Protein AF-0000000084531438 (afdb_homodimer)

Organism: Streptomyces rubellomurinus (strain ATCC 31215) (NCBI:txid359131)

Structure (mmCIF, N/CA/C/O backbone):
data_AF-0000000084531438-model_v1
#
loop_
_entity.id
_entity.type
_entity.pdbx_description
1 polymer 'Methyltransferase type 11 domain-containing protein'
#
loop_
_atom_site.group_PDB
_atom_site.id
_atom_site.type_symbol
_atom_site.label_atom_id
_atom_site.label_alt_id
_atom_site.label_comp_id
_atom_site.label_asym_id
_atom_site.label_entity_id
_atom_site.label_seq_id
_atom_site.pdbx_PDB_ins_code
_atom_site.Cartn_x
_atom_site.Cartn_y
_atom_site.Cartn_z
_atom_site.occupancy
_atom_site.B_iso_or_equiv
_atom_site.auth_seq_id
_atom_site.auth_comp_id
_atom_site.auth_asym_id
_atom_site.auth_atom_id
_atom_site.pdbx_PDB_model_num
ATOM 1 N N . MET A 1 1 ? 10.188 -26.141 20.688 1 29.77 1 MET A N 1
ATOM 2 C CA . MET A 1 1 ? 9.391 -25.109 20.047 1 29.77 1 MET A CA 1
ATOM 3 C C . MET A 1 1 ? 10.164 -23.781 19.984 1 29.77 1 MET A C 1
ATOM 5 O O . MET A 1 1 ? 10.484 -23.203 21.016 1 29.77 1 MET A O 1
ATOM 9 N N . THR A 1 2 ? 10.984 -23.547 19.062 1 39.75 2 THR A N 1
ATOM 10 C CA . THR A 1 2 ? 11.914 -22.422 18.984 1 39.75 2 THR A CA 1
ATOM 11 C C . THR A 1 2 ? 11.18 -21.109 19.172 1 39.75 2 THR A C 1
ATOM 13 O O . THR A 1 2 ? 10.055 -20.938 18.703 1 39.75 2 THR A O 1
ATOM 16 N N . ASP A 1 3 ? 11.453 -20.406 20.188 1 43.84 3 ASP A N 1
ATOM 17 C CA . ASP A 1 3 ? 10.906 -19.109 20.531 1 43.84 3 ASP A CA 1
ATOM 18 C C . ASP A 1 3 ? 10.648 -18.266 19.281 1 43.84 3 ASP A C 1
ATOM 20 O O . ASP A 1 3 ? 11.586 -17.938 18.547 1 43.84 3 ASP A O 1
ATOM 24 N N . PRO A 1 4 ? 9.484 -18.344 18.766 1 48 4 PRO A N 1
ATOM 25 C CA . PRO A 1 4 ? 9.156 -17.562 17.578 1 48 4 PRO A CA 1
ATOM 26 C C . PRO A 1 4 ? 9.844 -16.203 17.562 1 48 4 PRO A C 1
ATOM 28 O O . PRO A 1 4 ? 10.18 -15.688 16.484 1 48 4 PRO A O 1
ATOM 31 N N . ASN A 1 5 ? 9.914 -15.609 18.812 1 49.84 5 ASN A N 1
ATOM 32 C CA . ASN A 1 5 ? 10.656 -14.352 18.891 1 49.84 5 ASN A CA 1
ATOM 33 C C . ASN A 1 5 ? 12.125 -14.547 18.531 1 49.84 5 ASN A C 1
ATOM 35 O O . ASN A 1 5 ? 12.852 -13.57 18.344 1 49.84 5 ASN A O 1
ATOM 39 N N . ALA A 1 6 ? 12.406 -15.703 18.562 1 51.38 6 ALA A N 1
ATOM 40 C CA . ALA A 1 6 ? 13.797 -16.062 18.312 1 51.38 6 ALA A CA 1
ATOM 41 C C . ALA A 1 6 ? 14.141 -15.891 16.828 1 51.38 6 ALA A C 1
ATOM 43 O O . ALA A 1 6 ? 15.258 -15.508 16.484 1 51.38 6 ALA A O 1
ATOM 44 N N . ARG A 1 7 ? 13.102 -16.203 15.93 1 54.81 7 ARG A N 1
ATOM 45 C CA . ARG A 1 7 ? 13.406 -16.156 14.508 1 54.81 7 ARG A CA 1
ATOM 46 C C . ARG A 1 7 ? 13.609 -14.719 14.047 1 54.81 7 ARG A C 1
ATOM 48 O O . ARG A 1 7 ? 14.398 -14.453 13.141 1 54.81 7 ARG A O 1
ATOM 55 N N . PHE A 1 8 ? 12.859 -13.82 14.789 1 62 8 PHE A N 1
ATOM 56 C CA . PHE A 1 8 ? 12.984 -12.422 14.391 1 62 8 PHE A CA 1
ATOM 57 C C . PHE A 1 8 ? 13.211 -11.531 15.602 1 62 8 PHE A C 1
ATOM 59 O O . PHE A 1 8 ? 12.336 -10.734 15.969 1 62 8 PHE A O 1
ATOM 66 N N . PRO A 1 9 ? 14.328 -11.625 16.219 1 59.12 9 PRO A N 1
ATOM 67 C CA . PRO A 1 9 ? 14.578 -10.75 17.359 1 59.12 9 PRO A CA 1
ATOM 68 C C . PRO A 1 9 ? 14.461 -9.266 17 1 59.12 9 PRO A C 1
ATOM 70 O O . PRO A 1 9 ? 14.875 -8.852 15.914 1 59.12 9 PRO A O 1
ATOM 73 N N . GLY A 1 10 ? 13.625 -8.438 17.766 1 63.5 10 GLY A N 1
ATOM 74 C CA . GLY A 1 10 ? 13.516 -7.004 17.594 1 63.5 10 GLY A CA 1
ATOM 75 C C . GLY A 1 10 ? 12.445 -6.602 16.594 1 63.5 10 GLY A C 1
ATOM 76 O O . GLY A 1 10 ? 12.406 -5.461 16.141 1 63.5 10 GLY A O 1
ATOM 77 N N . TRP A 1 11 ? 11.562 -7.523 16.328 1 68.81 11 TRP A N 1
ATOM 78 C CA . TRP A 1 11 ? 10.469 -7.25 15.398 1 68.81 11 TRP A CA 1
ATOM 79 C C . TRP A 1 11 ? 9.57 -6.129 15.922 1 68.81 11 TRP A C 1
ATOM 81 O O . TRP A 1 11 ? 9.102 -6.18 17.062 1 68.81 11 TRP A O 1
ATOM 91 N N . ASP A 1 12 ? 9.508 -5.09 15.102 1 76 12 ASP A N 1
ATOM 92 C CA . ASP A 1 12 ? 8.609 -3.979 15.398 1 76 12 ASP A CA 1
ATOM 93 C C . ASP A 1 12 ? 7.59 -3.787 14.273 1 76 12 ASP A C 1
ATOM 95 O O . ASP A 1 12 ? 7.938 -3.342 13.18 1 76 12 ASP A O 1
ATOM 99 N N . TRP A 1 13 ? 6.367 -4.129 14.578 1 78.81 13 TRP A N 1
ATOM 100 C CA . TRP A 1 13 ? 5.297 -4.059 13.586 1 78.81 13 TRP A CA 1
ATOM 101 C C . TRP A 1 13 ? 5.109 -2.633 13.078 1 78.81 13 TRP A C 1
ATOM 103 O O . TRP A 1 13 ? 4.516 -2.416 12.023 1 78.81 13 TRP A O 1
ATOM 113 N N . ASP A 1 14 ? 5.703 -1.753 13.773 1 76.31 14 ASP A N 1
ATOM 114 C CA . ASP A 1 14 ? 5.547 -0.36 13.375 1 76.31 14 ASP A CA 1
ATOM 115 C C . ASP A 1 14 ? 6.629 0.049 12.375 1 76.31 14 ASP A C 1
ATOM 117 O O . ASP A 1 14 ? 6.605 1.159 11.844 1 76.31 14 ASP A O 1
ATOM 121 N N . ASP A 1 15 ? 7.496 -0.906 12.07 1 74.69 15 ASP A N 1
ATOM 122 C CA . ASP A 1 15 ? 8.586 -0.599 11.141 1 74.69 15 ASP A CA 1
ATOM 123 C C . ASP A 1 15 ? 8.555 -1.527 9.93 1 74.69 15 ASP A C 1
ATOM 125 O O . ASP A 1 15 ? 9.328 -2.484 9.859 1 74.69 15 ASP A O 1
ATOM 129 N N . PRO A 1 16 ? 7.82 -1.226 8.922 1 71.5 16 PRO A N 1
ATOM 130 C CA . PRO A 1 16 ? 7.672 -2.104 7.758 1 71.5 16 PRO A CA 1
ATOM 131 C C . PRO A 1 16 ? 8.977 -2.279 6.98 1 71.5 16 PRO A C 1
ATOM 133 O O . PRO A 1 16 ? 9.203 -3.33 6.375 1 71.5 16 PRO A O 1
ATOM 136 N N . ASP A 1 17 ? 9.773 -1.284 7.004 1 74.38 17 ASP A N 1
ATOM 137 C CA . ASP A 1 17 ? 11.016 -1.356 6.234 1 74.38 17 ASP A CA 1
ATOM 138 C C . ASP A 1 17 ? 11.961 -2.406 6.809 1 74.38 17 ASP A C 1
ATOM 140 O O . ASP A 1 17 ? 12.57 -3.176 6.066 1 74.38 17 ASP A O 1
ATOM 144 N N . ASP A 1 18 ? 12.039 -2.389 8.102 1 73.81 18 ASP A N 1
ATOM 145 C CA . ASP A 1 18 ? 12.859 -3.408 8.758 1 73.81 18 ASP A CA 1
ATOM 146 C C . ASP A 1 18 ? 12.297 -4.805 8.5 1 73.81 18 ASP A C 1
ATOM 148 O O . ASP A 1 18 ? 13.055 -5.75 8.266 1 73.81 18 ASP A O 1
ATOM 152 N N . LEU A 1 19 ? 11.039 -4.879 8.477 1 74.44 19 LEU A N 1
ATOM 153 C CA . LEU A 1 19 ? 10.383 -6.16 8.25 1 74.44 19 LEU A CA 1
ATOM 154 C C . LEU A 1 19 ? 10.672 -6.68 6.844 1 74.44 19 LEU A C 1
ATOM 156 O O . LEU A 1 19 ? 10.93 -7.871 6.66 1 74.44 19 LEU A O 1
ATOM 160 N N . ALA A 1 20 ? 10.625 -5.824 5.938 1 74.12 20 ALA A N 1
ATOM 161 C CA . ALA A 1 20 ? 10.891 -6.215 4.559 1 74.12 20 ALA A CA 1
ATOM 162 C C . ALA A 1 20 ? 12.281 -6.824 4.414 1 74.12 20 ALA A C 1
ATOM 164 O O . ALA A 1 20 ? 12.453 -7.844 3.74 1 74.12 20 ALA A O 1
ATOM 165 N N . VAL A 1 21 ? 13.211 -6.219 5.07 1 74.06 21 VAL A N 1
ATOM 166 C CA . VAL A 1 21 ? 14.586 -6.699 5.023 1 74.06 21 VAL A CA 1
ATOM 167 C C . VAL A 1 21 ? 14.664 -8.094 5.641 1 74.06 21 VAL A C 1
ATOM 169 O O . VAL A 1 21 ? 15.297 -8.992 5.078 1 74.06 21 VAL A O 1
ATOM 172 N N . ARG A 1 22 ? 13.992 -8.234 6.641 1 74.69 22 ARG A N 1
ATOM 173 C CA . ARG A 1 22 ? 14.016 -9.508 7.355 1 74.69 22 ARG A CA 1
ATOM 174 C C . ARG A 1 22 ? 13.305 -10.602 6.555 1 74.69 22 ARG A C 1
ATOM 176 O O . ARG A 1 22 ? 13.742 -11.75 6.551 1 74.69 22 ARG A O 1
ATOM 183 N 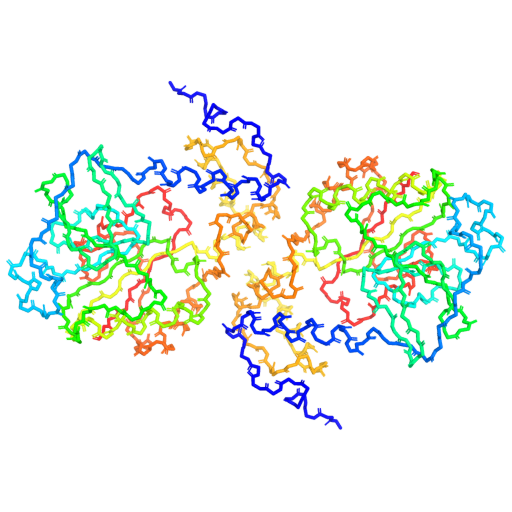N . LEU A 1 23 ? 12.297 -10.242 5.941 1 74 23 LEU A N 1
ATOM 184 C CA . LEU A 1 23 ? 11.562 -11.195 5.117 1 74 23 LEU A CA 1
ATOM 185 C C . LEU A 1 23 ? 12.383 -11.609 3.902 1 74 23 LEU A C 1
ATOM 187 O O . LEU A 1 23 ? 12.344 -12.773 3.492 1 74 23 LEU A O 1
ATOM 191 N N . ASP A 1 24 ? 13.086 -10.68 3.426 1 73.69 24 ASP A N 1
ATOM 192 C CA . ASP A 1 24 ? 13.984 -11.008 2.32 1 73.69 24 ASP A CA 1
ATOM 193 C C . ASP A 1 24 ? 15.055 -12 2.758 1 73.69 24 ASP A C 1
ATOM 195 O O . ASP A 1 24 ? 15.367 -12.945 2.031 1 73.69 24 ASP A O 1
ATOM 199 N N . GLU A 1 25 ? 15.562 -11.719 3.891 1 73.69 25 GLU A N 1
ATOM 200 C CA . GLU A 1 25 ? 16.578 -12.609 4.441 1 73.69 25 GLU A CA 1
ATOM 201 C C . GLU A 1 25 ? 16.016 -14.008 4.695 1 73.69 25 GLU A C 1
ATOM 203 O O . GLU A 1 25 ? 16.672 -15.008 4.402 1 73.69 25 GLU A O 1
ATOM 208 N N . PHE A 1 26 ? 14.867 -14 5.105 1 73.94 26 PHE A N 1
ATOM 209 C CA . PHE A 1 26 ? 14.195 -15.266 5.367 1 73.94 26 PHE A CA 1
ATOM 210 C C . PHE A 1 26 ? 13.969 -16.031 4.07 1 73.94 26 PHE A C 1
ATOM 212 O O . PHE A 1 26 ? 14.211 -17.234 4.004 1 73.94 26 PHE A O 1
ATOM 219 N N . SER A 1 27 ? 13.516 -15.352 3.107 1 74.62 27 SER A N 1
ATOM 220 C CA . SER A 1 27 ? 13.273 -15.977 1.808 1 74.62 27 SER A CA 1
ATOM 221 C C . SER A 1 27 ? 14.555 -16.578 1.24 1 74.62 27 SER A C 1
ATOM 223 O O . SER A 1 27 ? 14.539 -17.688 0.695 1 74.62 27 SER A O 1
ATOM 225 N N . ALA A 1 28 ? 15.586 -15.891 1.435 1 74.88 28 ALA A N 1
ATOM 226 C CA . ALA A 1 28 ? 16.875 -16.375 0.969 1 74.88 28 ALA A CA 1
ATOM 227 C C . ALA A 1 28 ? 17.297 -17.625 1.741 1 74.88 28 ALA A C 1
ATOM 229 O O . ALA A 1 28 ? 17.859 -18.562 1.166 1 74.88 28 ALA A O 1
ATOM 230 N N . ASP A 1 29 ? 16.891 -17.578 2.928 1 77.38 29 ASP A N 1
ATOM 231 C CA . ASP A 1 29 ? 17.281 -18.688 3.799 1 77.38 29 ASP A CA 1
ATOM 232 C C . ASP A 1 29 ? 16.516 -19.953 3.463 1 77.38 29 ASP A C 1
ATOM 234 O O . ASP A 1 29 ? 17.031 -21.062 3.604 1 77.38 29 ASP A O 1
ATOM 238 N N . VAL A 1 30 ? 15.336 -19.703 2.91 1 79.88 30 VAL A N 1
ATOM 239 C CA . VAL A 1 30 ? 14.508 -20.875 2.678 1 79.88 30 VAL A CA 1
ATOM 240 C C . VAL A 1 30 ? 14.695 -21.359 1.244 1 79.88 30 VAL A C 1
ATOM 242 O O . VAL A 1 30 ? 14.312 -22.484 0.909 1 79.88 30 VAL A O 1
ATOM 245 N N . ALA A 1 31 ? 15.328 -20.641 0.437 1 90.5 31 ALA A N 1
ATOM 246 C CA . ALA A 1 31 ? 15.594 -21.031 -0.946 1 90.5 31 ALA A CA 1
ATOM 247 C C . ALA A 1 31 ? 16.828 -21.922 -1.042 1 90.5 31 ALA A C 1
ATOM 249 O O . ALA A 1 31 ? 17.828 -21.531 -1.65 1 90.5 31 ALA A O 1
ATOM 250 N N . THR A 1 32 ? 16.734 -23.047 -0.398 1 92.94 32 THR A N 1
ATOM 251 C CA . THR A 1 32 ? 17.844 -24 -0.356 1 92.94 32 THR A CA 1
ATOM 252 C C . THR A 1 32 ? 17.375 -25.406 -0.677 1 92.94 32 THR A C 1
ATOM 254 O O . THR A 1 32 ? 16.172 -25.703 -0.596 1 92.94 32 THR A O 1
ATOM 257 N N . CYS A 1 33 ? 18.25 -26.234 -1.182 1 94.94 33 CYS A N 1
ATOM 258 C CA . CYS A 1 33 ? 18.016 -27.641 -1.44 1 94.94 33 CYS A CA 1
ATOM 259 C C . CYS A 1 33 ? 19.25 -28.484 -1.165 1 94.94 33 CYS A C 1
ATOM 261 O O . CYS A 1 33 ? 20.328 -27.922 -0.904 1 94.94 33 CYS A O 1
ATOM 263 N N . ALA A 1 34 ? 19.078 -29.703 -1.089 1 95.06 34 ALA A N 1
ATOM 264 C CA . ALA A 1 34 ? 20.203 -30.578 -0.788 1 95.06 34 ALA A CA 1
ATOM 265 C C . ALA A 1 34 ? 21.094 -30.766 -2.008 1 95.06 34 ALA A C 1
ATOM 267 O O . ALA A 1 34 ? 22.328 -30.719 -1.894 1 95.06 34 ALA A O 1
ATOM 268 N N . GLU A 1 35 ? 20.453 -31 -3.107 1 96.25 35 GLU A N 1
ATOM 269 C CA . GLU A 1 35 ? 21.188 -31.25 -4.344 1 96.25 35 GLU A CA 1
ATOM 270 C C . GLU A 1 35 ? 20.594 -30.469 -5.512 1 96.25 35 GLU A C 1
ATOM 272 O O . GLU A 1 35 ? 19.375 -30.359 -5.641 1 96.25 35 GLU A O 1
ATOM 277 N N . LEU A 1 36 ? 21.438 -29.922 -6.27 1 96.94 36 LEU A N 1
ATOM 278 C CA . LEU A 1 36 ? 21.094 -29.188 -7.473 1 96.94 36 LEU A CA 1
ATOM 279 C C . LEU A 1 36 ? 21.953 -29.609 -8.656 1 96.94 36 LEU A C 1
ATOM 281 O O . LEU A 1 36 ? 23.172 -29.516 -8.594 1 96.94 36 LEU A O 1
ATOM 285 N N . ALA A 1 37 ? 21.297 -30.109 -9.68 1 96.81 37 ALA A N 1
ATOM 286 C CA . ALA A 1 37 ? 22.031 -30.562 -10.859 1 96.81 37 ALA A CA 1
ATOM 287 C C . ALA A 1 37 ? 21.516 -29.859 -12.117 1 96.81 37 ALA A C 1
ATOM 289 O O . ALA A 1 37 ? 20.344 -29.953 -12.453 1 96.81 37 ALA A O 1
ATOM 290 N N . ALA A 1 38 ? 22.391 -29.281 -12.812 1 96.56 38 ALA A N 1
ATOM 291 C CA . ALA A 1 38 ? 22.031 -28.641 -14.078 1 96.56 38 ALA A CA 1
ATOM 292 C C . ALA A 1 38 ? 21.766 -29.688 -15.156 1 96.56 38 ALA A C 1
ATOM 294 O O . ALA A 1 38 ? 22.531 -30.656 -15.297 1 96.56 38 ALA A O 1
ATOM 295 N N . HIS A 1 39 ? 20.703 -29.5 -15.836 1 94.94 39 HIS A N 1
ATOM 296 C CA . HIS A 1 39 ? 20.422 -30.328 -17 1 94.94 39 HIS A CA 1
ATOM 297 C C . HIS A 1 39 ? 21.172 -29.844 -18.234 1 94.94 39 HIS A C 1
ATOM 299 O O . HIS A 1 39 ? 21.156 -28.641 -18.547 1 94.94 39 HIS A O 1
ATOM 305 N N . PRO A 1 40 ? 21.844 -30.672 -18.938 1 90.62 40 PRO A N 1
ATOM 306 C CA . PRO A 1 40 ? 22.688 -30.25 -20.062 1 90.62 40 PRO A CA 1
ATOM 307 C C . PRO A 1 40 ? 21.875 -29.703 -21.234 1 90.62 40 PRO A C 1
ATOM 309 O O . PRO A 1 40 ? 22.391 -28.906 -22.016 1 90.62 40 PRO A O 1
ATOM 312 N N . GLY A 1 41 ? 20.703 -29.969 -21.406 1 89.25 41 GLY A N 1
ATOM 313 C CA . GLY A 1 41 ? 19.891 -29.484 -22.516 1 89.25 41 GLY A CA 1
ATOM 314 C C . GLY A 1 41 ? 19.234 -28.141 -22.234 1 89.25 41 GLY A C 1
ATOM 315 O O . GLY A 1 41 ? 19.328 -27.625 -21.125 1 89.25 41 GLY A O 1
ATOM 316 N N . PRO A 1 42 ? 18.719 -27.531 -23.312 1 93 42 PRO A N 1
ATOM 317 C CA . PRO A 1 42 ? 17.984 -26.281 -23.141 1 93 42 PRO A CA 1
ATOM 318 C C . PRO A 1 42 ? 16.688 -26.453 -22.344 1 93 42 PRO A C 1
ATOM 320 O O . PRO A 1 42 ? 16.281 -27.578 -22.078 1 93 42 PRO A O 1
ATOM 323 N N . LEU A 1 43 ? 16.156 -25.344 -22 1 97 43 LEU A N 1
ATOM 324 C CA . LEU A 1 43 ? 14.805 -25.391 -21.453 1 97 43 LEU A CA 1
ATOM 325 C C . LEU A 1 43 ? 13.82 -26 -22.453 1 97 43 LEU A C 1
ATOM 327 O O . LEU A 1 43 ? 13.945 -25.781 -23.656 1 97 43 LEU A O 1
ATOM 331 N N . PRO A 1 44 ? 12.891 -26.75 -21.891 1 97.5 44 PRO A N 1
ATOM 332 C CA . PRO A 1 44 ? 11.844 -27.172 -22.828 1 97.5 44 PRO A CA 1
ATOM 333 C C . PRO A 1 44 ? 11.055 -26 -23.391 1 97.5 44 PRO A C 1
ATOM 335 O O . PRO A 1 44 ? 10.672 -25.094 -22.656 1 97.5 44 PRO A O 1
ATOM 338 N N . ARG A 1 45 ? 10.812 -26.062 -24.625 1 97.81 45 ARG A N 1
ATOM 339 C CA . ARG A 1 45 ? 10.117 -24.953 -25.266 1 97.81 45 ARG A CA 1
ATOM 340 C C . ARG A 1 45 ? 8.742 -25.391 -25.781 1 97.81 45 ARG A C 1
ATOM 342 O O . ARG A 1 45 ? 7.75 -24.688 -25.562 1 97.81 45 ARG A O 1
ATOM 349 N N . THR A 1 46 ? 8.664 -26.531 -26.438 1 98.38 46 THR A N 1
ATOM 350 C CA . THR A 1 46 ? 7.434 -27.016 -27.062 1 98.38 46 THR A CA 1
ATOM 351 C C . THR A 1 46 ? 6.742 -28.047 -26.172 1 98.38 46 THR A C 1
ATOM 353 O O . THR A 1 46 ? 7.34 -28.547 -25.219 1 98.38 46 THR A O 1
ATOM 356 N N . HIS A 1 47 ? 5.512 -28.312 -26.578 1 98.62 47 HIS A N 1
ATOM 357 C CA . HIS A 1 47 ? 4.77 -29.328 -25.844 1 98.62 47 HIS A CA 1
ATOM 358 C C . HIS A 1 47 ? 5.488 -30.672 -25.891 1 98.62 47 HIS A C 1
ATOM 360 O O . HIS A 1 47 ? 5.535 -31.391 -24.891 1 98.62 47 HIS A O 1
ATOM 366 N N . ALA A 1 48 ? 6.059 -31 -26.984 1 98.25 48 ALA A N 1
ATOM 367 C CA . ALA A 1 48 ? 6.793 -32.25 -27.156 1 98.25 48 ALA A CA 1
ATOM 368 C C . ALA A 1 48 ? 7.996 -32.312 -26.219 1 98.25 48 ALA A C 1
ATOM 370 O O . ALA A 1 48 ? 8.234 -33.344 -25.578 1 98.25 48 ALA A O 1
ATOM 371 N N . GLU A 1 49 ? 8.711 -31.234 -26.141 1 98.19 49 GLU A N 1
ATOM 372 C CA . GLU A 1 49 ? 9.891 -31.188 -25.281 1 98.19 49 GLU A CA 1
ATOM 373 C C . GLU A 1 49 ? 9.508 -31.281 -23.812 1 98.19 49 GLU A C 1
ATOM 375 O O . GLU A 1 49 ? 10.203 -31.938 -23.016 1 98.19 49 GLU A O 1
ATOM 380 N N . PHE A 1 50 ? 8.43 -30.641 -23.422 1 98.56 50 PHE A N 1
ATOM 381 C CA . PHE A 1 50 ? 7.906 -30.812 -22.062 1 98.56 50 PHE A CA 1
ATOM 382 C C . PHE A 1 50 ? 7.57 -32.281 -21.781 1 98.56 50 PHE A C 1
ATOM 384 O O . PHE A 1 50 ? 7.996 -32.812 -20.766 1 98.56 50 PHE A O 1
ATOM 391 N N . THR A 1 51 ? 6.91 -32.875 -22.672 1 97.94 51 THR A N 1
ATOM 392 C CA . THR A 1 51 ? 6.457 -34.25 -22.531 1 97.94 51 THR A CA 1
ATOM 393 C C . THR A 1 51 ? 7.645 -35.219 -22.438 1 97.94 51 THR A C 1
ATOM 395 O O . THR A 1 51 ? 7.605 -36.188 -21.672 1 97.94 51 THR A O 1
ATOM 398 N N . GLU A 1 52 ? 8.656 -34.938 -23.188 1 97.19 52 GLU A N 1
ATOM 399 C CA . GLU A 1 52 ? 9.859 -35.75 -23.156 1 97.19 52 GLU A CA 1
ATOM 400 C C . GLU A 1 52 ? 10.484 -35.781 -21.766 1 97.19 52 GLU A C 1
ATOM 402 O O . GLU A 1 52 ? 11.102 -36.75 -21.359 1 97.19 52 GLU A O 1
ATOM 407 N N . LEU A 1 53 ? 10.242 -34.719 -21.031 1 96.56 53 LEU A N 1
ATOM 408 C CA . LEU A 1 53 ? 10.797 -34.625 -19.688 1 96.56 53 LEU A CA 1
ATOM 409 C C . LEU A 1 53 ? 9.781 -35.062 -18.641 1 96.56 53 LEU A C 1
ATOM 411 O O . LEU A 1 53 ? 10.031 -34.938 -17.438 1 96.56 53 LEU A O 1
ATOM 415 N N . GLY A 1 54 ? 8.57 -35.438 -19.125 1 97.25 54 GLY A N 1
ATOM 416 C CA . GLY A 1 54 ? 7.508 -35.844 -18.203 1 97.25 54 GLY A CA 1
ATOM 417 C C . GLY A 1 54 ? 6.785 -34.656 -17.578 1 97.25 54 GLY A C 1
ATOM 418 O O . GLY A 1 54 ? 6.207 -34.781 -16.5 1 97.25 54 GLY A O 1
ATOM 419 N N . LEU A 1 55 ? 6.867 -33.594 -18.219 1 98.06 55 LEU A N 1
ATOM 420 C CA . LEU A 1 55 ? 6.27 -32.344 -17.703 1 98.06 55 LEU A CA 1
ATOM 421 C C . LEU A 1 55 ? 4.965 -32.031 -18.422 1 98.06 55 LEU A C 1
ATOM 423 O O . LEU A 1 55 ? 4.859 -32.219 -19.641 1 98.06 55 LEU A O 1
ATOM 427 N N . THR A 1 56 ? 3.99 -31.531 -17.656 1 98.31 56 THR A N 1
ATOM 428 C CA . THR A 1 56 ? 2.709 -31.188 -18.266 1 98.31 56 THR A CA 1
ATOM 429 C C . THR A 1 56 ? 2.324 -29.75 -17.953 1 98.31 56 THR A C 1
ATOM 431 O O . THR A 1 56 ? 1.405 -29.203 -18.562 1 98.31 56 THR A O 1
ATOM 434 N N . GLY A 1 57 ? 3.014 -29.141 -17.031 1 98.62 57 GLY A N 1
ATOM 435 C CA . GLY A 1 57 ? 2.633 -27.781 -16.656 1 98.62 57 GLY A CA 1
ATOM 436 C C . GLY A 1 57 ? 3.688 -27.062 -15.844 1 98.62 57 GLY A C 1
ATOM 437 O O . GLY A 1 57 ? 4.793 -27.578 -15.656 1 98.62 57 GLY A O 1
ATOM 438 N N . ILE A 1 58 ? 3.379 -25.844 -15.445 1 98.81 58 ILE A N 1
ATOM 439 C CA . ILE A 1 58 ? 4.328 -24.953 -14.773 1 98.81 58 ILE A CA 1
ATOM 440 C C . ILE A 1 58 ? 3.703 -24.406 -13.492 1 98.81 58 ILE A C 1
ATOM 442 O O . ILE A 1 58 ? 2.547 -23.969 -13.484 1 98.81 58 ILE A O 1
ATOM 446 N N . GLU A 1 59 ? 4.41 -24.484 -12.422 1 98.69 59 GLU A N 1
ATOM 447 C CA . GLU A 1 59 ? 4.051 -23.797 -11.18 1 98.69 59 GLU A CA 1
ATOM 448 C C . GLU A 1 59 ? 4.988 -22.625 -10.898 1 98.69 59 GLU A C 1
ATOM 450 O O . GLU A 1 59 ? 6.211 -22.797 -10.883 1 98.69 59 GLU A O 1
ATOM 455 N N . PHE A 1 60 ? 4.457 -21.5 -10.703 1 98.12 60 PHE A N 1
ATOM 456 C CA . PHE A 1 60 ? 5.234 -20.297 -10.406 1 98.12 60 PHE A CA 1
ATOM 457 C C . PHE A 1 60 ? 5.352 -20.078 -8.906 1 98.12 60 PHE A C 1
ATOM 459 O O . PHE A 1 60 ? 4.457 -20.453 -8.148 1 98.12 60 PHE A O 1
ATOM 466 N N . ALA A 1 61 ? 6.465 -19.484 -8.453 1 94.5 61 ALA A N 1
ATOM 467 C CA . ALA A 1 61 ? 6.801 -19.203 -7.062 1 94.5 61 ALA A CA 1
ATOM 468 C C . ALA A 1 61 ? 6.93 -20.5 -6.258 1 94.5 61 ALA A C 1
ATOM 470 O O . ALA A 1 61 ? 6.398 -20.594 -5.148 1 94.5 61 ALA A O 1
ATOM 471 N N . ALA A 1 62 ? 7.543 -21.438 -6.836 1 93.44 62 ALA A N 1
ATOM 472 C CA . ALA A 1 62 ? 7.77 -22.734 -6.199 1 93.44 62 ALA A CA 1
ATOM 473 C C . ALA A 1 62 ? 9.141 -23.281 -6.566 1 93.44 62 ALA A C 1
ATOM 475 O O . ALA A 1 62 ? 9.438 -23.5 -7.746 1 93.44 62 ALA A O 1
ATOM 476 N N . PHE A 1 63 ? 9.914 -23.594 -5.578 1 90.19 63 PHE A N 1
ATOM 477 C CA . PHE A 1 63 ? 11.219 -24.203 -5.809 1 90.19 63 PHE A CA 1
ATOM 478 C C . PHE A 1 63 ? 11.07 -25.688 -6.113 1 90.19 63 PHE A C 1
ATOM 480 O O . PHE A 1 63 ? 11.875 -26.266 -6.848 1 90.19 63 PHE A O 1
ATOM 487 N N . ARG A 1 64 ? 10.047 -26.188 -5.48 1 90.62 64 ARG A N 1
ATOM 488 C CA . ARG A 1 64 ? 9.695 -27.594 -5.637 1 90.62 64 ARG A CA 1
ATOM 489 C C . ARG A 1 64 ? 8.188 -27.781 -5.766 1 90.62 64 ARG A C 1
ATOM 491 O O . ARG A 1 64 ? 7.453 -27.578 -4.801 1 90.62 64 ARG A O 1
ATOM 498 N N . THR A 1 65 ? 7.809 -28.125 -6.969 1 93.31 65 THR A N 1
ATOM 499 C CA . THR A 1 65 ? 6.379 -28.375 -7.133 1 93.31 65 THR A CA 1
ATOM 500 C C . THR A 1 65 ? 5.988 -29.719 -6.531 1 93.31 65 THR A C 1
ATOM 502 O O . THR A 1 65 ? 6.758 -30.688 -6.602 1 93.31 65 THR A O 1
ATOM 505 N N . ALA A 1 66 ? 4.812 -29.75 -5.984 1 93.75 66 ALA A N 1
ATOM 506 C CA . ALA A 1 66 ? 4.277 -31.016 -5.477 1 93.75 66 ALA A CA 1
ATOM 507 C C . ALA A 1 66 ? 3.697 -31.859 -6.609 1 93.75 66 ALA A C 1
ATOM 509 O O . ALA A 1 66 ? 3.422 -33.031 -6.426 1 93.75 66 ALA A O 1
ATOM 510 N N . HIS A 1 67 ? 3.48 -31.25 -7.723 1 96.12 67 HIS A N 1
ATOM 511 C CA . HIS A 1 67 ? 2.996 -32 -8.875 1 96.12 67 HIS A CA 1
ATOM 512 C C . HIS A 1 67 ? 4.109 -32.844 -9.5 1 96.12 67 HIS A C 1
ATOM 514 O O . HIS A 1 67 ? 5.164 -32.312 -9.852 1 96.12 67 HIS A O 1
ATOM 520 N N . PRO A 1 68 ? 3.875 -34.094 -9.719 1 95.06 68 PRO A N 1
ATOM 521 C CA . PRO A 1 68 ? 4.953 -34.938 -10.211 1 95.06 68 PRO A CA 1
ATOM 522 C C . PRO A 1 68 ? 5.375 -34.625 -11.641 1 95.06 68 PRO A C 1
ATOM 524 O O . PRO A 1 68 ? 6.504 -34.906 -12.039 1 95.06 68 PRO A O 1
ATOM 527 N N . ALA A 1 69 ? 4.512 -34 -12.375 1 97.69 69 ALA A N 1
ATOM 528 C CA . ALA A 1 69 ? 4.797 -33.656 -13.766 1 97.69 69 ALA A CA 1
ATOM 529 C C . ALA A 1 69 ? 4.863 -32.125 -13.953 1 97.69 69 ALA A C 1
ATOM 531 O O . ALA A 1 69 ? 4.508 -31.625 -15.016 1 97.69 69 ALA A O 1
ATOM 532 N N . GLY A 1 70 ? 5.266 -31.391 -12.938 1 98.19 70 GLY A N 1
ATOM 533 C CA . GLY A 1 70 ? 5.309 -29.938 -13 1 98.19 70 GLY A CA 1
ATOM 534 C C . GLY A 1 70 ? 6.723 -29.391 -13.031 1 98.19 70 GLY A C 1
ATOM 535 O O . GLY A 1 70 ? 7.629 -29.969 -12.43 1 98.19 70 GLY A O 1
ATOM 536 N N . LEU A 1 71 ? 6.867 -28.312 -13.703 1 98.5 71 LEU A N 1
ATOM 537 C CA . LEU A 1 71 ? 8.07 -27.484 -13.641 1 98.5 71 LEU A CA 1
ATOM 538 C C . LEU A 1 71 ? 7.91 -26.359 -12.633 1 98.5 71 LEU A C 1
ATOM 540 O O . LEU A 1 71 ? 7.027 -25.5 -12.781 1 98.5 71 LEU A O 1
ATOM 544 N N . GLY A 1 72 ? 8.766 -26.344 -11.594 1 98.06 72 GLY A N 1
ATOM 545 C CA . GLY A 1 72 ? 8.781 -25.234 -10.656 1 98.06 72 GLY A CA 1
ATOM 546 C C . GLY A 1 72 ? 9.594 -24.047 -11.156 1 98.06 72 GLY A C 1
ATOM 547 O O . GLY A 1 72 ? 10.609 -24.234 -11.836 1 98.06 72 GLY A O 1
ATOM 548 N N . THR A 1 73 ? 9.156 -22.891 -10.828 1 97.69 73 THR A N 1
ATOM 549 C CA . THR A 1 73 ? 9.891 -21.688 -11.195 1 97.69 73 THR A CA 1
ATOM 550 C C . THR A 1 73 ? 9.836 -20.656 -10.07 1 97.69 73 THR A C 1
ATOM 552 O O . THR A 1 73 ? 8.914 -20.656 -9.25 1 97.69 73 THR A O 1
ATOM 555 N N . ASP A 1 74 ? 10.828 -19.828 -10.023 1 96.31 74 ASP A N 1
ATOM 556 C CA . ASP A 1 74 ? 10.883 -18.688 -9.102 1 96.31 74 ASP A CA 1
ATOM 557 C C . ASP A 1 74 ? 11.914 -17.656 -9.555 1 96.31 74 ASP A C 1
ATOM 559 O O . ASP A 1 74 ? 12.844 -17.984 -10.297 1 96.31 74 ASP A O 1
ATOM 563 N N . LEU A 1 75 ? 11.68 -16.516 -9.109 1 94.44 75 LEU A N 1
ATOM 564 C CA . LEU A 1 75 ? 12.648 -15.461 -9.391 1 94.44 75 LEU A CA 1
ATOM 565 C C . LEU A 1 75 ? 13.914 -15.648 -8.555 1 94.44 75 LEU A C 1
ATOM 567 O O . LEU A 1 75 ? 15.016 -15.336 -9.008 1 94.44 75 LEU A O 1
ATOM 571 N N . ALA A 1 76 ? 13.75 -16.141 -7.371 1 92.56 76 ALA A N 1
ATOM 572 C CA . ALA A 1 76 ? 14.844 -16.25 -6.41 1 92.56 76 ALA A CA 1
ATOM 573 C C . ALA A 1 76 ? 15.828 -17.344 -6.824 1 92.56 76 ALA A C 1
ATOM 575 O O . ALA A 1 76 ? 15.43 -18.359 -7.414 1 92.56 76 ALA A O 1
ATOM 576 N N . THR A 1 77 ? 17.047 -17.141 -6.414 1 94.5 77 THR A N 1
ATOM 577 C CA . THR A 1 77 ? 18.094 -18.125 -6.645 1 94.5 77 THR A CA 1
ATOM 578 C C . THR A 1 77 ? 17.984 -19.266 -5.641 1 94.5 77 THR A C 1
ATOM 580 O O . THR A 1 77 ? 17.969 -19.047 -4.43 1 94.5 77 THR A O 1
ATOM 583 N N . LEU A 1 78 ? 17.812 -20.453 -6.164 1 95.81 78 LEU A N 1
ATOM 584 C CA . LEU A 1 78 ? 17.891 -21.656 -5.34 1 95.81 78 LEU A CA 1
ATOM 585 C C . LEU A 1 78 ? 19.328 -22.125 -5.184 1 95.81 78 LEU A C 1
ATOM 587 O O . LEU A 1 78 ? 20.094 -22.141 -6.152 1 95.81 78 LEU A O 1
ATOM 591 N N . ARG A 1 79 ? 19.641 -22.484 -3.902 1 95.81 79 ARG A N 1
ATOM 592 C CA . ARG A 1 79 ? 21.047 -22.812 -3.645 1 95.81 79 ARG A CA 1
ATOM 593 C C . ARG A 1 79 ? 21.172 -24.188 -3.008 1 95.81 79 ARG A C 1
ATOM 595 O O . ARG A 1 79 ? 20.344 -24.578 -2.166 1 95.81 79 ARG A O 1
ATOM 602 N N . SER A 1 80 ? 22.141 -24.953 -3.422 1 95.38 80 SER A N 1
ATOM 603 C CA . SER A 1 80 ? 22.672 -26.109 -2.711 1 95.38 80 SER A CA 1
ATOM 604 C C . SER A 1 80 ? 24.047 -25.812 -2.133 1 95.38 80 SER A C 1
ATOM 606 O O . SER A 1 80 ? 24.609 -24.719 -2.35 1 95.38 80 SER A O 1
ATOM 608 N N . PRO A 1 81 ? 24.594 -26.656 -1.314 1 94.25 81 PRO A N 1
ATOM 609 C CA . PRO A 1 81 ? 25.938 -26.406 -0.779 1 94.25 81 PRO A CA 1
ATOM 610 C C . PRO A 1 81 ? 26.969 -26.156 -1.874 1 94.25 81 PRO A C 1
ATOM 612 O O . PRO A 1 81 ? 27.922 -25.406 -1.669 1 94.25 81 PRO A O 1
ATOM 615 N N . ASP A 1 82 ? 26.734 -26.656 -3.088 1 94.44 82 ASP A N 1
ATOM 616 C CA . ASP A 1 82 ? 27.797 -26.656 -4.082 1 94.44 82 ASP A CA 1
ATOM 617 C C . ASP A 1 82 ? 27.391 -25.875 -5.332 1 94.44 82 ASP A C 1
ATOM 619 O O . ASP A 1 82 ? 28.188 -25.734 -6.27 1 94.44 82 ASP A O 1
ATOM 623 N N . ALA A 1 83 ? 26.141 -25.453 -5.352 1 95.56 83 ALA A N 1
ATOM 624 C CA . ALA A 1 83 ? 25.703 -24.844 -6.598 1 95.56 83 ALA A CA 1
ATOM 625 C C . ALA A 1 83 ? 24.578 -23.844 -6.348 1 95.56 83 ALA A C 1
ATOM 627 O O . ALA A 1 83 ? 23.984 -23.828 -5.273 1 95.56 83 ALA A O 1
ATOM 628 N N . ALA A 1 84 ? 24.391 -22.938 -7.332 1 96.62 84 ALA A N 1
ATOM 629 C CA . ALA A 1 84 ? 23.297 -21.969 -7.348 1 96.62 84 ALA A CA 1
ATOM 630 C C . ALA A 1 84 ? 22.672 -21.875 -8.734 1 96.62 84 ALA A C 1
ATOM 632 O O . ALA A 1 84 ? 23.359 -22 -9.75 1 96.62 84 ALA A O 1
ATOM 633 N N . THR A 1 85 ? 21.375 -21.641 -8.727 1 96.81 85 THR A N 1
ATOM 634 C CA . THR A 1 85 ? 20.672 -21.594 -10.008 1 96.81 85 THR A CA 1
ATOM 635 C C . THR A 1 85 ? 20.969 -20.297 -10.734 1 96.81 85 THR A C 1
ATOM 637 O O . THR A 1 85 ? 21.266 -19.281 -10.102 1 96.81 85 THR A O 1
ATOM 640 N N . GLU A 1 86 ? 20.891 -20.312 -12.031 1 95.75 86 GLU A N 1
ATOM 641 C CA . GLU A 1 86 ? 20.969 -19.172 -12.922 1 95.75 86 GLU A CA 1
ATOM 642 C C . GLU A 1 86 ? 19.797 -19.141 -13.906 1 95.75 86 GLU A C 1
ATOM 644 O O . GLU A 1 86 ? 19.328 -20.188 -14.336 1 95.75 86 GLU A O 1
ATOM 649 N N . PRO A 1 87 ? 19.406 -17.953 -14.242 1 95.44 87 PRO A N 1
ATOM 650 C CA . PRO A 1 87 ? 18.328 -17.875 -15.227 1 95.44 87 PRO A CA 1
ATOM 651 C C . PRO A 1 87 ? 18.656 -18.578 -16.531 1 95.44 87 PRO A C 1
ATOM 653 O O . PRO A 1 87 ? 19.812 -18.531 -16.984 1 95.44 87 PRO A O 1
ATOM 656 N N . GLY A 1 88 ? 17.656 -19.25 -17.062 1 93.19 88 GLY A N 1
ATOM 657 C CA . GLY A 1 88 ? 17.828 -19.844 -18.375 1 93.19 88 GLY A CA 1
ATOM 658 C C . GLY A 1 88 ? 18.312 -21.281 -18.328 1 93.19 88 GLY A C 1
ATOM 659 O O . GLY A 1 88 ? 18.438 -21.938 -19.359 1 93.19 88 GLY A O 1
ATOM 660 N N . THR A 1 89 ? 18.562 -21.766 -17.203 1 97.12 89 THR A N 1
ATOM 661 C CA . THR A 1 89 ? 19.062 -23.125 -17.031 1 97.12 89 THR A CA 1
ATOM 662 C C . THR A 1 89 ? 18.016 -24.016 -16.359 1 97.12 89 THR A C 1
ATOM 664 O O . THR A 1 89 ? 17.328 -23.578 -15.445 1 97.12 89 THR A O 1
ATOM 667 N N . LEU A 1 90 ? 17.891 -25.234 -16.906 1 97.88 90 LEU A N 1
ATOM 668 C CA . LEU A 1 90 ? 17.031 -26.234 -16.281 1 97.88 90 LEU A CA 1
ATOM 669 C C . LEU A 1 90 ? 17.781 -27.031 -15.219 1 97.88 90 LEU A C 1
ATOM 671 O O . LEU A 1 90 ? 18.938 -27.422 -15.438 1 97.88 90 LEU A O 1
ATOM 675 N N . TYR A 1 91 ? 17.109 -27.281 -14.102 1 97.88 91 TYR A N 1
ATOM 676 C CA . TYR A 1 91 ? 17.766 -27.984 -13.016 1 97.88 91 TYR A CA 1
ATOM 677 C C . TYR A 1 91 ? 16.922 -29.156 -12.523 1 97.88 91 TYR A C 1
ATOM 679 O O . TYR A 1 91 ? 15.688 -29.109 -12.609 1 97.88 91 TYR A O 1
ATOM 687 N N . ARG A 1 92 ? 17.594 -30.188 -12.055 1 96.94 92 ARG A N 1
ATOM 688 C CA . ARG A 1 92 ? 16.984 -31.172 -11.172 1 96.94 92 ARG A CA 1
ATOM 689 C C . ARG A 1 92 ? 17.234 -30.828 -9.711 1 96.94 92 ARG A C 1
ATOM 691 O O . ARG A 1 92 ? 18.391 -30.641 -9.305 1 96.94 92 ARG A O 1
ATOM 698 N N . VAL A 1 93 ? 16.188 -30.703 -9.008 1 96.81 93 VAL A N 1
ATOM 699 C CA . VAL A 1 93 ? 16.266 -30.359 -7.594 1 96.81 93 VAL A CA 1
ATOM 700 C C . VAL A 1 93 ? 16.062 -31.625 -6.746 1 96.81 93 VAL A C 1
ATOM 702 O O . VAL A 1 93 ? 15.023 -32.281 -6.855 1 96.81 93 VAL A O 1
ATOM 705 N N . ASP A 1 94 ? 17.047 -31.906 -5.965 1 95.38 94 ASP A N 1
ATOM 706 C CA . ASP A 1 94 ? 17.031 -33.062 -5.051 1 95.38 94 ASP A CA 1
ATOM 707 C C . ASP A 1 94 ? 16.672 -34.344 -5.785 1 95.38 94 ASP A C 1
ATOM 709 O O . ASP A 1 94 ? 15.93 -35.156 -5.262 1 95.38 94 ASP A O 1
ATOM 713 N N . GLY A 1 95 ? 16.938 -34.406 -7.016 1 90.38 95 GLY A N 1
ATOM 714 C CA . GLY A 1 95 ? 16.891 -35.625 -7.824 1 90.38 95 GLY A CA 1
ATOM 715 C C . GLY A 1 95 ? 15.523 -35.906 -8.398 1 90.38 95 GLY A C 1
ATOM 716 O O . GLY A 1 95 ? 15.375 -36.75 -9.273 1 90.38 95 GLY A O 1
ATOM 717 N N . ASP A 1 96 ? 14.523 -35.125 -8.016 1 91.06 96 ASP A N 1
ATOM 718 C CA . ASP A 1 96 ? 13.211 -35.625 -8.422 1 91.06 96 ASP A CA 1
ATOM 719 C C . ASP A 1 96 ? 12.344 -34.5 -8.961 1 91.06 96 ASP A C 1
ATOM 721 O O . ASP A 1 96 ? 11.258 -34.719 -9.492 1 91.06 96 ASP A O 1
ATOM 725 N N . ARG A 1 97 ? 12.812 -33.281 -8.828 1 95.69 97 ARG A N 1
ATOM 726 C CA . ARG A 1 97 ? 11.953 -32.188 -9.266 1 95.69 97 ARG A CA 1
ATOM 727 C C . ARG A 1 97 ? 12.68 -31.297 -10.273 1 95.69 97 ARG A C 1
ATOM 729 O O . ARG A 1 97 ? 13.898 -31.125 -10.195 1 95.69 97 ARG A O 1
ATOM 736 N N . TRP A 1 98 ? 11.883 -30.812 -11.195 1 97.62 98 TRP A N 1
ATOM 737 C CA . TRP A 1 98 ? 12.43 -29.875 -12.172 1 97.62 98 TRP A CA 1
ATOM 738 C C . TRP A 1 98 ? 12.227 -28.438 -11.727 1 97.62 98 TRP A C 1
ATOM 740 O O . TRP A 1 98 ? 11.195 -28.094 -11.141 1 97.62 98 TRP A O 1
ATOM 750 N N . PHE A 1 99 ? 13.273 -27.609 -12.047 1 98 99 PHE A N 1
ATOM 751 C CA . PHE A 1 99 ? 13.219 -26.203 -11.664 1 98 99 PHE A CA 1
ATOM 752 C C . PHE A 1 99 ? 13.961 -25.328 -12.672 1 98 99 PHE A C 1
ATOM 754 O O . PHE A 1 99 ? 14.977 -25.75 -13.234 1 98 99 PHE A O 1
ATOM 761 N N . THR A 1 100 ? 13.414 -24.141 -12.922 1 98 100 THR A N 1
ATOM 762 C CA . THR A 1 100 ? 14.164 -23.094 -13.609 1 98 100 THR A CA 1
ATOM 763 C C . THR A 1 100 ? 13.852 -21.719 -13.023 1 98 100 THR A C 1
ATOM 765 O O . THR A 1 100 ? 12.742 -21.484 -12.539 1 98 100 THR A O 1
ATOM 768 N N . GLN A 1 101 ? 14.812 -20.906 -13.008 1 96.75 101 GLN A N 1
ATOM 769 C CA . GLN A 1 101 ? 14.664 -19.531 -12.523 1 96.75 101 GLN A CA 1
ATOM 770 C C . GLN A 1 101 ? 14.047 -18.641 -13.586 1 96.75 101 GLN A C 1
ATOM 772 O O . GLN A 1 101 ? 14.586 -18.516 -14.688 1 96.75 101 GLN A O 1
ATOM 777 N N . LEU A 1 102 ? 12.945 -17.969 -13.227 1 96.69 102 LEU A N 1
ATOM 778 C CA . LEU A 1 102 ? 12.25 -17.141 -14.195 1 96.69 102 LEU A CA 1
ATOM 779 C C . LEU A 1 102 ? 11.789 -15.836 -13.547 1 96.69 102 LEU A C 1
ATOM 781 O O . LEU A 1 102 ? 11.492 -15.797 -12.352 1 96.69 102 LEU A O 1
ATOM 785 N N . ASP A 1 103 ? 11.711 -14.836 -14.375 1 97.12 103 ASP A N 1
ATOM 786 C CA . ASP A 1 103 ? 11.117 -13.547 -14.047 1 97.12 103 ASP A CA 1
ATOM 787 C C . ASP A 1 103 ? 9.781 -13.359 -14.766 1 97.12 103 ASP A C 1
ATOM 789 O O . ASP A 1 103 ? 9.742 -13.227 -15.984 1 97.12 103 ASP A O 1
ATOM 793 N N . ILE A 1 104 ? 8.758 -13.258 -14 1 96.94 104 ILE A N 1
ATOM 794 C CA . ILE A 1 104 ? 7.438 -13.219 -14.617 1 96.94 104 ILE A CA 1
ATOM 795 C C . ILE A 1 104 ? 7.207 -11.859 -15.266 1 96.94 104 ILE A C 1
ATOM 797 O O . ILE A 1 104 ? 6.23 -11.672 -15.992 1 96.94 104 ILE A O 1
ATOM 801 N N . ALA A 1 105 ? 8.07 -10.922 -15.016 1 96.69 105 ALA A N 1
ATOM 802 C CA . ALA A 1 105 ? 7.977 -9.609 -15.648 1 96.69 105 ALA A CA 1
ATOM 803 C C . ALA A 1 105 ? 8.5 -9.648 -17.078 1 96.69 105 ALA A C 1
ATOM 805 O O . ALA A 1 105 ? 8.375 -8.68 -17.828 1 96.69 105 ALA A O 1
ATOM 806 N N . GLU A 1 106 ? 9.055 -10.734 -17.453 1 96.75 106 GLU A N 1
ATOM 807 C CA . GLU A 1 106 ? 9.602 -10.945 -18.781 1 96.75 106 GLU A CA 1
ATOM 808 C C . GLU A 1 106 ? 8.797 -11.992 -19.547 1 96.75 106 GLU A C 1
ATOM 810 O O . GLU A 1 106 ? 8.078 -12.789 -18.953 1 96.75 106 GLU A O 1
ATOM 815 N N . PRO A 1 107 ? 8.922 -11.969 -20.906 1 97.19 107 PRO A N 1
ATOM 816 C CA . PRO A 1 107 ? 8.289 -13.055 -21.656 1 97.19 107 PRO A CA 1
ATOM 817 C C . PRO A 1 107 ? 8.781 -14.438 -21.234 1 97.19 107 PRO A C 1
ATOM 819 O O . PRO A 1 107 ? 9.977 -14.617 -20.984 1 97.19 107 PRO A O 1
ATOM 822 N N . LEU A 1 108 ? 7.852 -15.297 -21.109 1 98.19 108 LEU A N 1
ATOM 823 C CA . LEU A 1 108 ? 8.234 -16.656 -20.766 1 98.19 108 LEU A CA 1
ATOM 824 C C . LEU A 1 108 ? 8.977 -17.328 -21.922 1 98.19 108 LEU A C 1
ATOM 826 O O . LEU A 1 108 ? 8.617 -17.156 -23.078 1 98.19 108 LEU A O 1
ATOM 830 N N . PRO A 1 109 ? 9.984 -18.094 -21.641 1 98.12 109 PRO A N 1
ATOM 831 C CA . PRO A 1 109 ? 10.812 -18.719 -22.672 1 98.12 109 PRO A CA 1
ATOM 832 C C . PRO A 1 109 ? 10.203 -20.016 -23.219 1 98.12 109 PRO A C 1
ATOM 834 O O . PRO A 1 109 ? 10.922 -20.984 -23.453 1 98.12 109 PRO A O 1
ATOM 837 N N . PHE A 1 110 ? 8.914 -20.125 -23.344 1 98.69 110 PHE A N 1
ATOM 838 C CA . PHE A 1 110 ? 8.188 -21.297 -23.812 1 98.69 110 PHE A CA 1
ATOM 839 C C . PHE A 1 110 ? 7.348 -20.953 -25.031 1 98.69 110 PHE A C 1
ATOM 841 O O . PHE A 1 110 ? 6.918 -19.812 -25.203 1 98.69 110 PHE A O 1
ATOM 848 N N . ALA A 1 111 ? 7.117 -21.891 -25.875 1 98.75 111 ALA A N 1
ATOM 849 C CA . ALA A 1 111 ? 6.348 -21.688 -27.109 1 98.75 111 ALA A CA 1
ATOM 850 C C . ALA A 1 111 ? 4.855 -21.578 -26.797 1 98.75 111 ALA A C 1
ATOM 852 O O . ALA A 1 111 ? 4.41 -21.938 -25.703 1 98.75 111 ALA A O 1
ATOM 853 N N . ASP A 1 112 ? 4.086 -21.094 -27.766 1 98.75 112 ASP A N 1
ATOM 854 C CA . ASP A 1 112 ? 2.631 -21.109 -27.672 1 98.75 112 ASP A CA 1
ATOM 855 C C . ASP A 1 112 ? 2.113 -22.531 -27.453 1 98.75 112 ASP A C 1
ATOM 857 O O . ASP A 1 112 ? 2.615 -23.484 -28.062 1 98.75 112 ASP A O 1
ATOM 861 N N . ALA A 1 113 ? 1.192 -22.688 -26.578 1 98.75 113 ALA A N 1
ATOM 862 C CA . ALA A 1 113 ? 0.486 -23.938 -26.391 1 98.75 113 ALA A CA 1
ATOM 863 C C . ALA A 1 113 ? 1.454 -25.062 -26.016 1 98.75 113 ALA A C 1
ATOM 865 O O . ALA A 1 113 ? 1.413 -26.141 -26.609 1 98.75 113 ALA A O 1
ATOM 866 N N . SER A 1 114 ? 2.275 -24.781 -25.078 1 98.81 114 SER A N 1
ATOM 867 C CA . SER A 1 114 ? 3.332 -25.734 -24.75 1 98.81 114 SER A CA 1
ATOM 868 C C . SER A 1 114 ? 2.98 -26.547 -23.5 1 98.81 114 SER A C 1
ATOM 870 O O . SER A 1 114 ? 3.586 -27.578 -23.234 1 98.81 114 SER A O 1
ATOM 872 N N . VAL A 1 115 ? 1.949 -26.109 -22.688 1 98.81 115 VAL A N 1
ATOM 873 C CA . VAL A 1 115 ? 1.668 -26.812 -21.438 1 98.81 115 VAL A CA 1
ATOM 874 C C . VAL A 1 115 ? 0.159 -26.953 -21.25 1 98.81 115 VAL A C 1
ATOM 876 O O . VAL A 1 115 ? -0.619 -26.25 -21.906 1 98.81 115 VAL A O 1
ATOM 879 N N . ASP A 1 116 ? -0.195 -27.828 -20.281 1 98.75 116 ASP A N 1
ATOM 880 C CA . ASP A 1 116 ? -1.604 -28.125 -20.047 1 98.75 116 ASP A CA 1
ATOM 881 C C . ASP A 1 116 ? -2.148 -27.312 -18.875 1 98.75 116 ASP A C 1
ATOM 883 O O . ASP A 1 116 ? -3.361 -27.125 -18.75 1 98.75 116 ASP A O 1
ATOM 887 N N . TRP A 1 117 ? -1.287 -26.906 -18.047 1 98.81 117 TRP A N 1
ATOM 888 C CA . TRP A 1 117 ? -1.744 -26.141 -16.891 1 98.81 117 TRP A CA 1
ATOM 889 C C . TRP A 1 117 ? -0.659 -25.188 -16.406 1 98.81 117 TRP A C 1
ATOM 891 O O . TRP A 1 117 ? 0.528 -25.406 -16.656 1 98.81 117 TRP A O 1
ATOM 901 N N . VAL A 1 118 ? -1.077 -24.109 -15.867 1 98.88 118 VAL A N 1
ATOM 902 C CA . VAL A 1 118 ? -0.268 -23.141 -15.148 1 98.88 118 VAL A CA 1
ATOM 903 C C . VAL A 1 118 ? -0.862 -22.875 -13.766 1 98.88 118 VAL A C 1
ATOM 905 O O . VAL A 1 118 ? -2.082 -22.766 -13.625 1 98.88 118 VAL A O 1
ATOM 908 N N . TYR A 1 119 ? 0.023 -22.891 -12.789 1 98.81 119 TYR A N 1
ATOM 909 C CA . TYR A 1 119 ? -0.416 -22.672 -11.414 1 98.81 119 TYR A CA 1
ATOM 910 C C . TYR A 1 119 ? 0.432 -21.609 -10.727 1 98.81 119 TYR A C 1
ATOM 912 O O . TYR A 1 119 ? 1.653 -21.578 -10.898 1 98.81 119 TYR A O 1
ATOM 920 N N . ALA A 1 120 ? -0.192 -20.75 -10.016 1 98.31 120 ALA A N 1
ATOM 921 C CA . ALA A 1 120 ? 0.5 -19.781 -9.164 1 98.31 120 ALA A CA 1
ATOM 922 C C . ALA A 1 120 ? -0.296 -19.516 -7.895 1 98.31 120 ALA A C 1
ATOM 924 O O . ALA A 1 120 ? -1.499 -19.25 -7.953 1 98.31 120 ALA A O 1
ATOM 925 N N . GLU A 1 121 ? 0.339 -19.625 -6.801 1 97.25 121 GLU A N 1
ATOM 926 C CA . GLU A 1 121 ? -0.246 -19.312 -5.5 1 97.25 121 GLU A CA 1
ATOM 927 C C . GLU A 1 121 ? 0.473 -18.141 -4.832 1 97.25 121 GLU A C 1
ATOM 929 O O . GLU A 1 121 ? 1.69 -18.188 -4.641 1 97.25 121 GLU A O 1
ATOM 934 N N . HIS A 1 122 ? -0.309 -17.062 -4.449 1 95.25 122 HIS A N 1
ATOM 935 C CA . HIS A 1 122 ? 0.226 -15.93 -3.705 1 95.25 122 HIS A CA 1
ATOM 936 C C . HIS A 1 122 ? 1.444 -15.336 -4.406 1 95.25 122 HIS A C 1
ATOM 938 O O . HIS A 1 122 ? 2.494 -15.148 -3.785 1 95.25 122 HIS A O 1
ATOM 944 N N . LEU A 1 123 ? 1.294 -14.984 -5.664 1 96.75 123 LEU A N 1
ATOM 945 C CA . LEU A 1 123 ? 2.334 -14.422 -6.523 1 96.75 123 LEU A CA 1
ATOM 946 C C . LEU A 1 123 ? 1.887 -13.094 -7.125 1 96.75 123 LEU A C 1
ATOM 948 O O . LEU A 1 123 ? 2.582 -12.086 -6.996 1 96.75 123 LEU A O 1
ATOM 952 N N . ILE A 1 124 ? 0.672 -13.094 -7.711 1 97.81 124 ILE A N 1
ATOM 953 C CA . ILE A 1 124 ? 0.224 -11.992 -8.555 1 97.81 124 ILE A CA 1
ATOM 954 C C . ILE A 1 124 ? 0.111 -10.711 -7.727 1 97.81 124 ILE A C 1
ATOM 956 O O . ILE A 1 124 ? 0.267 -9.609 -8.25 1 97.81 124 ILE A O 1
ATOM 960 N N . GLU A 1 125 ? -0.142 -10.828 -6.395 1 97.12 125 GLU A N 1
ATOM 961 C CA . GLU A 1 125 ? -0.277 -9.656 -5.531 1 97.12 125 GLU A CA 1
ATOM 962 C C . GLU A 1 125 ? 1.064 -8.961 -5.336 1 97.12 125 GLU A C 1
ATOM 964 O O . GLU A 1 125 ? 1.114 -7.824 -4.859 1 97.12 125 GLU A O 1
ATOM 969 N N . HIS A 1 126 ? 2.145 -9.562 -5.762 1 94.44 126 HIS A N 1
ATOM 970 C CA . HIS A 1 126 ? 3.48 -9.023 -5.527 1 94.44 126 HIS A CA 1
ATOM 971 C C . HIS A 1 126 ? 3.984 -8.25 -6.738 1 94.44 126 HIS A C 1
ATOM 973 O O . HIS A 1 126 ? 5.113 -7.758 -6.738 1 94.44 126 HIS A O 1
ATOM 979 N N . VAL A 1 127 ? 3.234 -8.125 -7.715 1 93.69 127 VAL A N 1
ATOM 980 C CA . VAL A 1 127 ? 3.664 -7.379 -8.891 1 93.69 127 VAL A CA 1
ATOM 981 C C . VAL A 1 127 ? 2.633 -6.305 -9.227 1 93.69 127 VAL A C 1
ATOM 983 O O . VAL A 1 127 ? 1.486 -6.371 -8.781 1 93.69 127 VAL A O 1
ATOM 986 N N . THR A 1 128 ? 3.035 -5.359 -10.023 1 90.56 128 THR A N 1
ATOM 987 C CA . THR A 1 128 ? 2.135 -4.289 -10.438 1 90.56 128 THR A CA 1
ATOM 988 C C . THR A 1 128 ? 1.115 -4.805 -11.445 1 90.56 128 THR A C 1
ATOM 990 O O . THR A 1 128 ? 1.295 -5.875 -12.031 1 90.56 128 THR A O 1
ATOM 993 N N . LEU A 1 129 ? 0.101 -4.074 -11.68 1 91.44 129 LEU A N 1
ATOM 994 C CA . LEU A 1 129 ? -0.982 -4.492 -12.562 1 91.44 129 LEU A CA 1
ATOM 995 C C . LEU A 1 129 ? -0.468 -4.734 -13.977 1 91.44 129 LEU A C 1
ATOM 997 O O . LEU A 1 129 ? -0.799 -5.75 -14.594 1 91.44 129 LEU A O 1
ATOM 1001 N N . PRO A 1 130 ? 0.364 -3.826 -14.508 1 90.62 130 PRO A N 1
ATOM 1002 C CA . PRO A 1 130 ? 0.862 -4.094 -15.859 1 90.62 130 PRO A CA 1
ATOM 1003 C C . PRO A 1 130 ? 1.673 -5.387 -15.945 1 90.62 130 PRO A C 1
ATOM 1005 O O . PRO A 1 130 ? 1.532 -6.145 -16.906 1 90.62 130 PRO A O 1
ATOM 1008 N N . VAL A 1 131 ? 2.463 -5.594 -14.969 1 94.62 131 VAL A N 1
ATOM 1009 C CA . VAL A 1 131 ? 3.26 -6.812 -14.945 1 94.62 131 VAL A CA 1
ATOM 1010 C C . VAL A 1 131 ? 2.344 -8.023 -14.805 1 94.62 131 VAL A C 1
ATOM 1012 O O . VAL A 1 131 ? 2.533 -9.039 -15.484 1 94.62 131 VAL A O 1
ATOM 1015 N N . ALA A 1 132 ? 1.361 -7.906 -13.945 1 97.06 132 ALA A N 1
ATOM 1016 C CA . ALA A 1 132 ? 0.404 -8.992 -13.75 1 97.06 132 ALA A CA 1
ATOM 1017 C C . ALA A 1 132 ? -0.3 -9.344 -15.062 1 97.06 132 ALA A C 1
ATOM 1019 O O . ALA A 1 132 ? -0.373 -10.516 -15.438 1 97.06 132 ALA A O 1
ATOM 1020 N N . ILE A 1 133 ? -0.776 -8.367 -15.711 1 96.81 133 ILE A N 1
ATOM 1021 C CA . ILE A 1 133 ? -1.506 -8.57 -16.953 1 96.81 133 ILE A CA 1
ATOM 1022 C C . ILE A 1 133 ? -0.574 -9.172 -18.016 1 96.81 133 ILE A C 1
ATOM 1024 O O . ILE A 1 133 ? -0.959 -10.094 -18.734 1 96.81 133 ILE A O 1
ATOM 1028 N N . GLY A 1 134 ? 0.626 -8.633 -18.062 1 97.5 134 GLY A N 1
ATOM 1029 C CA . GLY A 1 134 ? 1.614 -9.203 -18.969 1 97.5 134 GLY A CA 1
ATOM 1030 C C . GLY A 1 134 ? 1.899 -10.672 -18.688 1 97.5 134 GLY A C 1
ATOM 1031 O O . GLY A 1 134 ? 1.954 -11.477 -19.625 1 97.5 134 GLY A O 1
ATOM 1032 N N . TRP A 1 135 ? 2.076 -10.961 -17.469 1 98.56 135 TRP A N 1
ATOM 1033 C CA . TRP A 1 135 ? 2.346 -12.344 -17.078 1 98.56 135 TRP A CA 1
ATOM 1034 C C . TRP A 1 135 ? 1.158 -13.242 -17.422 1 98.56 135 TRP A C 1
ATOM 1036 O O . TRP A 1 135 ? 1.335 -14.359 -17.906 1 98.56 135 TRP A O 1
ATOM 1046 N N . LEU A 1 136 ? -0.035 -12.797 -17.156 1 98.81 136 LEU A N 1
ATOM 1047 C CA . LEU A 1 136 ? -1.235 -13.57 -17.453 1 98.81 136 LEU A CA 1
ATOM 1048 C C . LEU A 1 136 ? -1.379 -13.797 -18.953 1 98.81 136 LEU A C 1
ATOM 1050 O O . LEU A 1 136 ? -1.835 -14.859 -19.375 1 98.81 136 LEU A O 1
ATOM 1054 N N . ARG A 1 137 ? -1.01 -12.836 -19.734 1 98.75 137 ARG A N 1
ATOM 1055 C CA . ARG A 1 137 ? -0.997 -12.992 -21.188 1 98.75 137 ARG A CA 1
ATOM 1056 C C . ARG A 1 137 ? -0.046 -14.109 -21.609 1 98.75 137 ARG A C 1
ATOM 1058 O O . ARG A 1 137 ? -0.386 -14.938 -22.453 1 98.75 137 ARG A O 1
ATOM 1065 N N . GLU A 1 138 ? 1.114 -14.078 -21.016 1 98.88 138 GLU A N 1
ATOM 1066 C CA . GLU A 1 138 ? 2.088 -15.133 -21.281 1 98.88 138 GLU A CA 1
ATOM 1067 C C . GLU A 1 138 ? 1.571 -16.484 -20.828 1 98.88 138 GLU A C 1
ATOM 1069 O O . GLU A 1 138 ? 1.729 -17.484 -21.531 1 98.88 138 GLU A O 1
ATOM 1074 N N . ALA A 1 139 ? 0.948 -16.516 -19.656 1 98.81 139 ALA A N 1
ATOM 1075 C CA . ALA A 1 139 ? 0.368 -17.75 -19.156 1 98.81 139 ALA A CA 1
ATOM 1076 C C . ALA A 1 139 ? -0.668 -18.297 -20.141 1 98.81 139 ALA A C 1
ATOM 1078 O O . ALA A 1 139 ? -0.677 -19.5 -20.438 1 98.81 139 ALA A O 1
ATOM 1079 N N . ARG A 1 140 ? -1.506 -17.422 -20.625 1 98.81 140 ARG A N 1
ATOM 1080 C CA . ARG A 1 140 ? -2.504 -17.828 -21.609 1 98.81 140 ARG A CA 1
ATOM 1081 C C . ARG A 1 140 ? -1.838 -18.344 -22.875 1 98.81 140 ARG A C 1
ATOM 1083 O O . ARG A 1 140 ? -2.256 -19.359 -23.438 1 98.81 140 ARG A O 1
ATOM 1090 N N . ARG A 1 141 ? -0.806 -17.625 -23.297 1 98.81 141 ARG A N 1
ATOM 1091 C CA . ARG A 1 141 ? -0.108 -17.984 -24.531 1 98.81 141 ARG A CA 1
ATOM 1092 C C . ARG A 1 141 ? 0.485 -19.391 -24.438 1 98.81 141 ARG A C 1
ATOM 1094 O O . ARG A 1 141 ? 0.393 -20.172 -25.391 1 98.81 141 ARG A O 1
ATOM 1101 N N . VAL A 1 142 ? 1.038 -19.734 -23.359 1 98.88 142 VAL A N 1
ATOM 1102 C CA . VAL A 1 142 ? 1.767 -20.984 -23.25 1 98.88 142 VAL A CA 1
ATOM 1103 C C . VAL A 1 142 ? 0.79 -22.125 -22.969 1 98.88 142 VAL A C 1
ATOM 1105 O O . VAL A 1 142 ? 1.13 -23.297 -23.141 1 98.88 142 VAL A O 1
ATOM 1108 N N . LEU A 1 143 ? -0.388 -21.859 -22.531 1 98.81 143 LEU A N 1
ATOM 1109 C CA . LEU A 1 143 ? -1.4 -22.875 -22.297 1 98.81 143 LEU A CA 1
ATOM 1110 C C . LEU A 1 143 ? -1.907 -23.453 -23.625 1 98.81 143 LEU A C 1
ATOM 1112 O O . LEU A 1 143 ? -2.152 -22.703 -24.562 1 98.81 143 LEU A O 1
ATOM 1116 N N . ARG A 1 144 ? -2.031 -24.703 -23.688 1 98.62 144 ARG A N 1
ATOM 1117 C CA . ARG A 1 144 ? -2.729 -25.344 -24.797 1 98.62 144 ARG A CA 1
ATOM 1118 C C . ARG A 1 144 ? -4.215 -25 -24.781 1 98.62 144 ARG A C 1
ATOM 1120 O O . ARG A 1 144 ? -4.766 -24.672 -23.719 1 98.62 144 ARG A O 1
ATOM 1127 N N . PRO A 1 145 ? -4.855 -25.062 -26.047 1 97.69 145 PRO A N 1
ATOM 1128 C CA . PRO A 1 145 ? -6.316 -24.953 -26.016 1 97.69 145 PRO A CA 1
ATOM 1129 C C . PRO A 1 145 ? -6.965 -25.938 -25.047 1 97.69 145 PRO A C 1
ATOM 1131 O O . PRO A 1 145 ? -6.656 -27.141 -25.094 1 97.69 145 PRO A O 1
ATOM 1134 N N . GLY A 1 146 ? -7.711 -25.406 -24.172 1 96.44 146 GLY A N 1
ATOM 1135 C CA . GLY A 1 146 ? -8.344 -26.25 -23.172 1 96.44 146 GLY A CA 1
ATOM 1136 C C . GLY A 1 146 ? -7.543 -26.359 -21.875 1 96.44 146 GLY A C 1
ATOM 1137 O O . GLY A 1 146 ? -8.008 -26.938 -20.906 1 96.44 146 GLY A O 1
ATOM 1138 N N . GLY A 1 147 ? -6.324 -25.812 -21.906 1 98.38 147 GLY A N 1
ATOM 1139 C CA . GLY A 1 147 ? -5.52 -25.781 -20.688 1 98.38 147 GLY A CA 1
ATOM 1140 C C . GLY A 1 147 ? -6.082 -24.859 -19.625 1 98.38 147 GLY A C 1
ATOM 1141 O O . GLY A 1 147 ? -6.953 -24.031 -19.906 1 98.38 147 GLY A O 1
ATOM 1142 N N . VAL A 1 148 ? -5.539 -25.078 -18.375 1 98.5 148 VAL A N 1
ATOM 1143 C CA . VAL A 1 148 ? -6.152 -24.359 -17.266 1 98.5 148 VAL A CA 1
ATOM 1144 C C . VAL A 1 148 ? -5.09 -23.547 -16.516 1 98.5 148 VAL A C 1
ATOM 1146 O O . VAL A 1 148 ? -3.982 -24.031 -16.281 1 98.5 148 VAL A O 1
ATOM 1149 N N . LEU A 1 149 ? -5.449 -22.344 -16.297 1 98.88 149 LEU A N 1
ATOM 1150 C CA . LEU A 1 149 ? -4.73 -21.531 -15.32 1 98.88 149 LEU A CA 1
ATOM 1151 C C . LEU A 1 149 ? -5.438 -21.547 -13.969 1 98.88 149 LEU A C 1
ATOM 1153 O O . LEU A 1 149 ? -6.641 -21.297 -13.891 1 98.88 149 LEU A O 1
ATOM 1157 N N . ARG A 1 150 ? -4.727 -21.922 -12.93 1 98.75 150 ARG A N 1
ATOM 1158 C CA . ARG A 1 150 ? -5.234 -21.766 -11.57 1 98.75 150 ARG A CA 1
ATOM 1159 C C . ARG A 1 150 ? -4.418 -20.75 -10.789 1 98.75 150 ARG A C 1
ATOM 1161 O O . ARG A 1 150 ? -3.195 -20.875 -10.68 1 98.75 150 ARG A O 1
ATOM 1168 N N . LEU A 1 151 ? -5.145 -19.797 -10.336 1 98.19 151 LEU A N 1
ATOM 1169 C CA . LEU A 1 151 ? -4.559 -18.656 -9.633 1 98.19 151 LEU A CA 1
ATOM 1170 C C . LEU A 1 151 ? -5.152 -18.5 -8.234 1 98.19 151 LEU A C 1
ATOM 1172 O O . LEU A 1 151 ? -6.371 -18.562 -8.07 1 98.19 151 LEU A O 1
ATOM 1176 N N . THR A 1 152 ? -4.281 -18.391 -7.227 1 98.06 152 THR A N 1
ATOM 1177 C CA . THR A 1 152 ? -4.75 -18.125 -5.871 1 98.06 152 THR A CA 1
ATOM 1178 C C . THR A 1 152 ? -3.994 -16.953 -5.25 1 98.06 152 THR A C 1
ATOM 1180 O O . THR A 1 152 ? -2.799 -16.781 -5.496 1 98.06 152 THR A O 1
ATOM 1183 N N . THR A 1 153 ? -4.652 -16.125 -4.543 1 98.19 153 THR A N 1
ATOM 1184 C CA . THR A 1 153 ? -4.086 -14.914 -3.947 1 98.19 153 THR A CA 1
ATOM 1185 C C . THR A 1 153 ? -4.926 -14.453 -2.76 1 98.19 153 THR A C 1
ATOM 1187 O O . THR A 1 153 ? -6.047 -14.93 -2.564 1 98.19 153 THR A O 1
ATOM 1190 N N . PRO A 1 154 ? -4.379 -13.633 -1.871 1 97.31 154 PRO A N 1
ATOM 1191 C CA . PRO A 1 154 ? -5.215 -13.125 -0.783 1 97.31 154 PRO A CA 1
ATOM 1192 C C . PRO A 1 154 ? -6.504 -12.477 -1.284 1 97.31 154 PRO A C 1
ATOM 1194 O O . PRO A 1 154 ? -6.488 -11.758 -2.285 1 97.31 154 PRO A O 1
ATOM 1197 N N . ASP A 1 155 ? -7.559 -12.812 -0.597 1 98.19 155 ASP A N 1
ATOM 1198 C CA . ASP A 1 155 ? -8.867 -12.273 -0.957 1 98.19 155 ASP A CA 1
ATOM 1199 C C . ASP A 1 155 ? -9.117 -10.938 -0.25 1 98.19 155 ASP A C 1
ATOM 1201 O O . ASP A 1 155 ? -9.438 -10.914 0.939 1 98.19 155 ASP A O 1
ATOM 1205 N N . LEU A 1 156 ? -9.047 -9.883 -1.006 1 98.44 156 LEU A N 1
ATOM 1206 C CA . LEU A 1 156 ? -9.25 -8.547 -0.462 1 98.44 156 LEU A CA 1
ATOM 1207 C C . LEU A 1 156 ? -10.602 -8.445 0.227 1 98.44 156 LEU A C 1
ATOM 1209 O O . LEU A 1 156 ? -10.727 -7.797 1.27 1 98.44 156 LEU A O 1
ATOM 1213 N N . ALA A 1 157 ? -11.609 -9.031 -0.329 1 98.31 157 ALA A N 1
ATOM 1214 C CA . ALA A 1 157 ? -12.969 -8.961 0.199 1 98.31 157 ALA A CA 1
ATOM 1215 C C . ALA A 1 157 ? -13.031 -9.477 1.634 1 98.31 157 ALA A C 1
ATOM 1217 O O . ALA A 1 157 ? -13.742 -8.922 2.473 1 98.31 157 ALA A O 1
ATOM 1218 N N . ARG A 1 158 ? -12.289 -10.531 1.914 1 97.38 158 ARG A N 1
ATOM 1219 C CA . ARG A 1 158 ? -12.305 -11.102 3.258 1 97.38 158 ARG A CA 1
ATOM 1220 C C . ARG A 1 158 ? -11.797 -10.094 4.285 1 97.38 158 ARG A C 1
ATOM 1222 O O . ARG A 1 158 ? -12.367 -9.961 5.367 1 97.38 158 ARG A O 1
ATOM 1229 N N . TYR A 1 159 ? -10.805 -9.375 3.973 1 97.88 159 TYR A N 1
ATOM 1230 C CA . TYR A 1 159 ? -10.219 -8.398 4.879 1 97.88 159 TYR A CA 1
ATOM 1231 C C . TYR A 1 159 ? -11.156 -7.215 5.09 1 97.88 159 TYR A C 1
ATOM 1233 O O . TYR A 1 159 ? -11.406 -6.809 6.227 1 97.88 159 TYR A O 1
ATOM 1241 N N . LEU A 1 160 ? -11.688 -6.707 3.979 1 98.38 160 LEU A N 1
ATOM 1242 C CA . LEU A 1 160 ? -12.484 -5.488 4.047 1 98.38 160 LEU A CA 1
ATOM 1243 C C . LEU A 1 160 ? -13.844 -5.762 4.688 1 98.38 160 LEU A C 1
ATOM 1245 O O . LEU A 1 160 ? -14.32 -4.973 5.508 1 98.38 160 LEU A O 1
ATOM 1249 N N . VAL A 1 161 ? -14.461 -6.867 4.312 1 98 161 VAL A N 1
ATOM 1250 C CA . VAL A 1 161 ? -15.734 -7.254 4.922 1 98 161 VAL A CA 1
ATOM 1251 C C . VAL A 1 161 ? -15.516 -7.602 6.391 1 98 161 VAL A C 1
ATOM 1253 O O . VAL A 1 161 ? -16.312 -7.23 7.25 1 98 161 VAL A O 1
ATOM 1256 N N . GLY A 1 162 ? -14.414 -8.32 6.652 1 97.69 162 GLY A N 1
ATOM 1257 C CA . GLY A 1 162 ? -14.07 -8.602 8.039 1 97.69 162 GLY A CA 1
ATOM 1258 C C . GLY A 1 162 ? -13.906 -7.352 8.883 1 97.69 162 GLY A C 1
ATOM 1259 O O . GLY A 1 162 ? -14.359 -7.309 10.031 1 97.69 162 GLY A O 1
ATOM 1260 N N . TYR A 1 163 ? -13.266 -6.336 8.367 1 98.19 163 TYR A N 1
ATOM 1261 C CA . TYR A 1 163 ? -13.125 -5.051 9.047 1 98.19 163 TYR A CA 1
ATOM 1262 C C . TYR A 1 163 ? -14.492 -4.43 9.32 1 98.19 163 TYR A C 1
ATOM 1264 O O . TYR A 1 163 ? -14.766 -4 10.445 1 98.19 163 TYR A O 1
ATOM 1272 N N . ALA A 1 164 ? -15.344 -4.379 8.32 1 97.56 164 ALA A N 1
ATOM 1273 C CA . ALA A 1 164 ? -16.594 -3.627 8.383 1 97.56 164 ALA A CA 1
ATOM 1274 C C . ALA A 1 164 ? -17.609 -4.324 9.289 1 97.56 164 ALA A C 1
ATOM 1276 O O . ALA A 1 164 ? -18.391 -3.664 9.977 1 97.56 164 ALA A O 1
ATOM 1277 N N . THR A 1 165 ? -17.547 -5.688 9.352 1 96.12 165 THR A N 1
ATOM 1278 C CA . THR A 1 165 ? -18.609 -6.418 10.016 1 96.12 165 THR A CA 1
ATOM 1279 C C . THR A 1 165 ? -18.141 -6.965 11.367 1 96.12 165 THR A C 1
ATOM 1281 O O . THR A 1 165 ? -18.969 -7.332 12.211 1 96.12 165 THR A O 1
ATOM 1284 N N . GLY A 1 166 ? -16.875 -7.043 11.516 1 95.56 166 GLY A N 1
ATOM 1285 C CA . GLY A 1 166 ? -16.375 -7.68 12.727 1 95.56 166 GLY A CA 1
ATOM 1286 C C . GLY A 1 166 ? -16.75 -9.148 12.828 1 95.56 166 GLY A C 1
ATOM 1287 O O . GLY A 1 166 ? -17.094 -9.633 13.906 1 95.56 166 GLY A O 1
ATOM 1288 N N . ASP A 1 167 ? -16.734 -9.852 11.719 1 94.69 167 ASP A N 1
ATOM 1289 C CA . ASP A 1 167 ? -17.25 -11.219 11.648 1 94.69 167 ASP A CA 1
ATOM 1290 C C . ASP A 1 167 ? -16.25 -12.219 12.219 1 94.69 167 ASP A C 1
ATOM 1292 O O . ASP A 1 167 ? -16.469 -13.43 12.172 1 94.69 167 ASP A O 1
ATOM 1296 N N . GLY A 1 168 ? -15.141 -11.75 12.68 1 94.81 168 GLY A N 1
ATOM 1297 C CA . GLY A 1 168 ? -14.172 -12.609 13.344 1 94.81 168 GLY A CA 1
ATOM 1298 C C . GLY A 1 168 ? -13.016 -13.016 12.445 1 94.81 168 GLY A C 1
ATOM 1299 O O . GLY A 1 168 ? -12.016 -13.555 12.922 1 94.81 168 GLY A O 1
ATOM 1300 N N . PHE A 1 169 ? -13.078 -12.797 11.195 1 95.25 169 PHE A N 1
ATOM 1301 C CA . PHE A 1 169 ? -12.031 -13.203 10.266 1 95.25 169 PHE A CA 1
ATOM 1302 C C . PHE A 1 169 ? -10.688 -12.609 10.68 1 95.25 169 PHE A C 1
ATOM 1304 O O . PHE A 1 169 ? -9.695 -13.336 10.805 1 95.25 169 PHE A O 1
ATOM 1311 N N . LEU A 1 170 ? -10.695 -11.336 10.938 1 95.88 170 LEU A N 1
ATOM 1312 C CA . LEU A 1 170 ? -9.422 -10.664 11.219 1 95.88 170 LEU A CA 1
ATOM 1313 C C . LEU A 1 170 ? -8.789 -11.234 12.484 1 95.88 170 LEU A C 1
ATOM 1315 O O . LEU A 1 170 ? -7.578 -11.477 12.516 1 95.88 170 LEU A O 1
ATOM 1319 N N . ALA A 1 171 ? -9.562 -11.438 13.461 1 94.31 171 ALA A N 1
ATOM 1320 C CA . ALA A 1 171 ? -9.055 -11.992 14.711 1 94.31 171 ALA A CA 1
ATOM 1321 C C . ALA A 1 171 ? -8.523 -13.406 14.508 1 94.31 171 ALA A C 1
ATOM 1323 O O . ALA A 1 171 ? -7.445 -13.742 15.008 1 94.31 171 ALA A O 1
ATOM 1324 N N . LYS A 1 172 ? -9.273 -14.211 13.828 1 92.75 172 LYS A N 1
ATOM 1325 C CA . LYS A 1 172 ? -8.867 -15.586 13.555 1 92.75 172 LYS A CA 1
ATOM 1326 C C . LYS A 1 172 ? -7.586 -15.617 12.719 1 92.75 172 LYS A C 1
ATOM 1328 O O . LYS A 1 172 ? -6.676 -16.406 13.008 1 92.75 172 LYS A O 1
ATOM 1333 N N . HIS A 1 173 ? -7.562 -14.82 11.711 1 90 173 HIS A N 1
ATOM 1334 C CA . HIS A 1 173 ? -6.398 -14.75 10.836 1 90 173 HIS A CA 1
ATOM 1335 C C . HIS A 1 173 ? -5.156 -14.312 11.609 1 90 173 HIS A C 1
ATOM 1337 O O . HIS A 1 173 ? -4.09 -14.906 11.461 1 90 173 HIS A O 1
ATOM 1343 N N . ARG A 1 174 ? -5.297 -13.312 12.422 1 89.56 174 ARG A N 1
ATOM 1344 C CA . ARG A 1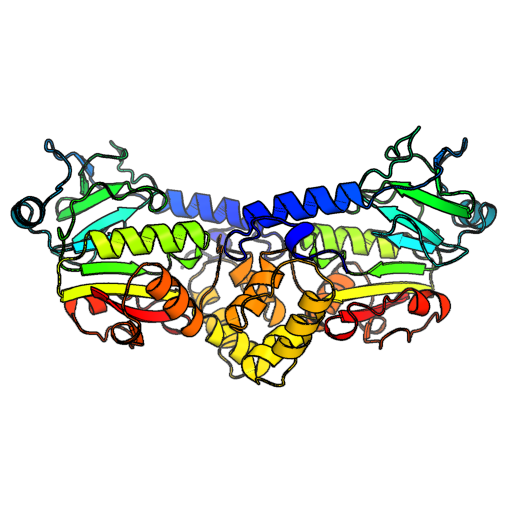 174 ? -4.223 -12.836 13.289 1 89.56 174 ARG A CA 1
ATOM 1345 C C . ARG A 1 174 ? -3.691 -13.961 14.172 1 89.56 174 ARG A C 1
ATOM 1347 O O . ARG A 1 174 ? -2.477 -14.156 14.273 1 89.56 174 ARG A O 1
ATOM 1354 N N . ARG A 1 175 ? -4.551 -14.68 14.805 1 88.25 175 ARG A N 1
ATOM 1355 C CA . ARG A 1 175 ? -4.176 -15.773 15.688 1 88.25 175 ARG A CA 1
ATOM 1356 C C . ARG A 1 175 ? -3.42 -16.859 14.922 1 88.25 175 ARG A C 1
ATOM 1358 O O . ARG A 1 175 ? -2.424 -17.391 15.414 1 88.25 175 ARG A O 1
ATOM 1365 N N . ARG A 1 176 ? -3.867 -17.141 13.828 1 84.06 176 ARG A N 1
ATOM 1366 C CA . ARG A 1 176 ? -3.232 -18.156 13 1 84.06 176 ARG A CA 1
ATOM 1367 C C . ARG A 1 176 ? -1.806 -17.766 12.641 1 84.06 176 ARG A C 1
ATOM 1369 O O . ARG A 1 176 ? -0.88 -18.562 12.766 1 84.06 176 ARG A O 1
ATOM 1376 N N . LEU A 1 177 ? -1.646 -16.547 12.203 1 79 177 LEU A N 1
ATOM 1377 C CA . LEU A 1 177 ? -0.321 -16.078 11.812 1 79 177 LEU A CA 1
ATOM 1378 C C . LEU A 1 177 ? 0.618 -16.062 13.016 1 79 177 LEU A C 1
ATOM 1380 O O . LEU A 1 177 ? 1.809 -16.344 12.883 1 79 177 LEU A O 1
ATOM 1384 N N . THR A 1 178 ? 0.104 -15.703 14.102 1 78 178 THR A N 1
ATOM 1385 C CA . THR A 1 178 ? 0.883 -15.727 15.336 1 78 178 THR A CA 1
ATOM 1386 C C . THR A 1 178 ? 1.352 -17.141 15.656 1 78 178 THR A C 1
ATOM 1388 O O . THR A 1 178 ? 2.506 -17.344 16.031 1 78 178 THR A O 1
ATOM 1391 N N . THR A 1 179 ? 0.534 -18.047 15.453 1 77.12 179 THR A N 1
ATOM 1392 C CA . THR A 1 179 ? 0.828 -19.438 15.781 1 77.12 179 THR A CA 1
ATOM 1393 C C . THR A 1 179 ? 1.891 -19.984 14.836 1 77.12 179 THR A C 1
ATOM 1395 O O . THR A 1 179 ? 2.684 -20.844 15.227 1 77.12 179 THR A O 1
ATOM 1398 N N . LEU A 1 180 ? 2.02 -19.453 13.703 1 71.88 180 LEU A N 1
ATOM 1399 C CA . LEU A 1 180 ? 2.979 -19.922 12.711 1 71.88 180 LEU A CA 1
ATOM 1400 C C . LEU A 1 180 ? 4.359 -19.328 12.969 1 71.88 180 LEU A C 1
ATOM 1402 O O . LEU A 1 180 ? 5.344 -19.75 12.352 1 71.88 180 LEU A O 1
ATOM 1406 N N . GLY A 1 181 ? 4.453 -18.422 13.867 1 65.25 181 GLY A N 1
ATOM 1407 C CA . GLY A 1 181 ? 5.742 -17.922 14.305 1 65.25 181 GLY A CA 1
ATOM 1408 C C . GLY A 1 181 ? 6.316 -16.875 13.367 1 65.25 181 GLY A C 1
ATOM 1409 O O . GLY A 1 181 ? 7.539 -16.734 13.258 1 65.25 181 GLY A O 1
ATOM 1410 N N . PHE A 1 182 ? 5.602 -16.297 12.539 1 62.97 182 PHE A N 1
ATOM 1411 C CA . PHE A 1 182 ? 6.094 -15.297 11.594 1 62.97 182 PHE A CA 1
ATOM 1412 C C . PHE A 1 182 ? 6.523 -14.031 12.32 1 62.97 182 PHE A C 1
ATOM 1414 O O . PHE A 1 182 ? 7.094 -13.125 11.711 1 62.97 182 PHE A O 1
ATOM 1421 N N . GLY A 1 183 ? 6.586 -14.094 13.688 1 65.94 183 GLY A N 1
ATOM 1422 C CA . GLY A 1 183 ? 6.91 -12.922 14.477 1 65.94 183 GLY A CA 1
ATOM 1423 C C . GLY A 1 183 ? 6.102 -12.82 15.758 1 65.94 183 GLY A C 1
ATOM 1424 O O . GLY A 1 183 ? 5.359 -13.742 16.109 1 65.94 183 GLY A O 1
ATOM 1425 N N . PRO A 1 184 ? 6.398 -11.703 16.438 1 76.69 184 PRO A N 1
ATOM 1426 C CA . PRO A 1 184 ? 5.523 -11.477 17.578 1 76.69 184 PRO A CA 1
ATOM 1427 C C . PRO A 1 184 ? 4.059 -11.297 17.188 1 76.69 184 PRO A C 1
ATOM 1429 O O . PRO A 1 184 ? 3.754 -11.125 16 1 76.69 184 PRO A O 1
ATOM 1432 N N . PRO A 1 185 ? 3.236 -11.461 18.188 1 82.88 185 PRO A N 1
ATOM 1433 C CA . PRO A 1 185 ? 1.823 -11.273 17.859 1 82.88 185 PRO A CA 1
ATOM 1434 C C . PRO A 1 185 ? 1.548 -9.922 17.203 1 82.88 185 PRO A C 1
ATOM 1436 O O . PRO A 1 185 ? 2.041 -8.891 17.672 1 82.88 185 PRO A O 1
ATOM 1439 N N . MET A 1 186 ? 0.766 -10 16.203 1 87.69 186 MET A N 1
ATOM 1440 C CA . MET A 1 186 ? 0.375 -8.781 15.508 1 87.69 186 MET A CA 1
ATOM 1441 C C . MET A 1 186 ? -0.583 -7.945 16.344 1 87.69 186 MET A C 1
ATOM 1443 O O . MET A 1 186 ? -1.372 -8.492 17.125 1 87.69 186 MET A O 1
ATOM 1447 N N . PRO A 1 187 ? -0.512 -6.59 16.219 1 91.44 187 PRO A N 1
ATOM 1448 C CA . PRO A 1 187 ? -1.562 -5.773 16.828 1 91.44 187 PRO A CA 1
ATOM 1449 C C . PRO A 1 187 ? -2.965 -6.184 16.375 1 91.44 187 PRO A C 1
ATOM 1451 O O . PRO A 1 187 ? -3.16 -6.566 15.219 1 91.44 187 PRO A O 1
ATOM 1454 N N . ALA A 1 188 ? -3.926 -6.043 17.312 1 94.5 188 ALA A N 1
ATOM 1455 C CA . ALA A 1 188 ? -5.281 -6.527 17.062 1 94.5 188 ALA A CA 1
ATOM 1456 C C . ALA A 1 188 ? -6.121 -5.461 16.375 1 94.5 188 ALA A C 1
ATOM 1458 O O . ALA A 1 188 ? -7.246 -5.73 15.945 1 94.5 188 ALA A O 1
ATOM 1459 N N . ARG A 1 189 ? -5.613 -4.199 16.25 1 95.5 189 ARG A N 1
ATOM 1460 C CA . ARG A 1 189 ? -6.379 -3.119 15.633 1 95.5 189 ARG A CA 1
ATOM 1461 C C . ARG A 1 189 ? -6.727 -3.451 14.188 1 95.5 189 ARG A C 1
ATOM 1463 O O . ARG A 1 189 ? -5.84 -3.721 13.375 1 95.5 189 ARG A O 1
ATOM 1470 N N . PRO A 1 190 ? -8.031 -3.412 13.875 1 97.06 190 PRO A N 1
ATOM 1471 C CA . PRO A 1 190 ? -8.461 -3.832 12.539 1 97.06 190 PRO A CA 1
ATOM 1472 C C . PRO A 1 190 ? -7.785 -3.033 11.422 1 97.06 190 PRO A C 1
ATOM 1474 O O . PRO A 1 190 ? -7.402 -3.6 10.398 1 97.06 190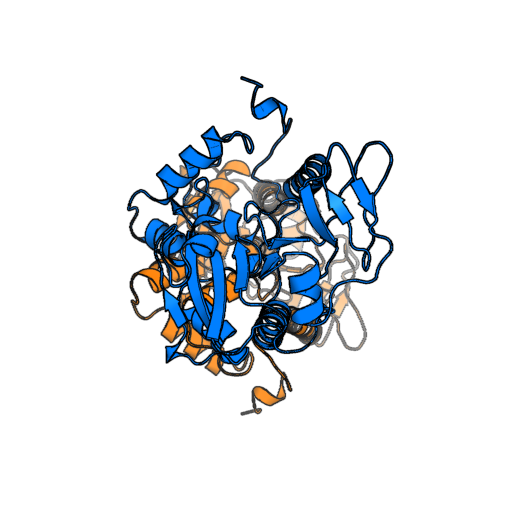 PRO A O 1
ATOM 1477 N N . ALA A 1 191 ? -7.625 -1.74 11.641 1 97.06 191 ALA A N 1
ATOM 1478 C CA . ALA A 1 191 ? -6.953 -0.921 10.633 1 97.06 191 ALA A CA 1
ATOM 1479 C C . ALA A 1 191 ? -5.527 -1.408 10.391 1 97.06 191 ALA A C 1
ATOM 1481 O O . ALA A 1 191 ? -5.062 -1.45 9.25 1 97.06 191 ALA A O 1
ATOM 1482 N N . PHE A 1 192 ? -4.824 -1.769 11.477 1 95.19 192 PHE A N 1
ATOM 1483 C CA . PHE A 1 192 ? -3.484 -2.328 11.336 1 95.19 192 PHE A CA 1
ATOM 1484 C C . PHE A 1 192 ? -3.512 -3.592 10.484 1 95.19 192 PHE A C 1
ATOM 1486 O O . PHE A 1 192 ? -2.695 -3.752 9.578 1 95.19 192 PHE A O 1
ATOM 1493 N N . LEU A 1 193 ? -4.441 -4.43 10.812 1 95.12 193 LEU A N 1
ATOM 1494 C CA . LEU A 1 193 ? -4.523 -5.73 10.164 1 95.12 193 LEU A CA 1
ATOM 1495 C C . LEU A 1 193 ? -4.832 -5.574 8.68 1 95.12 193 LEU A C 1
ATOM 1497 O O . LEU A 1 193 ? -4.402 -6.391 7.859 1 95.12 193 LEU A O 1
ATOM 1501 N N . VAL A 1 194 ? -5.531 -4.547 8.297 1 96.75 194 VAL A N 1
ATOM 1502 C CA . VAL A 1 194 ? -5.785 -4.281 6.883 1 96.75 194 VAL A CA 1
ATOM 1503 C C . VAL A 1 194 ? -4.562 -3.615 6.254 1 96.75 194 VAL A C 1
ATOM 1505 O O . VAL A 1 194 ? -4.102 -4.027 5.188 1 96.75 194 VAL A O 1
ATOM 1508 N N . ASN A 1 195 ? -3.957 -2.596 6.91 1 95 195 ASN A N 1
ATOM 1509 C CA . ASN A 1 195 ? -2.775 -1.904 6.406 1 95 195 ASN A CA 1
ATOM 1510 C C . ASN A 1 195 ? -1.642 -2.879 6.102 1 95 195 ASN A C 1
ATOM 1512 O O . ASN A 1 195 ? -0.956 -2.74 5.086 1 95 195 ASN A O 1
ATOM 1516 N N . GLN A 1 196 ? -1.453 -3.799 7.004 1 90 196 GLN A N 1
ATOM 1517 C CA . GLN A 1 196 ? -0.264 -4.641 6.918 1 90 196 GLN A CA 1
ATOM 1518 C C . GLN A 1 196 ? -0.278 -5.48 5.645 1 90 196 GLN A C 1
ATOM 1520 O O . GLN A 1 196 ? 0.777 -5.785 5.082 1 90 196 GLN A O 1
ATOM 1525 N N . ILE A 1 197 ? -1.465 -5.824 5.051 1 92.06 197 ILE A N 1
ATOM 1526 C CA . ILE A 1 197 ? -1.466 -6.66 3.855 1 92.06 197 ILE A CA 1
ATOM 1527 C C . ILE A 1 197 ? -1.051 -5.828 2.645 1 92.06 197 ILE A C 1
ATOM 1529 O O . ILE A 1 197 ? -0.615 -6.371 1.629 1 92.06 197 ILE A O 1
ATOM 1533 N N . PHE A 1 198 ? -1.186 -4.555 2.766 1 91.94 198 PHE A N 1
ATOM 1534 C CA . PHE A 1 198 ? -0.792 -3.674 1.67 1 91.94 198 PHE A CA 1
ATOM 1535 C C . PHE A 1 198 ? 0.666 -3.252 1.811 1 91.94 198 PHE A C 1
ATOM 1537 O O . PHE A 1 198 ? 1.325 -2.939 0.818 1 91.94 198 PHE A O 1
ATOM 1544 N N . ARG A 1 199 ? 1.114 -3.252 2.988 1 88.06 199 ARG A N 1
ATOM 1545 C CA . ARG A 1 199 ? 2.367 -2.539 3.219 1 88.06 199 ARG A CA 1
ATOM 1546 C C . ARG A 1 199 ? 3.479 -3.5 3.625 1 88.06 199 ARG A C 1
ATOM 1548 O O . ARG A 1 199 ? 4.66 -3.195 3.463 1 88.06 199 ARG A O 1
ATOM 1555 N N . HIS A 1 200 ? 2.863 -4.523 4.176 1 81.12 200 HIS A N 1
ATOM 1556 C CA . HIS A 1 200 ? 3.844 -5.504 4.621 1 81.12 200 HIS A CA 1
ATOM 1557 C C . HIS A 1 200 ? 4 -6.629 3.6 1 81.12 200 HIS A C 1
ATOM 1559 O O . HIS A 1 200 ? 3.205 -6.734 2.662 1 81.12 200 HIS A O 1
ATOM 1565 N N . TYR A 1 201 ? 5.027 -7.219 3.309 1 81.44 201 TYR A N 1
ATOM 1566 C CA . TYR A 1 201 ? 5.281 -8.461 2.582 1 81.44 201 TYR A CA 1
ATOM 1567 C C . TYR A 1 201 ? 5.566 -8.18 1.112 1 81.44 201 TYR A C 1
ATOM 1569 O O . TYR A 1 201 ? 5.52 -9.094 0.281 1 81.44 201 TYR A O 1
ATOM 1577 N N . GLY A 1 202 ? 5.469 -6.945 0.712 1 84 202 GLY A N 1
ATOM 1578 C CA . GLY A 1 202 ? 5.84 -6.605 -0.653 1 84 202 GLY A CA 1
ATOM 1579 C C . GLY A 1 202 ? 4.668 -6.656 -1.617 1 84 202 GLY A C 1
ATOM 1580 O O . GLY A 1 202 ? 4.863 -6.648 -2.836 1 84 202 GLY A O 1
ATOM 1581 N N . HIS A 1 203 ? 3.424 -6.746 -1.149 1 91.75 203 HIS A N 1
ATOM 1582 C CA . HIS A 1 203 ? 2.248 -6.742 -2.012 1 91.75 203 HIS A CA 1
ATOM 1583 C C . HIS A 1 203 ? 2.137 -5.438 -2.791 1 91.75 203 HIS A C 1
ATOM 1585 O O . HIS A 1 203 ? 2.387 -4.359 -2.244 1 91.75 203 HIS A O 1
ATOM 1591 N N . GLN A 1 204 ? 1.796 -5.57 -4.047 1 91.5 204 GLN A N 1
ATOM 1592 C CA . GLN A 1 204 ? 1.675 -4.402 -4.914 1 91.5 204 GLN A CA 1
ATOM 1593 C C . GLN A 1 204 ? 0.214 -4.113 -5.246 1 91.5 204 GLN A C 1
ATOM 1595 O O . GLN A 1 204 ? -0.157 -2.963 -5.488 1 91.5 204 GLN A O 1
ATOM 1600 N N . TRP A 1 205 ? -0.547 -5.098 -5.277 1 94.88 205 TRP A N 1
ATOM 1601 C CA . TRP A 1 205 ? -1.964 -4.992 -5.617 1 94.88 205 TRP A CA 1
ATOM 1602 C C . TRP A 1 205 ? -2.746 -6.172 -5.047 1 94.88 205 TRP A C 1
ATOM 1604 O O . TRP A 1 205 ? -2.338 -7.328 -5.195 1 94.88 205 TRP A O 1
ATOM 1614 N N . ILE A 1 206 ? -3.795 -5.93 -4.34 1 97.44 206 ILE A N 1
ATOM 1615 C CA . ILE A 1 206 ? -4.586 -7 -3.74 1 97.44 206 ILE A CA 1
ATOM 1616 C C .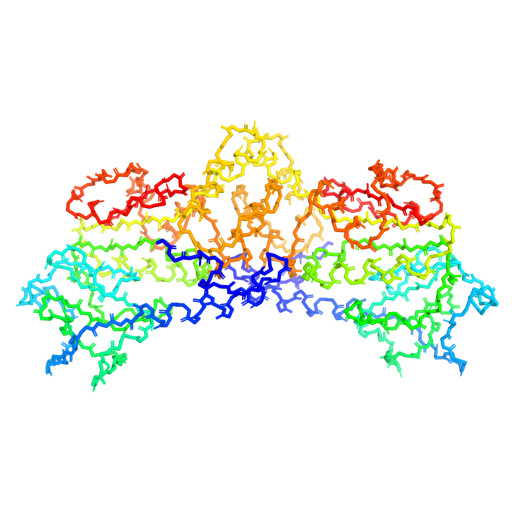 ILE A 1 206 ? -5.891 -7.172 -4.512 1 97.44 206 ILE A C 1
ATOM 1618 O O . ILE A 1 206 ? -6.469 -6.195 -4.988 1 97.44 206 ILE A O 1
ATOM 1622 N N . TYR A 1 207 ? -6.402 -8.367 -4.559 1 98.25 207 TYR A N 1
ATOM 1623 C CA . TYR A 1 207 ? -7.473 -8.68 -5.496 1 98.25 207 TYR A CA 1
ATOM 1624 C C . TYR A 1 207 ? -8.695 -9.227 -4.766 1 98.25 207 TYR A C 1
ATOM 1626 O O . TYR A 1 207 ? -8.562 -9.969 -3.789 1 98.25 207 TYR A O 1
ATOM 1634 N N . ASP A 1 208 ? -9.828 -8.805 -5.176 1 98.38 208 ASP A N 1
ATOM 1635 C CA . ASP A 1 208 ? -11.031 -9.609 -5.008 1 98.38 208 ASP A CA 1
ATOM 1636 C C . ASP A 1 208 ? -11.414 -10.312 -6.309 1 98.38 208 ASP A C 1
ATOM 1638 O O . ASP A 1 208 ? -10.633 -10.32 -7.266 1 98.38 208 ASP A O 1
ATOM 1642 N N . LEU A 1 209 ? -12.516 -10.984 -6.34 1 98.25 209 LEU A N 1
ATOM 1643 C CA . LEU A 1 209 ? -12.898 -11.766 -7.512 1 98.25 209 LEU A CA 1
ATOM 1644 C C . LEU A 1 209 ? -13.055 -10.867 -8.734 1 98.25 209 LEU A C 1
ATOM 1646 O O . LEU A 1 209 ? -12.562 -11.203 -9.82 1 98.25 209 LEU A O 1
ATOM 1650 N N . ASP A 1 210 ? -13.711 -9.711 -8.578 1 97.5 210 ASP A N 1
ATOM 1651 C CA . ASP A 1 210 ? -13.961 -8.805 -9.695 1 97.5 210 ASP A CA 1
ATOM 1652 C C . ASP A 1 210 ? -12.648 -8.266 -10.266 1 97.5 210 ASP A C 1
ATOM 1654 O O . ASP A 1 210 ? -12.508 -8.109 -11.477 1 97.5 210 ASP A O 1
ATOM 1658 N N . GLU A 1 211 ? -11.719 -7.938 -9.398 1 97.06 211 GLU A N 1
ATOM 1659 C CA . GLU A 1 211 ? -10.414 -7.461 -9.852 1 97.06 211 GLU A CA 1
ATOM 1660 C C . GLU A 1 211 ? -9.656 -8.547 -10.609 1 97.06 211 GLU A C 1
ATOM 1662 O O . GLU A 1 211 ? -8.992 -8.273 -11.609 1 97.06 211 GLU A O 1
ATOM 1667 N N . LEU A 1 212 ? -9.734 -9.766 -10.141 1 98.38 212 LEU A N 1
ATOM 1668 C CA . LEU A 1 212 ? -9.102 -10.875 -10.836 1 98.38 212 LEU A CA 1
ATOM 1669 C C . LEU A 1 212 ? -9.734 -11.086 -12.211 1 98.38 212 LEU A C 1
ATOM 1671 O O . LEU A 1 212 ? -9.023 -11.312 -13.195 1 98.38 212 LEU A O 1
ATOM 1675 N N . ARG A 1 213 ? -11.062 -11.047 -12.258 1 98.12 213 ARG A N 1
ATOM 1676 C CA . ARG A 1 213 ? -11.742 -11.156 -13.539 1 98.12 213 ARG A CA 1
ATOM 1677 C C . ARG A 1 213 ? -11.273 -10.078 -14.508 1 98.12 213 ARG A C 1
ATOM 1679 O O . ARG A 1 213 ? -11.07 -10.344 -15.695 1 98.12 213 ARG A O 1
ATOM 1686 N N . HIS A 1 214 ? -11.086 -8.898 -13.969 1 97 214 HIS A N 1
ATOM 1687 C CA . HIS A 1 214 ? -10.648 -7.777 -14.789 1 97 214 HIS A CA 1
ATOM 1688 C C . HIS A 1 214 ? -9.289 -8.055 -15.422 1 97 214 HIS A C 1
ATOM 1690 O O . HIS A 1 214 ? -9.133 -7.957 -16.641 1 97 214 HIS A O 1
ATOM 1696 N N . VAL A 1 215 ? -8.297 -8.477 -14.648 1 97.31 215 VAL A N 1
ATOM 1697 C CA . VAL A 1 215 ? -6.949 -8.648 -15.18 1 97.31 215 VAL A CA 1
ATOM 1698 C C . VAL A 1 215 ? -6.902 -9.875 -16.078 1 97.31 215 VAL A C 1
ATOM 1700 O O . VAL A 1 215 ? -6.172 -9.891 -17.078 1 97.31 215 VAL A O 1
ATOM 1703 N N . LEU A 1 216 ? -7.629 -10.891 -15.734 1 98.56 216 LEU A N 1
ATOM 1704 C CA . LEU A 1 216 ? -7.691 -12.078 -16.594 1 98.56 216 LEU A CA 1
ATOM 1705 C C . LEU A 1 216 ? -8.305 -11.742 -17.938 1 98.56 216 LEU A C 1
ATOM 1707 O O . LEU A 1 216 ? -7.805 -12.18 -18.984 1 98.56 216 LEU A O 1
ATOM 1711 N N . THR A 1 217 ? -9.375 -10.938 -17.922 1 97.94 217 THR A N 1
ATOM 1712 C CA . THR A 1 217 ? -10.016 -10.516 -19.172 1 97.94 217 THR A CA 1
ATOM 1713 C C . THR A 1 217 ? -9.07 -9.648 -20 1 97.94 217 THR A C 1
ATOM 1715 O O . THR A 1 217 ? -8.945 -9.836 -21.203 1 97.94 217 THR A O 1
ATOM 1718 N N . ARG A 1 218 ? -8.375 -8.773 -19.344 1 96.38 218 ARG A N 1
ATOM 1719 C CA . ARG A 1 218 ? -7.402 -7.91 -20.016 1 96.38 218 ARG A CA 1
ATOM 1720 C C . ARG A 1 218 ? -6.281 -8.734 -20.641 1 96.38 218 ARG A C 1
ATOM 1722 O O . ARG A 1 218 ? -5.719 -8.344 -21.672 1 96.38 218 ARG A O 1
ATOM 1729 N N . ALA A 1 219 ? -6.02 -9.836 -20.062 1 97.94 219 ALA A N 1
ATOM 1730 C CA . ALA A 1 219 ? -4.941 -10.703 -20.531 1 97.94 219 ALA A CA 1
ATOM 1731 C C . ALA A 1 219 ? -5.414 -11.578 -21.688 1 97.94 219 ALA A C 1
ATOM 1733 O O . ALA A 1 219 ? -4.613 -12.289 -22.297 1 97.94 219 ALA A O 1
ATOM 1734 N N . GLY A 1 220 ? -6.711 -11.625 -21.922 1 98.12 220 GLY A N 1
ATOM 1735 C CA . GLY A 1 220 ? -7.207 -12.328 -23.094 1 98.12 220 GLY A CA 1
ATOM 1736 C C . GLY A 1 220 ? -8.062 -13.531 -22.75 1 98.12 220 GLY A C 1
ATOM 1737 O O . GLY A 1 220 ? -8.602 -14.188 -23.641 1 98.12 220 GLY A O 1
ATOM 1738 N N . PHE A 1 221 ? -8.234 -13.836 -21.484 1 98.56 221 PHE A N 1
ATOM 1739 C CA . PHE A 1 221 ? -9.141 -14.914 -21.109 1 98.56 221 PHE A CA 1
ATOM 1740 C C . PHE A 1 221 ? -10.594 -14.484 -21.281 1 98.56 221 PHE A C 1
ATOM 1742 O O . PHE A 1 221 ? -10.953 -13.352 -20.953 1 98.56 221 PHE A O 1
ATOM 1749 N N . ALA A 1 222 ? -11.398 -15.359 -21.766 1 97.62 222 ALA A N 1
ATOM 1750 C CA . ALA A 1 222 ? -12.82 -15.062 -21.906 1 97.62 222 ALA A CA 1
ATOM 1751 C C . ALA A 1 222 ? -13.508 -14.992 -20.547 1 97.62 222 ALA A C 1
ATOM 1753 O O . ALA A 1 222 ? -13.328 -15.875 -19.719 1 97.62 222 ALA A O 1
ATOM 1754 N N . PRO A 1 223 ? -14.281 -13.992 -20.359 1 96.31 223 PRO A N 1
ATOM 1755 C CA . PRO A 1 223 ? -14.93 -13.812 -19.047 1 96.31 223 PRO A CA 1
ATOM 1756 C C . PRO A 1 223 ? -15.742 -15.039 -18.625 1 96.31 223 PRO A C 1
ATOM 1758 O O . PRO A 1 223 ? -15.781 -15.375 -17.438 1 96.31 223 PRO A O 1
ATOM 1761 N N . GLU A 1 224 ? -16.359 -15.703 -19.562 1 96.25 224 GLU A N 1
ATOM 1762 C CA . GLU A 1 224 ? -17.203 -16.844 -19.25 1 96.25 224 GLU A CA 1
ATOM 1763 C C . GLU A 1 224 ? -16.391 -18.062 -18.859 1 96.25 224 GLU A C 1
ATOM 1765 O O . GLU A 1 224 ? -16.922 -19.062 -18.359 1 96.25 224 GLU A O 1
ATOM 1770 N N . LYS A 1 225 ? -15.039 -17.984 -19.062 1 96.94 225 LYS A N 1
ATOM 1771 C CA . LYS A 1 225 ? -14.156 -19.109 -18.75 1 96.94 225 LYS A CA 1
ATOM 1772 C C . LYS A 1 225 ? -13.406 -18.875 -17.453 1 96.94 225 LYS A C 1
ATOM 1774 O O . LYS A 1 225 ? -12.492 -19.641 -17.109 1 96.94 225 LYS A O 1
ATOM 1779 N N . VAL A 1 226 ? -13.734 -17.828 -16.797 1 97.75 226 VAL A N 1
ATOM 1780 C CA . VAL A 1 226 ? -13.164 -17.547 -15.477 1 97.75 226 VAL A CA 1
ATOM 1781 C C . VAL A 1 226 ? -14.109 -18.078 -14.398 1 97.75 226 VAL A C 1
ATOM 1783 O O . VAL A 1 226 ? -15.281 -17.703 -14.359 1 97.75 226 VAL A O 1
ATOM 1786 N N . ARG A 1 227 ? -13.555 -18.891 -13.5 1 97.88 227 ARG A N 1
ATOM 1787 C CA . ARG A 1 227 ? -14.383 -19.547 -12.492 1 97.88 227 ARG A CA 1
ATOM 1788 C C . ARG A 1 227 ? -13.82 -19.328 -11.094 1 97.88 227 ARG A C 1
ATOM 1790 O O . ARG A 1 227 ? -12.617 -19.484 -10.875 1 97.88 227 ARG A O 1
ATOM 1797 N N . HIS A 1 228 ? -14.703 -18.953 -10.242 1 98.19 228 HIS A N 1
ATOM 1798 C CA . HIS A 1 228 ? -14.398 -18.984 -8.82 1 98.19 228 HIS A CA 1
ATOM 1799 C C . HIS A 1 228 ? -14.453 -20.406 -8.266 1 98.19 228 HIS A C 1
ATOM 1801 O O . HIS A 1 228 ? -15.469 -21.094 -8.43 1 98.19 228 HIS A O 1
ATOM 1807 N N . CYS A 1 229 ? -13.438 -20.875 -7.621 1 97.88 229 CYS A N 1
ATOM 1808 C CA . CYS A 1 229 ? -13.336 -22.234 -7.133 1 97.88 229 CYS A CA 1
ATOM 1809 C C . CYS A 1 229 ? -13.125 -22.266 -5.625 1 97.88 229 CYS A C 1
ATOM 1811 O O . CYS A 1 229 ? -12.93 -21.219 -5 1 97.88 229 CYS A O 1
ATOM 1813 N N . ALA A 1 230 ? -13.297 -23.438 -5.09 1 97.25 230 ALA A N 1
ATOM 1814 C CA . ALA A 1 230 ? -12.984 -23.688 -3.682 1 97.25 230 ALA A CA 1
ATOM 1815 C C . ALA A 1 230 ? -11.625 -24.344 -3.525 1 97.25 230 ALA A C 1
ATOM 1817 O O . ALA A 1 230 ? -11.008 -24.75 -4.516 1 97.25 230 ALA A O 1
ATOM 1818 N N . TYR A 1 231 ? -11.125 -24.312 -2.305 1 97.75 231 TYR A N 1
ATOM 1819 C CA . TYR A 1 231 ? -9.867 -24.953 -1.949 1 97.75 231 TYR A CA 1
ATOM 1820 C C . TYR A 1 231 ? -9.812 -26.391 -2.469 1 97.75 231 TYR A C 1
ATOM 1822 O O . TYR A 1 231 ? -10.695 -27.203 -2.17 1 97.75 231 TYR A O 1
ATOM 1830 N N . ARG A 1 232 ? -8.875 -26.656 -3.314 1 98.06 232 ARG A N 1
ATOM 1831 C CA . ARG A 1 232 ? -8.555 -27.969 -3.865 1 98.06 232 ARG A CA 1
ATOM 1832 C C . ARG A 1 232 ? -9.727 -28.531 -4.66 1 98.06 232 ARG A C 1
ATOM 1834 O O . ARG A 1 232 ? -9.938 -29.75 -4.695 1 98.06 232 ARG A O 1
ATOM 1841 N N . GLN A 1 233 ? -10.516 -27.703 -5.207 1 97.38 233 GLN A N 1
ATOM 1842 C CA . GLN A 1 233 ? -11.594 -28.047 -6.133 1 97.38 233 GLN A CA 1
ATOM 1843 C C . GLN A 1 233 ? -11.477 -27.25 -7.426 1 97.38 233 GLN A C 1
ATOM 1845 O O . GLN A 1 233 ? -11.375 -26.016 -7.395 1 97.38 233 GLN A O 1
ATOM 1850 N N . GLY A 1 234 ? -11.477 -27.969 -8.516 1 96.38 234 GLY A N 1
ATOM 1851 C CA . GLY A 1 234 ? -11.359 -27.312 -9.805 1 96.38 234 GLY A CA 1
ATOM 1852 C C . GLY A 1 234 ? -11.477 -28.266 -10.984 1 96.38 234 GLY A C 1
ATOM 1853 O O . GLY A 1 234 ? -11.836 -29.438 -10.805 1 96.38 234 GLY A O 1
ATOM 1854 N N . ALA A 1 235 ? -11.25 -27.75 -12.156 1 94.44 235 ALA A N 1
ATOM 1855 C CA . ALA A 1 235 ? -11.398 -28.5 -13.391 1 94.44 235 ALA A CA 1
ATOM 1856 C C . ALA A 1 235 ? -10.359 -29.625 -13.477 1 94.44 235 ALA A C 1
ATOM 1858 O O . ALA A 1 235 ? -10.633 -30.688 -14.016 1 94.44 235 ALA A O 1
ATOM 1859 N N . CYS A 1 236 ? -9.164 -29.375 -13.016 1 94.94 236 CYS A N 1
ATOM 1860 C CA . CYS A 1 236 ? -8.078 -30.344 -12.953 1 94.94 236 CYS A CA 1
ATOM 1861 C C . CYS A 1 236 ? -7.707 -30.656 -11.508 1 94.94 236 CYS A C 1
ATOM 1863 O O . CYS A 1 236 ? -6.949 -29.922 -10.875 1 94.94 236 CYS A O 1
ATOM 1865 N N . PRO A 1 237 ? -8.172 -31.75 -11.008 1 96.56 237 PRO A N 1
ATOM 1866 C CA . PRO A 1 237 ? -7.984 -32.062 -9.594 1 96.56 237 PRO A CA 1
ATOM 1867 C C . PRO A 1 237 ? -6.516 -32.094 -9.18 1 96.56 237 PRO A C 1
ATOM 1869 O O . PRO A 1 237 ? -6.168 -31.609 -8.094 1 96.56 237 PRO A O 1
ATOM 1872 N N . GLU A 1 238 ? -5.68 -32.625 -10.039 1 96.5 238 GLU A N 1
ATOM 1873 C CA . GLU A 1 238 ? -4.262 -32.719 -9.703 1 96.5 238 GLU A CA 1
ATOM 1874 C C . GLU A 1 238 ? -3.625 -31.344 -9.555 1 96.5 238 GLU A C 1
ATOM 1876 O O . GLU A 1 238 ? -2.676 -31.172 -8.789 1 96.5 238 GLU A O 1
ATOM 1881 N N . VAL A 1 239 ? -4.145 -30.375 -10.297 1 97.75 239 VAL A N 1
ATOM 1882 C CA . VAL A 1 239 ? -3.645 -29.016 -10.203 1 97.75 239 VAL A CA 1
ATOM 1883 C C . VAL A 1 239 ? -4.238 -28.328 -8.977 1 97.75 239 VAL A C 1
ATOM 1885 O O . VAL A 1 239 ? -3.525 -27.641 -8.234 1 97.75 239 VAL A O 1
ATOM 1888 N N . ALA A 1 240 ? -5.52 -28.578 -8.695 1 97.81 240 ALA A N 1
ATOM 1889 C CA . ALA A 1 240 ? -6.188 -28 -7.527 1 97.81 240 ALA A CA 1
ATOM 1890 C C . ALA A 1 240 ? -5.543 -28.484 -6.234 1 97.81 240 ALA A C 1
ATOM 1892 O O . ALA A 1 240 ? -5.504 -27.766 -5.238 1 97.81 240 ALA A O 1
ATOM 1893 N N . ASP A 1 241 ? -4.996 -29.656 -6.27 1 97.19 241 ASP A N 1
ATOM 1894 C CA . ASP A 1 241 ? -4.379 -30.266 -5.098 1 97.19 241 ASP A CA 1
ATOM 1895 C C . ASP A 1 241 ? -3.098 -29.531 -4.707 1 97.19 241 ASP A C 1
ATOM 1897 O O . ASP A 1 241 ? -2.557 -29.766 -3.623 1 97.19 241 ASP A O 1
ATOM 1901 N N . LEU A 1 242 ? -2.588 -28.641 -5.582 1 97.31 242 LEU A N 1
ATOM 1902 C CA . LEU A 1 242 ? -1.391 -27.875 -5.281 1 97.31 242 LEU A CA 1
ATOM 1903 C C . LEU A 1 242 ? -1.689 -26.781 -4.254 1 97.31 242 LEU A C 1
ATOM 1905 O O . LEU A 1 242 ? -0.771 -26.203 -3.666 1 97.31 242 LEU A O 1
ATOM 1909 N N . ASP A 1 243 ? -3.008 -26.5 -4.004 1 97.19 243 ASP A N 1
ATOM 1910 C CA . ASP A 1 243 ? -3.389 -25.5 -3.014 1 97.19 243 ASP A CA 1
ATOM 1911 C C . ASP A 1 243 ? -2.795 -25.828 -1.646 1 97.19 243 ASP A C 1
ATOM 1913 O O . ASP A 1 243 ? -2.92 -26.953 -1.163 1 97.19 243 ASP A O 1
ATOM 1917 N N . THR A 1 244 ? -2.199 -24.859 -1.033 1 92.75 244 THR A N 1
ATOM 1918 C CA . THR A 1 244 ? -1.654 -25.078 0.301 1 92.75 244 THR A CA 1
ATOM 1919 C C . THR A 1 244 ? -2.705 -24.797 1.37 1 92.75 244 THR A C 1
ATOM 1921 O O . THR A 1 244 ? -3.533 -23.906 1.208 1 92.75 244 THR A O 1
ATOM 1924 N N . ALA A 1 245 ? -2.6 -25.5 2.439 1 87.19 245 ALA A N 1
ATOM 1925 C CA . ALA A 1 245 ? -3.6 -25.438 3.504 1 87.19 245 ALA A CA 1
ATOM 1926 C C . ALA A 1 245 ? -3.379 -24.219 4.391 1 87.19 245 ALA A C 1
ATOM 1928 O O . ALA A 1 245 ? -4.328 -23.688 4.977 1 87.19 245 ALA A O 1
ATOM 1929 N N . PHE A 1 246 ? -2.236 -23.75 4.465 1 80.12 246 PHE A N 1
ATOM 1930 C CA . PHE A 1 246 ? -1.807 -22.797 5.48 1 80.12 246 PHE A CA 1
ATOM 1931 C C . PHE A 1 246 ? -2.549 -21.469 5.332 1 80.12 246 PHE A C 1
ATOM 1933 O O . PHE A 1 246 ? -2.826 -20.797 6.32 1 80.12 246 PHE A O 1
ATOM 1940 N N . ARG A 1 247 ? -3.008 -21.016 4.195 1 82.31 247 ARG A N 1
ATOM 1941 C CA . ARG A 1 247 ? -3.586 -19.688 3.992 1 82.31 247 ARG A CA 1
ATOM 1942 C C . ARG A 1 247 ? -4.977 -19.797 3.377 1 82.31 247 ARG A C 1
ATOM 1944 O O . ARG A 1 247 ? -5.457 -18.844 2.75 1 82.31 247 ARG A O 1
ATOM 1951 N N . THR A 1 248 ? -5.59 -20.891 3.645 1 89.62 248 THR A N 1
ATOM 1952 C CA . THR A 1 248 ? -6.875 -21.125 3.002 1 89.62 248 THR A CA 1
ATOM 1953 C C . THR A 1 248 ? -7.906 -20.094 3.451 1 89.62 248 THR A C 1
ATOM 1955 O O . THR A 1 248 ? -8.789 -19.719 2.678 1 89.62 248 THR A O 1
ATOM 1958 N N . ASP A 1 249 ? -7.773 -19.625 4.605 1 89.69 249 ASP A N 1
ATOM 1959 C CA . ASP A 1 249 ? -8.781 -18.734 5.172 1 89.69 249 ASP A CA 1
ATOM 1960 C C . ASP A 1 249 ? -8.766 -17.375 4.469 1 89.69 249 ASP A C 1
ATOM 1962 O O . ASP A 1 249 ? -9.789 -16.688 4.414 1 89.69 249 ASP A O 1
ATOM 1966 N N . GLU A 1 250 ? -7.605 -16.984 3.928 1 94.38 250 GLU A N 1
ATOM 1967 C CA . GLU A 1 250 ? -7.523 -15.656 3.326 1 94.38 250 GLU A CA 1
ATOM 1968 C C . GLU A 1 250 ? -7.461 -15.742 1.804 1 94.38 250 GLU A C 1
ATOM 1970 O O . GLU A 1 250 ? -7.395 -14.719 1.121 1 94.38 250 GLU A O 1
ATOM 1975 N N . THR A 1 251 ? -7.5 -16.969 1.24 1 97.19 251 THR A N 1
ATOM 1976 C CA . THR A 1 251 ? -7.129 -17.156 -0.158 1 97.19 251 THR A CA 1
ATOM 1977 C C . THR A 1 251 ? -8.375 -17.25 -1.038 1 97.19 251 THR A C 1
ATOM 1979 O O . THR A 1 251 ? -9.352 -17.906 -0.672 1 97.19 251 THR A O 1
ATOM 1982 N N . ILE A 1 252 ? -8.398 -16.578 -2.117 1 98.19 252 ILE A N 1
ATOM 1983 C CA . ILE A 1 252 ? -9.383 -16.766 -3.18 1 98.19 252 ILE A CA 1
ATOM 1984 C C . ILE A 1 252 ? -8.789 -17.672 -4.266 1 98.19 252 ILE A C 1
ATOM 1986 O O . ILE A 1 252 ? -7.605 -17.547 -4.602 1 98.19 252 ILE A O 1
ATOM 1990 N N . TYR A 1 253 ? -9.562 -18.578 -4.801 1 98.56 253 TYR A N 1
ATOM 1991 C CA . TYR A 1 253 ? -9.156 -19.531 -5.812 1 98.56 253 TYR A CA 1
ATOM 1992 C C . TYR A 1 253 ? -9.898 -19.297 -7.125 1 98.56 253 TYR A C 1
ATOM 1994 O O . TYR A 1 253 ? -11.125 -19.344 -7.164 1 98.56 253 TYR A O 1
ATOM 2002 N N . VAL A 1 254 ? -9.188 -19.047 -8.195 1 98.75 254 VAL A N 1
ATOM 2003 C CA . VAL A 1 254 ? -9.805 -18.766 -9.492 1 98.75 254 VAL A CA 1
ATOM 2004 C C . VAL A 1 254 ? -9.141 -19.625 -10.57 1 98.75 254 VAL A C 1
ATOM 2006 O O . VAL A 1 254 ? -7.926 -19.812 -10.562 1 98.75 254 VAL A O 1
ATOM 2009 N N . GLU A 1 255 ? -9.922 -20.125 -11.445 1 98.81 255 GLU A N 1
ATOM 2010 C CA . GLU A 1 255 ? -9.43 -20.828 -12.625 1 98.81 255 GLU A CA 1
ATOM 2011 C C . GLU A 1 255 ? -9.891 -20.125 -13.906 1 98.81 255 GLU A C 1
ATOM 2013 O O . GLU A 1 255 ? -10.961 -19.516 -13.93 1 98.81 255 GLU A O 1
ATOM 2018 N N . ALA A 1 256 ? -9.117 -20.172 -14.898 1 98.62 256 ALA A N 1
ATOM 2019 C CA . ALA A 1 256 ? -9.445 -19.672 -16.234 1 98.62 256 ALA A CA 1
ATOM 2020 C C . ALA A 1 256 ? -8.961 -20.641 -17.312 1 98.62 256 ALA A C 1
ATOM 2022 O O . ALA A 1 256 ? -7.816 -21.094 -17.266 1 98.62 256 ALA A O 1
ATOM 2023 N N . ASP A 1 257 ? -9.758 -20.922 -18.234 1 97.25 257 ASP A N 1
ATOM 2024 C CA . ASP A 1 257 ? -9.406 -21.812 -19.328 1 97.25 257 ASP A CA 1
ATOM 2025 C C . ASP A 1 257 ? -8.953 -21.031 -20.562 1 97.25 257 ASP A C 1
ATOM 2027 O O . ASP A 1 257 ? -9.469 -19.953 -20.828 1 97.25 257 ASP A O 1
ATOM 2031 N N . ARG A 1 258 ? -8.016 -21.594 -21.156 1 95.94 258 ARG A N 1
ATOM 2032 C CA . ARG A 1 258 ? -7.656 -21.031 -22.469 1 95.94 258 ARG A CA 1
ATOM 2033 C C . ARG A 1 258 ? -8.617 -21.5 -23.547 1 95.94 258 ARG A C 1
ATOM 2035 O O . ARG A 1 258 ? -8.922 -22.703 -23.641 1 95.94 258 ARG A O 1
ATOM 2042 N N . MET B 1 1 ? -13.133 24.812 -19.859 1 31.42 1 MET B N 1
ATOM 2043 C CA . MET B 1 1 ? -12.945 23.609 -19.047 1 31.42 1 MET B CA 1
ATOM 2044 C C . MET B 1 1 ? -11.812 22.75 -19.578 1 31.42 1 MET B C 1
ATOM 2046 O O . MET B 1 1 ? -11.898 22.234 -20.688 1 31.42 1 MET B O 1
ATOM 2050 N N . THR B 1 2 ? -10.648 22.953 -19.266 1 40.88 2 THR B N 1
ATOM 2051 C CA . THR B 1 2 ? -9.469 22.328 -19.844 1 40.88 2 THR B CA 1
ATOM 2052 C C . THR B 1 2 ? -9.586 20.812 -19.797 1 40.88 2 THR B C 1
ATOM 2054 O O . THR B 1 2 ? -10.117 20.25 -18.828 1 40.88 2 THR B O 1
ATOM 2057 N N . ASP B 1 3 ? -9.648 20.172 -20.875 1 44.81 3 ASP B N 1
ATOM 2058 C CA . ASP B 1 3 ? -9.727 18.734 -21.062 1 44.81 3 ASP B CA 1
ATOM 2059 C C . ASP B 1 3 ? -8.898 18 -20 1 44.81 3 ASP B C 1
ATOM 2061 O O . ASP B 1 3 ? -7.68 18.156 -19.938 1 44.81 3 ASP B O 1
ATOM 2065 N N . PRO B 1 4 ? -9.531 17.672 -18.938 1 48.88 4 PRO B N 1
ATOM 2066 C CA . PRO B 1 4 ? -8.805 16.969 -17.875 1 48.88 4 PRO B CA 1
ATOM 2067 C C . PRO B 1 4 ? -7.754 16 -18.422 1 48.88 4 PRO B C 1
ATOM 2069 O O . PRO B 1 4 ? -6.707 15.805 -17.797 1 48.88 4 PRO B O 1
ATOM 2072 N N . ASN B 1 5 ? -8.164 15.352 -19.578 1 50.41 5 ASN B N 1
ATOM 2073 C CA . ASN B 1 5 ? -7.168 14.5 -20.234 1 50.41 5 ASN B CA 1
ATOM 2074 C C . ASN B 1 5 ? -5.957 15.297 -20.703 1 50.41 5 ASN B C 1
ATOM 2076 O O . ASN B 1 5 ? -4.938 14.727 -21.078 1 50.41 5 ASN B O 1
ATOM 2080 N N . ALA B 1 6 ? -6.223 16.469 -20.75 1 51.59 6 ALA B N 1
ATOM 2081 C CA . ALA B 1 6 ? -5.18 17.359 -21.219 1 51.59 6 ALA B CA 1
ATOM 2082 C C . ALA B 1 6 ? -4.066 17.516 -20.188 1 51.59 6 ALA B C 1
ATOM 2084 O O . ALA B 1 6 ? -2.893 17.656 -20.547 1 51.59 6 ALA B O 1
ATOM 2085 N N . ARG B 1 7 ? -4.477 17.516 -18.844 1 55.25 7 ARG B N 1
ATOM 2086 C CA . ARG B 1 7 ? -3.467 17.734 -17.812 1 55.25 7 ARG B CA 1
ATOM 2087 C C . ARG B 1 7 ? -2.545 16.531 -17.672 1 55.25 7 ARG B C 1
ATOM 2089 O O . ARG B 1 7 ? -1.362 16.672 -17.359 1 55.25 7 ARG B O 1
ATOM 2096 N N . PHE B 1 8 ? -3.195 15.352 -18 1 62.31 8 PHE B N 1
ATOM 2097 C CA . PHE B 1 8 ? -2.381 14.148 -17.891 1 62.31 8 PHE B CA 1
ATOM 2098 C C . PHE B 1 8 ? -2.543 13.266 -19.109 1 62.31 8 PHE B C 1
ATOM 2100 O O . PHE B 1 8 ? -3.105 12.172 -19.031 1 62.31 8 PHE B O 1
ATOM 2107 N N . PRO B 1 9 ? -2.045 13.672 -20.219 1 59.41 9 PRO B N 1
ATOM 2108 C CA . PRO B 1 9 ? -2.156 12.828 -21.406 1 59.41 9 PRO B CA 1
ATOM 2109 C C . PRO B 1 9 ? -1.538 11.445 -21.203 1 59.41 9 PRO B C 1
ATOM 2111 O O . PRO B 1 9 ? -0.487 11.32 -20.578 1 59.41 9 PRO B O 1
ATOM 2114 N N . GLY B 1 10 ? -2.295 10.32 -21.484 1 63.53 10 GLY B N 1
ATOM 2115 C CA . GLY B 1 10 ? -1.779 8.969 -21.422 1 63.53 10 GLY B CA 1
ATOM 2116 C C . GLY B 1 10 ? -1.925 8.32 -20.062 1 63.53 10 GLY B C 1
ATOM 2117 O O . GLY B 1 10 ? -1.296 7.301 -19.781 1 63.53 10 GLY B O 1
ATOM 2118 N N . TRP B 1 11 ? -2.762 8.875 -19.266 1 68.94 11 TRP B N 1
ATOM 2119 C CA . TRP B 1 11 ? -3.004 8.344 -17.922 1 68.94 11 TRP B CA 1
ATOM 2120 C C . TRP B 1 11 ? -3.559 6.93 -18 1 68.94 11 TRP B C 1
ATOM 2122 O O . TRP B 1 11 ? -4.539 6.672 -18.703 1 68.94 11 TRP B O 1
ATOM 2132 N N . ASP B 1 12 ? -2.797 6.043 -17.375 1 75.75 12 ASP B N 1
ATOM 2133 C CA . ASP B 1 12 ? -3.238 4.656 -17.234 1 75.75 12 ASP B CA 1
ATOM 2134 C C . ASP B 1 12 ? -3.34 4.246 -15.773 1 75.75 12 ASP B C 1
ATOM 2136 O O . ASP B 1 12 ? -2.322 4.094 -15.094 1 75.75 12 ASP B O 1
ATOM 2140 N N . TRP B 1 13 ? -4.562 4.09 -15.32 1 78.56 13 TRP B N 1
ATOM 2141 C CA . TRP B 1 13 ? -4.816 3.754 -13.922 1 78.56 13 TRP B CA 1
ATOM 2142 C C . TRP B 1 13 ? -4.164 2.426 -13.555 1 78.56 13 TRP B C 1
ATOM 2144 O O . TRP B 1 13 ? -3.965 2.133 -12.375 1 78.56 13 TRP B O 1
ATOM 2154 N N . ASP B 1 14 ? -3.775 1.74 -14.547 1 76.06 14 ASP B N 1
ATOM 2155 C CA . ASP B 1 14 ? -3.176 0.437 -14.281 1 76.06 14 ASP B CA 1
ATOM 2156 C C . ASP B 1 14 ? -1.665 0.557 -14.086 1 76.06 14 ASP B C 1
ATOM 2158 O O . ASP B 1 14 ? -0.998 -0.423 -13.742 1 76.06 14 ASP B O 1
ATOM 2162 N N . ASP B 1 15 ? -1.185 1.79 -14.203 1 74.5 15 ASP B N 1
ATOM 2163 C CA . ASP B 1 15 ? 0.253 1.999 -14.055 1 74.5 15 ASP B CA 1
ATOM 2164 C C . ASP B 1 15 ? 0.55 2.988 -12.93 1 74.5 15 ASP B C 1
ATOM 2166 O O . ASP B 1 15 ? 0.835 4.16 -13.188 1 74.5 15 ASP B O 1
ATOM 2170 N N . PRO B 1 16 ? 0.654 2.551 -11.711 1 71 16 PRO B N 1
ATOM 2171 C CA . PRO B 1 16 ? 0.851 3.445 -10.57 1 71 16 PRO B CA 1
ATOM 2172 C C . PRO B 1 16 ? 2.197 4.164 -10.602 1 71 16 PRO B C 1
ATOM 2174 O O . PRO B 1 16 ? 2.316 5.285 -10.109 1 71 16 PRO B O 1
ATOM 2177 N N . ASP B 1 17 ? 3.141 3.518 -11.164 1 73.81 17 ASP B N 1
ATOM 2178 C CA . ASP B 1 17 ? 4.473 4.117 -11.172 1 73.81 17 ASP B CA 1
ATOM 2179 C C . ASP B 1 17 ? 4.508 5.359 -12.062 1 73.81 17 ASP B C 1
ATOM 2181 O O . ASP B 1 17 ? 5.098 6.379 -11.688 1 73.81 17 ASP B O 1
ATOM 2185 N N . ASP B 1 18 ? 3.877 5.219 -13.195 1 73.56 18 ASP B N 1
ATOM 2186 C CA . ASP B 1 18 ? 3.775 6.383 -14.07 1 73.56 18 ASP B CA 1
ATOM 2187 C C . ASP B 1 18 ? 2.98 7.504 -13.406 1 73.56 18 ASP B C 1
ATOM 2189 O O . ASP B 1 18 ? 3.34 8.68 -13.523 1 73.56 18 ASP B O 1
ATOM 2193 N N . LEU B 1 19 ? 2.006 7.117 -12.703 1 74.12 19 LEU B N 1
ATOM 2194 C CA . LEU B 1 19 ? 1.163 8.094 -12.016 1 74.12 19 LEU B CA 1
ATOM 2195 C C . LEU B 1 19 ? 1.949 8.836 -10.945 1 74.12 19 LEU B C 1
ATOM 2197 O O . LEU B 1 19 ? 1.812 10.055 -10.797 1 74.12 19 LEU B O 1
ATOM 2201 N N . ALA B 1 20 ? 2.717 8.141 -10.25 1 73.12 20 ALA B N 1
ATOM 2202 C CA . ALA B 1 20 ? 3.521 8.758 -9.195 1 73.12 20 ALA B CA 1
ATOM 2203 C C . ALA B 1 20 ? 4.434 9.836 -9.766 1 73.12 20 ALA B C 1
ATOM 2205 O O . ALA B 1 20 ? 4.562 10.922 -9.18 1 73.12 20 ALA B O 1
ATOM 2206 N N . VAL B 1 21 ? 5.012 9.523 -10.883 1 73.75 21 VAL B N 1
ATOM 2207 C CA . VAL B 1 21 ? 5.906 10.477 -11.531 1 73.75 21 VAL B CA 1
ATOM 2208 C C . VAL B 1 21 ? 5.125 11.727 -11.93 1 73.75 21 VAL B C 1
ATOM 2210 O O . VAL B 1 21 ? 5.578 12.852 -11.703 1 73.75 21 VAL B O 1
ATOM 2213 N N . ARG B 1 22 ? 4.012 11.531 -12.375 1 74.06 22 ARG B N 1
ATOM 2214 C CA . ARG B 1 22 ? 3.18 12.633 -12.844 1 74.06 22 ARG B CA 1
ATOM 2215 C C . ARG B 1 22 ? 2.684 13.477 -11.672 1 74.06 22 ARG B C 1
ATOM 2217 O O . ARG B 1 22 ? 2.602 14.703 -11.773 1 74.06 22 ARG B O 1
ATOM 2224 N N . LEU B 1 23 ? 2.381 12.82 -10.656 1 73.5 23 LEU B N 1
ATOM 2225 C CA . LEU B 1 23 ? 1.922 13.531 -9.469 1 73.5 23 LEU B CA 1
ATOM 2226 C C . LEU B 1 23 ? 3.053 14.352 -8.852 1 73.5 23 LEU B C 1
ATOM 2228 O O . LEU B 1 23 ? 2.828 15.461 -8.367 1 73.5 23 LEU B O 1
ATOM 2232 N N . ASP B 1 24 ? 4.18 13.797 -8.938 1 72.81 24 ASP B N 1
ATOM 2233 C CA . ASP B 1 24 ? 5.34 14.547 -8.469 1 72.81 24 ASP B CA 1
ATOM 2234 C C . ASP B 1 24 ? 5.559 15.805 -9.305 1 72.81 24 ASP B C 1
ATOM 2236 O O . ASP B 1 24 ? 5.84 16.875 -8.758 1 72.81 24 ASP B O 1
ATOM 2240 N N . GLU B 1 25 ? 5.441 15.609 -10.555 1 72.94 25 GLU B N 1
ATOM 2241 C CA . GLU B 1 25 ? 5.59 16.734 -11.469 1 72.94 25 GLU B CA 1
ATOM 2242 C C . GLU B 1 25 ? 4.516 17.797 -11.211 1 72.94 25 GLU B C 1
ATOM 2244 O O . GLU B 1 25 ? 4.805 19 -11.219 1 72.94 25 GLU B O 1
ATOM 2249 N N . PHE B 1 26 ? 3.412 17.312 -10.945 1 73.62 26 PHE B N 1
ATOM 2250 C CA . PHE B 1 26 ? 2.303 18.219 -10.648 1 73.62 26 PHE B CA 1
ATOM 2251 C C . PHE B 1 26 ? 2.559 19 -9.367 1 73.62 26 PHE B C 1
ATOM 2253 O O . PHE B 1 26 ? 2.346 20.203 -9.312 1 73.62 26 PHE B O 1
ATOM 2260 N N . SER B 1 27 ? 2.986 18.312 -8.391 1 74.06 27 SER B N 1
ATOM 2261 C CA . SER B 1 27 ? 3.291 18.953 -7.109 1 74.06 27 SER B CA 1
ATOM 2262 C C . SER B 1 27 ? 4.348 20.047 -7.273 1 74.06 27 SER B C 1
ATOM 2264 O O . SER B 1 27 ? 4.23 21.125 -6.688 1 74.06 27 SER B O 1
ATOM 2266 N N . ALA B 1 28 ? 5.273 19.75 -8.07 1 74.12 28 ALA B N 1
ATOM 2267 C CA . ALA B 1 28 ? 6.328 20.719 -8.336 1 74.12 28 ALA B CA 1
ATOM 2268 C C . ALA B 1 28 ? 5.773 21.938 -9.07 1 74.12 28 ALA B C 1
ATOM 2270 O O . ALA B 1 28 ? 6.18 23.078 -8.805 1 74.12 28 ALA B O 1
ATOM 2271 N N . ASP B 1 29 ? 4.828 21.625 -9.844 1 77.06 29 ASP B N 1
ATOM 2272 C CA . ASP B 1 29 ? 4.254 22.688 -10.656 1 77.06 29 ASP B CA 1
ATOM 2273 C C . ASP B 1 29 ? 3.387 23.625 -9.812 1 77.06 29 ASP B C 1
ATOM 2275 O O . ASP B 1 29 ? 3.299 24.812 -10.094 1 77.06 29 ASP B O 1
ATOM 2279 N N . VAL B 1 30 ? 2.902 23.016 -8.727 1 79.56 30 VAL B N 1
ATOM 2280 C CA . VAL B 1 30 ? 1.977 23.828 -7.945 1 79.56 30 VAL B CA 1
ATOM 2281 C C . VAL B 1 30 ? 2.729 24.516 -6.809 1 79.56 30 VAL B C 1
ATOM 2283 O O . VAL B 1 30 ? 2.215 25.453 -6.195 1 79.56 30 VAL B O 1
ATOM 2286 N N . ALA B 1 31 ? 3.914 24.156 -6.574 1 90.25 31 ALA B N 1
ATOM 2287 C CA . ALA B 1 31 ? 4.727 24.766 -5.531 1 90.25 31 ALA B CA 1
ATOM 2288 C C . ALA B 1 31 ? 5.391 26.047 -6.031 1 90.25 31 ALA B C 1
ATOM 2290 O O . ALA B 1 31 ? 6.617 26.125 -6.113 1 90.25 31 ALA B O 1
ATOM 2291 N N . THR B 1 32 ? 4.559 26.984 -6.391 1 92.75 32 THR B N 1
ATOM 2292 C CA . THR B 1 32 ? 5.031 28.266 -6.93 1 92.75 32 THR B CA 1
ATOM 2293 C C . THR B 1 32 ? 4.328 29.438 -6.25 1 92.75 32 THR B C 1
ATOM 2295 O O . THR B 1 32 ? 3.271 29.266 -5.637 1 92.75 32 THR B O 1
ATOM 2298 N N . CYS B 1 33 ? 4.969 30.578 -6.211 1 94.81 33 CYS B N 1
ATOM 2299 C CA . CYS B 1 33 ? 4.41 31.812 -5.711 1 94.81 33 CYS B CA 1
ATOM 2300 C C . CYS B 1 33 ? 4.902 33 -6.527 1 94.81 33 CYS B C 1
ATOM 2302 O O . CYS B 1 33 ? 5.777 32.844 -7.383 1 94.81 33 CYS B O 1
ATOM 2304 N N . ALA B 1 34 ? 4.273 34.062 -6.363 1 94.88 34 ALA B N 1
ATOM 2305 C CA . ALA B 1 34 ? 4.645 35.25 -7.129 1 94.88 34 ALA B CA 1
ATOM 2306 C C . ALA B 1 34 ? 5.926 35.906 -6.586 1 94.88 34 ALA B C 1
ATOM 2308 O O . ALA B 1 34 ? 6.809 36.281 -7.355 1 94.88 34 ALA B O 1
ATOM 2309 N N . GLU B 1 35 ? 5.941 36 -5.305 1 96.19 35 GLU B N 1
ATOM 2310 C CA . GLU B 1 35 ? 7.078 36.656 -4.652 1 96.19 35 GLU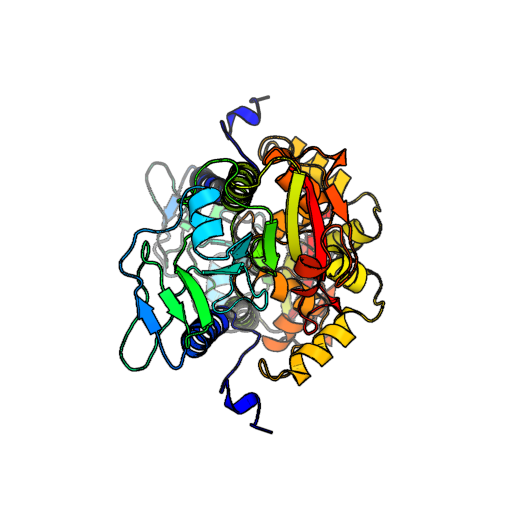 B CA 1
ATOM 2311 C C . GLU B 1 35 ? 7.551 35.844 -3.445 1 96.19 35 GLU B C 1
ATOM 2313 O O . GLU B 1 35 ? 6.734 35.312 -2.684 1 96.19 35 GLU B O 1
ATOM 2318 N N . LEU B 1 36 ? 8.805 35.719 -3.328 1 96.88 36 LEU B N 1
ATOM 2319 C CA . LEU B 1 36 ? 9.461 35.062 -2.219 1 96.88 36 LEU B CA 1
ATOM 2320 C C . LEU B 1 36 ? 10.602 35.906 -1.655 1 96.88 36 LEU B C 1
ATOM 2322 O O . LEU B 1 36 ? 11.531 36.25 -2.381 1 96.88 36 LEU B O 1
ATOM 2326 N N . ALA B 1 37 ? 10.469 36.25 -0.39 1 96.81 37 ALA B N 1
ATOM 2327 C CA . ALA B 1 37 ? 11.492 37.062 0.246 1 96.81 37 ALA B CA 1
ATOM 2328 C C . ALA B 1 37 ? 12.055 36.375 1.486 1 96.81 37 ALA B C 1
ATOM 2330 O O . ALA B 1 37 ? 11.312 36.062 2.422 1 96.81 37 ALA B O 1
ATOM 2331 N N . ALA B 1 38 ? 13.312 36.219 1.529 1 96.56 38 ALA B N 1
ATOM 2332 C CA . ALA B 1 38 ? 13.953 35.656 2.709 1 96.56 38 ALA B CA 1
ATOM 2333 C C . ALA B 1 38 ? 13.969 36.656 3.865 1 96.56 38 ALA B C 1
ATOM 2335 O O . ALA B 1 38 ? 14.273 37.844 3.672 1 96.56 38 ALA B O 1
ATOM 2336 N N . HIS B 1 39 ? 13.602 36.188 4.996 1 95 39 HIS B N 1
ATOM 2337 C CA . HIS B 1 39 ? 13.711 36.969 6.207 1 95 39 HIS B CA 1
ATOM 2338 C C . HIS B 1 39 ? 15.133 36.938 6.766 1 95 39 HIS B C 1
ATOM 2340 O O . HIS B 1 39 ? 15.719 35.844 6.898 1 95 39 HIS B O 1
ATOM 2346 N N . PRO B 1 40 ? 15.711 38 7.086 1 90.69 40 PRO B N 1
ATOM 2347 C CA . PRO B 1 40 ? 17.109 38.062 7.512 1 90.69 40 PRO B CA 1
ATOM 2348 C C . PRO B 1 40 ? 17.344 37.406 8.867 1 90.69 40 PRO B C 1
ATOM 2350 O O . PRO B 1 40 ? 18.438 36.938 9.156 1 90.69 40 PRO B O 1
ATOM 2353 N N . GLY B 1 41 ? 16.438 37.25 9.688 1 89.5 41 GLY B N 1
ATOM 2354 C CA . GLY B 1 41 ? 16.609 36.656 10.992 1 89.5 41 GLY B CA 1
ATOM 2355 C C . GLY B 1 41 ? 16.438 35.125 10.977 1 89.5 41 GLY B C 1
ATOM 2356 O O . GLY B 1 41 ? 16.109 34.562 9.938 1 89.5 41 GLY B O 1
ATOM 2357 N N . PRO B 1 42 ? 16.844 34.531 12.102 1 93 42 PRO B N 1
ATOM 2358 C CA . PRO B 1 42 ? 16.656 33.062 12.227 1 93 42 PRO B CA 1
ATOM 2359 C C . PRO B 1 42 ? 15.188 32.656 12.273 1 93 42 PRO B C 1
ATOM 2361 O O . PRO B 1 42 ? 14.312 33.531 12.406 1 93 42 PRO B O 1
ATOM 2364 N N . LEU B 1 43 ? 15 31.391 12.172 1 96.94 43 LEU B N 1
ATOM 2365 C CA . LEU B 1 43 ? 13.656 30.875 12.445 1 96.94 43 LEU B CA 1
ATOM 2366 C C . LEU B 1 43 ? 13.242 31.188 13.875 1 96.94 43 LEU B C 1
ATOM 2368 O O . LEU B 1 43 ? 14.07 31.172 14.789 1 96.94 43 LEU B O 1
ATOM 2372 N N . PRO B 1 44 ? 11.961 31.484 14 1 97.5 44 PRO B N 1
ATOM 2373 C CA . PRO B 1 44 ? 11.516 31.609 15.391 1 97.5 44 PRO B CA 1
ATOM 2374 C C . PRO B 1 44 ? 11.656 30.297 16.156 1 97.5 44 PRO B C 1
ATOM 2376 O O . PRO B 1 44 ? 11.289 29.234 15.648 1 97.5 44 PRO B O 1
ATOM 2379 N N . ARG B 1 45 ? 12.125 30.406 17.328 1 97.69 45 ARG B N 1
ATOM 2380 C CA . ARG B 1 45 ? 12.352 29.203 18.109 1 97.69 45 ARG B CA 1
ATOM 2381 C C . ARG B 1 45 ? 11.422 29.156 19.328 1 97.69 45 ARG B C 1
ATOM 2383 O O . ARG B 1 45 ? 10.805 28.141 19.609 1 97.69 45 ARG B O 1
ATOM 2390 N N . THR B 1 46 ? 11.32 30.25 20.062 1 98.38 46 THR B N 1
ATOM 2391 C CA . THR B 1 46 ? 10.555 30.328 21.297 1 98.38 46 THR B CA 1
ATOM 2392 C C . THR B 1 46 ? 9.172 30.922 21.047 1 98.38 46 THR B C 1
ATOM 2394 O O . THR B 1 46 ? 8.922 31.5 19.984 1 98.38 46 THR B O 1
ATOM 2397 N N . HIS B 1 47 ? 8.352 30.766 22.078 1 98.62 47 HIS B N 1
ATOM 2398 C CA . HIS B 1 47 ? 7.02 31.344 21.984 1 98.62 47 HIS B CA 1
ATOM 2399 C C . HIS B 1 47 ? 7.098 32.844 21.781 1 98.62 47 HIS B C 1
ATOM 2401 O O . HIS B 1 47 ? 6.324 33.438 21.016 1 98.62 47 HIS B O 1
ATOM 2407 N N . ALA B 1 48 ? 8 33.5 22.422 1 98.25 48 ALA B N 1
ATOM 2408 C CA . ALA B 1 48 ? 8.195 34.938 22.312 1 98.25 48 ALA B CA 1
ATOM 2409 C C . ALA B 1 48 ? 8.578 35.344 20.891 1 98.25 48 ALA B C 1
ATOM 2411 O O . ALA B 1 48 ? 8.039 36.312 20.344 1 98.25 48 ALA B O 1
ATOM 2412 N N . GLU B 1 49 ? 9.469 34.594 20.297 1 98.19 49 GLU B N 1
ATOM 2413 C CA . GLU B 1 49 ? 9.922 34.875 18.938 1 98.19 49 GLU B CA 1
ATOM 2414 C C . GLU B 1 49 ? 8.789 34.656 17.938 1 98.19 49 GLU B C 1
ATOM 2416 O O . GLU B 1 49 ? 8.656 35.438 16.984 1 98.19 49 GLU B O 1
ATOM 2421 N N . PHE B 1 50 ? 7.992 33.625 18.125 1 98.5 50 PHE B N 1
ATOM 2422 C CA . PHE B 1 50 ? 6.805 33.438 17.297 1 98.5 50 PHE B CA 1
ATOM 2423 C C . PHE B 1 50 ? 5.867 34.625 17.406 1 98.5 50 PHE B C 1
ATOM 2425 O O . PHE B 1 50 ? 5.434 35.188 16.406 1 98.5 50 PHE B O 1
ATOM 2432 N N . THR B 1 51 ? 5.629 35.062 18.594 1 97.94 51 THR B N 1
ATOM 2433 C CA . THR B 1 51 ? 4.703 36.156 18.875 1 97.94 51 THR B CA 1
ATOM 2434 C C . THR B 1 51 ? 5.203 37.469 18.25 1 97.94 51 THR B C 1
ATOM 2436 O O . THR B 1 51 ? 4.414 38.25 17.75 1 97.94 51 THR B O 1
ATOM 2439 N N . GLU B 1 52 ? 6.48 37.656 18.297 1 97.19 52 GLU B N 1
ATOM 2440 C CA . GLU B 1 52 ? 7.074 38.844 17.719 1 97.19 52 GLU B CA 1
ATOM 2441 C C . GLU B 1 52 ? 6.789 38.938 16.219 1 97.19 52 GLU B C 1
ATOM 2443 O O . GLU B 1 52 ? 6.676 40.031 15.664 1 97.19 52 GLU B O 1
ATOM 2448 N N . LEU B 1 53 ? 6.594 37.781 15.625 1 96.56 53 LEU B N 1
ATOM 2449 C CA . LEU B 1 53 ? 6.328 37.719 14.195 1 96.56 53 LEU B CA 1
ATOM 2450 C C . LEU B 1 53 ? 4.832 37.656 13.922 1 96.56 53 LEU B C 1
ATOM 2452 O O . LEU B 1 53 ? 4.41 37.531 12.766 1 96.56 53 LEU B O 1
ATOM 2456 N N . GLY B 1 54 ? 4.027 37.656 15.008 1 97.25 54 GLY B N 1
ATOM 2457 C CA . GLY B 1 54 ? 2.586 37.531 14.867 1 97.25 54 GLY B CA 1
ATOM 2458 C C . GLY B 1 54 ? 2.127 36.094 14.602 1 97.25 54 GLY B C 1
ATOM 2459 O O . GLY B 1 54 ? 1.06 35.875 14.023 1 97.25 54 GLY B O 1
ATOM 2460 N N . LEU B 1 55 ? 2.93 35.188 14.984 1 98.06 55 LEU B N 1
ATOM 2461 C CA . LEU B 1 55 ? 2.637 33.781 14.734 1 98.06 55 LEU B CA 1
ATOM 2462 C C . LEU B 1 55 ? 2.152 33.094 16.016 1 98.06 55 LEU B C 1
ATOM 2464 O O . LEU B 1 55 ? 2.664 33.375 17.094 1 98.06 55 LEU B O 1
ATOM 2468 N N . THR B 1 56 ? 1.189 32.219 15.844 1 98.38 56 THR B N 1
ATOM 2469 C CA . THR B 1 56 ? 0.673 31.5 17 1 98.38 56 THR B CA 1
ATOM 2470 C C . THR B 1 56 ? 0.734 29.984 16.781 1 98.38 56 THR B C 1
ATOM 2472 O O . THR B 1 56 ? 0.57 29.203 17.734 1 98.38 56 THR B O 1
ATOM 2475 N N . GLY B 1 57 ? 0.979 29.547 15.586 1 98.62 57 GLY B N 1
ATOM 2476 C CA . GLY B 1 57 ? 0.984 28.125 15.336 1 98.62 57 GLY B CA 1
ATOM 2477 C C . GLY B 1 57 ? 1.597 27.75 14 1 98.62 57 GLY B C 1
ATOM 2478 O O . GLY B 1 57 ? 2.152 28.609 13.305 1 98.62 57 GLY B O 1
ATOM 2479 N N . ILE B 1 58 ? 1.594 26.469 13.695 1 98.81 58 ILE B N 1
ATOM 2480 C CA . ILE B 1 58 ? 2.266 25.906 12.523 1 98.81 58 ILE B CA 1
ATOM 2481 C C . ILE B 1 58 ? 1.294 25.031 11.734 1 98.81 58 ILE B C 1
ATOM 2483 O O . ILE B 1 58 ? 0.573 24.219 12.312 1 98.81 58 ILE B O 1
ATOM 2487 N N . GLU B 1 59 ? 1.224 25.234 10.477 1 98.69 59 GLU B N 1
ATOM 2488 C CA . GLU B 1 59 ? 0.524 24.344 9.562 1 98.69 59 GLU B CA 1
ATOM 2489 C C . GLU B 1 59 ? 1.507 23.562 8.688 1 98.69 59 GLU B C 1
ATOM 2491 O O . GLU B 1 59 ? 2.361 24.156 8.031 1 98.69 59 GLU B O 1
ATOM 2496 N N . PHE B 1 60 ? 1.405 22.297 8.688 1 98.12 60 PHE B N 1
ATOM 2497 C CA . PHE B 1 60 ? 2.273 21.438 7.891 1 98.12 60 PHE B CA 1
ATOM 2498 C C . PHE B 1 60 ? 1.629 21.109 6.547 1 98.12 60 PHE B C 1
ATOM 2500 O O . PHE B 1 60 ? 0.403 21.047 6.445 1 98.12 60 PHE B O 1
ATOM 2507 N N . ALA B 1 61 ? 2.447 20.922 5.504 1 94.38 61 ALA B N 1
ATOM 2508 C CA . ALA B 1 61 ? 2.051 20.625 4.133 1 94.38 61 ALA B CA 1
ATOM 2509 C C . ALA B 1 61 ? 1.239 21.766 3.535 1 94.38 61 ALA B C 1
ATOM 2511 O O . ALA B 1 61 ? 0.198 21.531 2.914 1 94.38 61 ALA B O 1
ATOM 2512 N N . ALA B 1 62 ? 1.667 22.922 3.787 1 93.31 62 ALA B N 1
ATOM 2513 C CA . ALA B 1 62 ? 1.025 24.141 3.275 1 93.31 62 ALA B CA 1
ATOM 2514 C C . ALA B 1 62 ? 2.062 25.188 2.898 1 93.31 62 ALA B C 1
ATOM 2516 O O . ALA B 1 62 ? 2.842 25.641 3.744 1 93.31 62 ALA B O 1
ATOM 2517 N N . PHE B 1 63 ? 2.018 25.625 1.69 1 90.12 63 PHE B N 1
ATOM 2518 C CA . PHE B 1 63 ? 2.906 26.688 1.242 1 90.12 63 PHE B CA 1
ATOM 2519 C C . PHE B 1 63 ? 2.42 28.047 1.74 1 90.12 63 PHE B C 1
ATOM 2521 O O . PHE B 1 63 ? 3.225 28.953 1.978 1 90.12 63 PHE B O 1
ATOM 2528 N N . ARG B 1 64 ? 1.113 28.078 1.825 1 90.62 64 ARG B N 1
ATOM 2529 C CA . ARG B 1 64 ? 0.426 29.266 2.303 1 90.62 64 ARG B CA 1
ATOM 2530 C C . ARG B 1 64 ? -0.715 28.906 3.246 1 90.62 64 ARG B C 1
ATOM 2532 O O . ARG B 1 64 ? -1.724 28.344 2.818 1 90.62 64 ARG B O 1
ATOM 2539 N N . THR B 1 65 ? -0.489 29.219 4.496 1 93.25 65 THR B N 1
ATOM 2540 C CA . THR B 1 65 ? -1.571 28.953 5.434 1 93.25 65 THR B CA 1
ATOM 2541 C C . THR B 1 65 ? -2.682 29.984 5.293 1 93.25 65 THR B C 1
ATOM 2543 O O . THR B 1 65 ? -2.41 31.156 5.035 1 93.25 65 THR B O 1
ATOM 2546 N N . ALA B 1 66 ? -3.879 29.531 5.484 1 93.62 66 ALA B N 1
ATOM 2547 C CA . ALA B 1 66 ? -5.02 30.453 5.492 1 93.62 66 ALA B CA 1
ATOM 2548 C C . ALA B 1 66 ? -5.152 31.141 6.844 1 93.62 66 ALA B C 1
ATOM 2550 O O . ALA B 1 66 ? -5.887 32.125 6.973 1 93.62 66 ALA B O 1
ATOM 2551 N N . HIS B 1 67 ? -4.492 30.641 7.816 1 96.12 67 HIS B N 1
ATOM 2552 C CA . HIS B 1 67 ? -4.504 31.281 9.125 1 96.12 67 HIS B CA 1
ATOM 2553 C C . HIS B 1 67 ? -3.631 32.531 9.133 1 96.12 67 HIS B C 1
ATOM 2555 O O . HIS B 1 67 ? -2.445 32.469 8.797 1 96.12 67 HIS B O 1
ATOM 2561 N N . PRO B 1 68 ? -4.148 33.625 9.586 1 95 68 PRO B N 1
ATOM 2562 C CA . PRO B 1 68 ? -3.381 34.875 9.508 1 95 68 PRO B CA 1
ATOM 2563 C C . PRO B 1 68 ? -2.162 34.875 10.43 1 95 68 PRO B C 1
ATOM 2565 O O . PRO B 1 68 ? -1.197 35.594 10.18 1 95 68 PRO B O 1
ATOM 2568 N N . ALA B 1 69 ? -2.182 34.094 11.438 1 97.69 69 ALA B N 1
ATOM 2569 C CA . ALA B 1 69 ? -1.087 34.031 12.398 1 97.69 69 ALA B CA 1
ATOM 2570 C C . ALA B 1 69 ? -0.385 32.656 12.352 1 97.69 69 ALA B C 1
ATOM 2572 O O . ALA B 1 69 ? 0.112 32.188 13.367 1 97.69 69 ALA B O 1
ATOM 2573 N N . GLY B 1 70 ? -0.368 32 11.195 1 98.19 70 GLY B N 1
ATOM 2574 C CA . GLY B 1 70 ? 0.225 30.688 11.062 1 98.19 70 GLY B CA 1
ATOM 2575 C C . GLY B 1 70 ? 1.512 30.688 10.258 1 98.19 70 GLY B C 1
ATOM 2576 O O . GLY B 1 70 ? 1.665 31.469 9.328 1 98.19 70 GLY B O 1
ATOM 2577 N N . LEU B 1 71 ? 2.387 29.812 10.625 1 98.5 71 LEU B N 1
ATOM 2578 C CA . LEU B 1 71 ? 3.566 29.484 9.828 1 98.5 71 LEU B CA 1
ATOM 2579 C C . LEU B 1 71 ? 3.307 28.266 8.953 1 98.5 71 LEU B C 1
ATOM 2581 O O . LEU B 1 71 ? 3.033 27.172 9.461 1 98.5 71 LEU B O 1
ATOM 2585 N N . GLY B 1 72 ? 3.387 28.453 7.621 1 98 72 GLY B N 1
ATOM 2586 C CA . GLY B 1 72 ? 3.297 27.328 6.711 1 98 72 GLY B CA 1
ATOM 2587 C C . GLY B 1 72 ? 4.609 26.578 6.551 1 98 72 GLY B C 1
ATOM 2588 O O . GLY B 1 72 ? 5.68 27.188 6.578 1 98 72 GLY B O 1
ATOM 2589 N N . THR B 1 73 ? 4.527 25.312 6.406 1 97.69 73 THR B N 1
ATOM 2590 C CA . THR B 1 73 ? 5.723 24.5 6.168 1 97.69 73 THR B CA 1
ATOM 2591 C C . THR B 1 73 ? 5.441 23.406 5.152 1 97.69 73 THR B C 1
ATOM 2593 O O . THR B 1 73 ? 4.297 22.984 4.98 1 97.69 73 THR B O 1
ATOM 2596 N N . ASP B 1 74 ? 6.465 22.984 4.48 1 96.25 74 ASP B N 1
ATOM 2597 C CA . ASP B 1 74 ? 6.418 21.859 3.555 1 96.25 74 ASP B CA 1
ATOM 2598 C C . ASP B 1 74 ? 7.824 21.328 3.26 1 96.25 74 ASP B C 1
ATOM 2600 O O . ASP B 1 74 ? 8.805 22.062 3.408 1 96.25 74 ASP B O 1
ATOM 2604 N N . LEU B 1 75 ? 7.82 20.125 2.879 1 94.44 75 LEU B N 1
ATOM 2605 C CA . LEU B 1 75 ? 9.094 19.531 2.469 1 94.44 75 LEU B CA 1
ATOM 2606 C C . LEU B 1 75 ? 9.523 20.062 1.106 1 94.44 75 LEU B C 1
ATOM 2608 O O . LEU B 1 75 ? 10.719 20.219 0.848 1 94.44 75 LEU B O 1
ATOM 2612 N N . ALA B 1 76 ? 8.586 20.328 0.266 1 92.38 76 ALA B N 1
ATOM 2613 C CA . ALA B 1 76 ? 8.844 20.719 -1.115 1 92.38 76 ALA B CA 1
ATOM 2614 C C . ALA B 1 76 ? 9.43 22.125 -1.181 1 92.38 76 ALA B C 1
ATOM 2616 O O . ALA B 1 76 ? 9.078 22.984 -0.369 1 92.38 76 ALA B O 1
ATOM 2617 N N . THR B 1 77 ? 10.219 22.312 -2.213 1 94.31 77 THR B N 1
ATOM 2618 C CA . THR B 1 77 ? 10.781 23.641 -2.484 1 94.31 77 THR B CA 1
ATOM 2619 C C . THR B 1 77 ? 9.742 24.547 -3.133 1 94.31 77 THR B C 1
ATOM 2621 O O . THR B 1 77 ? 9.156 24.188 -4.16 1 94.31 77 THR B O 1
ATOM 2624 N N . LEU B 1 78 ? 9.453 25.625 -2.471 1 95.62 78 LEU B N 1
ATOM 2625 C CA . LEU B 1 78 ? 8.625 26.672 -3.062 1 95.62 78 LEU B CA 1
ATOM 2626 C C . LEU B 1 78 ? 9.469 27.609 -3.924 1 95.62 78 LEU B C 1
ATOM 2628 O O . LEU B 1 78 ? 10.562 28 -3.527 1 95.62 78 LEU B O 1
ATOM 2632 N N . ARG B 1 79 ? 8.875 27.922 -5.113 1 95.69 79 ARG B N 1
ATOM 2633 C CA . ARG B 1 79 ? 9.672 28.703 -6.051 1 95.69 79 ARG B CA 1
ATOM 2634 C C . ARG B 1 79 ? 8.914 29.953 -6.5 1 95.69 79 ARG B C 1
ATOM 2636 O O . ARG B 1 79 ? 7.703 29.906 -6.711 1 95.69 79 ARG B O 1
ATOM 2643 N N . SER B 1 80 ? 9.602 31.047 -6.609 1 95.31 80 SER B N 1
ATOM 2644 C CA . SER B 1 80 ? 9.203 32.25 -7.363 1 95.31 80 SER B CA 1
ATOM 2645 C C . SER B 1 80 ? 10.039 32.406 -8.625 1 95.31 80 SER B C 1
ATOM 2647 O O . SER B 1 80 ? 10.977 31.625 -8.859 1 95.31 80 SER B O 1
ATOM 2649 N N . PRO B 1 81 ? 9.688 33.281 -9.523 1 94.12 81 PRO B N 1
ATOM 2650 C CA . PRO B 1 81 ? 10.508 33.469 -10.727 1 94.12 81 PRO B CA 1
ATOM 2651 C C . PRO B 1 81 ? 11.977 33.75 -10.398 1 94.12 81 PRO B C 1
ATOM 2653 O O . PRO B 1 81 ? 12.859 33.375 -11.172 1 94.12 81 PRO B O 1
ATOM 2656 N N . ASP B 1 82 ? 12.266 34.25 -9.203 1 94.31 82 ASP B N 1
ATOM 2657 C CA . ASP B 1 82 ? 13.609 34.781 -8.953 1 94.31 82 ASP B CA 1
ATOM 2658 C C . ASP B 1 82 ? 14.266 34.031 -7.781 1 94.31 82 ASP B C 1
ATOM 2660 O O . ASP B 1 82 ? 15.422 34.312 -7.449 1 94.31 82 ASP B O 1
ATOM 2664 N N . ALA B 1 83 ? 13.484 33.219 -7.137 1 95.5 83 ALA B N 1
ATOM 2665 C CA . ALA B 1 83 ? 14.055 32.625 -5.926 1 95.5 83 ALA B CA 1
ATOM 2666 C C . ALA B 1 83 ? 13.438 31.266 -5.633 1 95.5 83 ALA B C 1
ATOM 2668 O O . ALA B 1 83 ? 12.391 30.906 -6.195 1 95.5 83 ALA B O 1
ATOM 2669 N N . ALA B 1 84 ? 14.156 30.453 -4.805 1 96.5 84 ALA B N 1
ATOM 2670 C CA . ALA B 1 84 ? 13.695 29.172 -4.301 1 96.5 84 ALA B CA 1
ATOM 2671 C C . ALA B 1 84 ? 14 29.016 -2.814 1 96.5 84 ALA B C 1
ATOM 2673 O O . ALA B 1 84 ? 15.031 29.5 -2.334 1 96.5 84 ALA B O 1
ATOM 2674 N N . THR B 1 85 ? 13.086 28.328 -2.146 1 96.81 85 THR B N 1
ATOM 2675 C CA . THR B 1 85 ? 13.273 28.188 -0.706 1 96.81 85 THR B CA 1
ATOM 2676 C C . THR B 1 85 ? 14.367 27.172 -0.398 1 96.81 85 THR B C 1
ATOM 2678 O O . THR B 1 85 ? 14.625 26.266 -1.197 1 96.81 85 THR B O 1
ATOM 2681 N N . GLU B 1 86 ? 14.992 27.312 0.725 1 95.81 86 GLU B N 1
ATOM 2682 C CA . GLU B 1 86 ? 15.961 26.375 1.297 1 95.81 86 GLU B CA 1
ATOM 2683 C C . GLU B 1 86 ? 15.617 26.047 2.744 1 95.81 86 GLU B C 1
ATOM 2685 O O . GLU B 1 86 ? 15.109 26.891 3.48 1 95.81 86 GLU B O 1
ATOM 2690 N N . PRO B 1 87 ? 15.945 24.844 3.123 1 95.5 87 PRO B N 1
ATOM 2691 C CA . PRO B 1 87 ? 15.695 24.484 4.52 1 95.5 87 PRO B CA 1
ATOM 2692 C C . PRO B 1 87 ? 16.406 25.406 5.508 1 95.5 87 PRO B C 1
ATOM 2694 O O . PRO B 1 87 ? 17.531 25.844 5.25 1 95.5 87 PRO B O 1
ATOM 2697 N N . GLY B 1 88 ? 15.688 25.734 6.574 1 93.25 88 GLY B N 1
ATOM 2698 C CA . GLY B 1 88 ? 16.312 26.5 7.637 1 93.25 88 GLY B CA 1
ATOM 2699 C C . GLY B 1 88 ? 16.125 28 7.488 1 93.25 88 GLY B C 1
ATOM 2700 O O . GLY B 1 88 ? 16.531 28.766 8.359 1 93.25 88 GLY B O 1
ATOM 2701 N N . THR B 1 89 ? 15.531 28.406 6.457 1 97.06 89 THR B N 1
ATOM 2702 C CA . THR B 1 89 ? 15.32 29.828 6.195 1 97.06 89 THR B CA 1
ATOM 2703 C C . THR B 1 89 ? 13.844 30.172 6.309 1 97.06 89 THR B C 1
ATOM 2705 O O . THR B 1 89 ? 12.977 29.406 5.875 1 97.06 89 THR B O 1
ATOM 2708 N N . LEU B 1 90 ? 13.586 31.328 6.965 1 97.88 90 LEU B N 1
ATOM 2709 C CA . LEU B 1 90 ? 12.234 31.875 7.031 1 97.88 90 LEU B CA 1
ATOM 2710 C C . LEU B 1 90 ? 11.945 32.75 5.824 1 97.88 90 LEU B C 1
ATOM 2712 O O . LEU B 1 90 ? 12.789 33.562 5.422 1 97.88 90 LEU B O 1
ATOM 2716 N N . TYR B 1 91 ? 10.742 32.594 5.277 1 97.81 91 TYR B N 1
ATOM 2717 C CA . TYR B 1 91 ? 10.391 33.375 4.086 1 97.81 91 TYR B CA 1
ATOM 2718 C C . TYR B 1 91 ? 9.062 34.094 4.273 1 97.81 91 TYR B C 1
ATOM 2720 O O . TYR B 1 91 ? 8.188 33.625 5.004 1 97.81 91 TYR B O 1
ATOM 2728 N N . ARG B 1 92 ? 8.953 35.25 3.633 1 96.94 92 ARG B N 1
ATOM 2729 C CA . ARG B 1 92 ? 7.648 35.844 3.342 1 96.94 92 ARG B CA 1
ATOM 2730 C C . ARG B 1 92 ? 7.172 35.438 1.946 1 96.94 92 ARG B C 1
ATOM 2732 O O . ARG B 1 92 ? 7.891 35.625 0.963 1 96.94 92 ARG B O 1
ATOM 2739 N N . VAL B 1 93 ? 6.035 34.844 1.908 1 96.75 93 VAL B N 1
ATOM 2740 C CA . VAL B 1 93 ? 5.457 34.406 0.645 1 96.75 93 VAL B CA 1
ATOM 2741 C C . VAL B 1 93 ? 4.383 35.406 0.192 1 96.75 93 VAL B C 1
ATOM 2743 O O . VAL B 1 93 ? 3.414 35.656 0.916 1 96.75 93 VAL B O 1
ATOM 2746 N N . ASP B 1 94 ? 4.605 35.938 -0.965 1 95.31 94 ASP B N 1
ATOM 2747 C CA . ASP B 1 94 ? 3.684 36.875 -1.59 1 95.31 94 ASP B CA 1
ATOM 2748 C C . ASP B 1 94 ? 3.342 38.031 -0.639 1 95.31 94 ASP B C 1
ATOM 2750 O O . ASP B 1 94 ? 2.193 38.469 -0.582 1 95.31 94 ASP B O 1
ATOM 2754 N N . GLY B 1 95 ? 4.184 38.312 0.256 1 90.5 95 GLY B N 1
ATOM 2755 C CA . GLY B 1 95 ? 4.152 39.531 1.083 1 90.5 95 GLY B CA 1
ATOM 2756 C C . GLY B 1 95 ? 3.318 39.344 2.34 1 90.5 95 GLY B C 1
ATOM 2757 O O . GLY B 1 95 ? 3.375 40.188 3.242 1 90.5 95 GLY B O 1
ATOM 2758 N N . ASP B 1 96 ? 2.617 38.25 2.471 1 91 96 ASP B N 1
ATOM 2759 C CA . ASP B 1 96 ? 1.666 38.281 3.578 1 91 96 ASP B CA 1
ATOM 2760 C C . ASP B 1 96 ? 1.701 36.969 4.371 1 91 96 ASP B C 1
ATOM 2762 O O . ASP B 1 96 ? 1.055 36.844 5.414 1 91 96 ASP B O 1
ATOM 2766 N N . ARG B 1 97 ? 2.439 36 3.885 1 95.62 97 ARG B N 1
ATOM 2767 C CA . ARG B 1 97 ? 2.432 34.719 4.594 1 95.62 97 ARG B CA 1
ATOM 2768 C C . ARG B 1 97 ? 3.85 34.281 4.941 1 95.62 97 ARG B C 1
ATOM 2770 O O . ARG B 1 97 ? 4.793 34.562 4.195 1 95.62 97 ARG B O 1
ATOM 2777 N N . TRP B 1 98 ? 3.918 33.656 6.098 1 97.62 98 TRP B N 1
ATOM 2778 C CA . TRP B 1 98 ? 5.203 33.094 6.512 1 97.62 98 TRP B CA 1
ATOM 2779 C C . TRP B 1 98 ? 5.332 31.656 6.086 1 97.62 98 TRP B C 1
ATOM 2781 O O . TRP B 1 98 ? 4.352 30.891 6.117 1 97.62 98 TRP B O 1
ATOM 2791 N N . PHE B 1 99 ? 6.598 31.297 5.684 1 98 99 PHE B N 1
ATOM 2792 C CA . PHE B 1 99 ? 6.859 29.922 5.238 1 98 99 PHE B CA 1
ATOM 2793 C C . PHE B 1 99 ? 8.281 29.516 5.582 1 98 99 PHE B C 1
ATOM 2795 O O . PHE B 1 99 ? 9.203 30.328 5.551 1 98 99 PHE B O 1
ATOM 2802 N N . THR B 1 100 ? 8.43 28.234 5.957 1 97.94 100 THR B N 1
ATOM 2803 C CA . THR B 1 100 ? 9.75 27.625 6.012 1 97.94 100 THR B CA 1
ATOM 2804 C C . THR B 1 100 ? 9.688 26.172 5.535 1 97.94 100 THR B C 1
ATOM 2806 O O . THR B 1 100 ? 8.672 25.5 5.707 1 97.94 100 THR B O 1
ATOM 2809 N N . GLN B 1 101 ? 10.719 25.766 4.902 1 96.75 101 GLN B N 1
ATOM 2810 C CA . GLN B 1 101 ? 10.836 24.391 4.426 1 96.75 101 GLN B CA 1
ATOM 2811 C C . GLN B 1 101 ? 11.273 23.453 5.547 1 96.75 101 GLN B C 1
ATOM 2813 O O . GLN B 1 101 ? 12.32 23.656 6.16 1 96.75 101 GLN B O 1
ATOM 2818 N N . LEU B 1 102 ? 10.484 22.406 5.77 1 96.62 102 LEU B N 1
ATOM 2819 C CA . LEU B 1 102 ? 10.789 21.484 6.863 1 96.62 102 LEU B CA 1
ATOM 2820 C C . LEU B 1 102 ? 10.562 20.047 6.434 1 96.62 102 LEU B C 1
ATOM 2822 O O . LEU B 1 102 ? 9.695 19.766 5.598 1 96.62 102 LEU B O 1
ATOM 2826 N N . ASP B 1 103 ? 11.32 19.188 7.043 1 97 103 ASP B N 1
ATOM 2827 C CA . ASP B 1 103 ? 11.156 17.75 6.949 1 97 103 ASP B CA 1
ATOM 2828 C C . ASP B 1 103 ? 10.609 17.172 8.25 1 97 103 ASP B C 1
ATOM 2830 O O . ASP B 1 103 ? 11.297 17.172 9.273 1 97 103 ASP B O 1
ATOM 2834 N N . ILE B 1 104 ? 9.438 16.609 8.156 1 96.88 104 ILE B N 1
ATOM 2835 C CA . ILE B 1 104 ? 8.789 16.172 9.391 1 96.88 104 ILE B CA 1
ATOM 2836 C C . ILE B 1 104 ? 9.461 14.898 9.906 1 96.88 104 ILE B C 1
ATOM 2838 O O . ILE B 1 104 ? 9.188 14.453 11.023 1 96.88 104 ILE B O 1
ATOM 2842 N N . ALA B 1 105 ? 10.32 14.297 9.133 1 96.62 105 ALA B N 1
ATOM 2843 C CA . ALA B 1 105 ? 11.07 13.125 9.562 1 96.62 105 ALA B CA 1
ATOM 2844 C C . ALA B 1 105 ? 12.227 13.516 10.477 1 96.62 105 ALA B C 1
ATOM 2846 O O . ALA B 1 105 ? 12.891 12.648 11.055 1 96.62 105 ALA B O 1
ATOM 2847 N N . GLU B 1 106 ? 12.453 14.758 10.602 1 96.69 106 GLU B N 1
ATOM 2848 C CA . GLU B 1 106 ? 13.516 15.305 11.438 1 96.69 106 GLU B CA 1
ATOM 2849 C C . GLU B 1 106 ? 12.945 16.062 12.625 1 96.69 106 GLU B C 1
ATOM 2851 O O . GLU B 1 106 ? 11.781 16.484 12.602 1 96.69 106 GLU B O 1
ATOM 2856 N N . PRO B 1 107 ? 13.773 16.25 13.688 1 97.12 107 PRO B N 1
ATOM 2857 C CA . PRO B 1 107 ? 13.305 17.109 14.773 1 97.12 107 PRO B CA 1
ATOM 2858 C C . PRO B 1 107 ? 12.953 18.516 14.305 1 97.12 107 PRO B C 1
ATOM 2860 O O . PRO B 1 107 ? 13.648 19.094 13.461 1 97.12 107 PRO B O 1
ATOM 2863 N N . LEU B 1 108 ? 11.859 18.969 14.805 1 98.12 108 LEU B N 1
ATOM 2864 C CA . LEU B 1 108 ? 11.469 20.328 14.453 1 98.12 108 LEU B CA 1
ATOM 2865 C C . LEU B 1 108 ? 12.414 21.359 15.078 1 98.12 108 LEU B C 1
ATOM 2867 O O . LEU B 1 108 ? 12.836 21.188 16.219 1 98.12 108 LEU B O 1
ATOM 2871 N N . PRO B 1 109 ? 12.75 22.391 14.383 1 98.12 109 PRO B N 1
ATOM 2872 C CA . PRO B 1 109 ? 13.719 23.375 14.867 1 98.12 109 PRO B CA 1
ATOM 2873 C C . PRO B 1 109 ? 13.086 24.422 15.789 1 98.12 109 PRO B C 1
ATOM 2875 O O . PRO B 1 109 ? 13.414 25.609 15.703 1 98.12 109 PRO B O 1
ATOM 2878 N N . PHE B 1 110 ? 12.141 24.078 16.609 1 98.69 110 PHE B N 1
ATOM 2879 C CA . PHE B 1 110 ? 11.422 24.938 17.531 1 98.69 110 PHE B CA 1
ATOM 2880 C C . PHE B 1 110 ? 11.578 24.469 18.969 1 98.69 110 PHE B C 1
ATOM 2882 O O . PHE B 1 110 ? 11.766 23.266 19.219 1 98.69 110 PHE B O 1
ATOM 2889 N N . ALA B 1 111 ? 11.523 25.344 19.891 1 98.69 111 ALA B N 1
ATOM 2890 C CA . ALA B 1 111 ? 11.68 25.016 21.312 1 98.69 111 ALA B CA 1
ATOM 2891 C C . ALA B 1 111 ? 10.43 24.344 21.859 1 98.69 111 ALA B C 1
ATOM 2893 O O . ALA B 1 111 ? 9.367 24.375 21.234 1 98.69 111 ALA B O 1
ATOM 2894 N N . ASP B 1 112 ? 10.539 23.719 23.031 1 98.75 112 ASP B N 1
ATOM 2895 C CA . ASP B 1 112 ? 9.375 23.203 23.75 1 98.75 112 ASP B CA 1
ATOM 2896 C C . ASP B 1 112 ? 8.352 24.312 24 1 98.75 112 ASP B C 1
ATOM 2898 O O . ASP B 1 112 ? 8.719 25.438 24.328 1 98.75 112 ASP B O 1
ATOM 2902 N N . ALA B 1 113 ? 7.125 24 23.797 1 98.75 113 ALA B N 1
ATOM 2903 C CA . ALA B 1 113 ? 6.023 24.891 24.156 1 98.75 113 ALA B CA 1
ATOM 2904 C C . ALA B 1 113 ? 6.148 26.234 23.453 1 98.75 113 ALA B C 1
ATOM 2906 O O . ALA B 1 113 ? 6.043 27.297 24.078 1 98.75 113 ALA B O 1
ATOM 2907 N N . SER B 1 114 ? 6.371 26.188 22.188 1 98.81 114 SER B N 1
ATOM 2908 C CA . SER B 1 114 ? 6.648 27.406 21.438 1 98.81 114 SER B CA 1
ATOM 2909 C C . SER B 1 114 ? 5.414 27.891 20.688 1 98.81 114 SER B C 1
ATOM 2911 O O . SER B 1 114 ? 5.348 29.031 20.25 1 98.81 114 SER B O 1
ATOM 2913 N N . VAL B 1 115 ? 4.352 27.016 20.531 1 98.81 115 VAL B N 1
ATOM 2914 C CA . VAL B 1 115 ? 3.205 27.422 19.719 1 98.81 115 VAL B CA 1
ATOM 2915 C C . VAL B 1 115 ? 1.912 26.984 20.406 1 98.81 115 VAL B C 1
ATOM 2917 O O . VAL B 1 115 ? 1.933 26.125 21.297 1 98.81 115 VAL B O 1
ATOM 2920 N N . ASP B 1 116 ? 0.79 27.562 19.891 1 98.75 116 ASP B N 1
ATOM 2921 C CA . ASP B 1 116 ? -0.514 27.297 20.5 1 98.75 116 ASP B CA 1
ATOM 2922 C C . ASP B 1 116 ? -1.268 26.219 19.734 1 98.75 116 ASP B C 1
ATOM 2924 O O . ASP B 1 116 ? -2.188 25.594 20.266 1 98.75 116 ASP B O 1
ATOM 2928 N N . TRP B 1 117 ? -0.925 26.062 18.531 1 98.81 117 TRP B N 1
ATOM 2929 C CA . TRP B 1 117 ? -1.619 25.062 17.734 1 98.81 117 TRP B CA 1
ATOM 2930 C C . TRP B 1 117 ? -0.711 24.516 16.641 1 98.81 117 TRP B C 1
ATOM 2932 O O . TRP B 1 117 ? 0.243 25.172 16.219 1 98.81 117 TRP B O 1
ATOM 2942 N N . VAL B 1 118 ? -0.929 23.297 16.281 1 98.88 118 VAL B N 1
ATOM 2943 C CA . VAL B 1 118 ? -0.348 22.609 15.141 1 98.88 118 VAL B CA 1
ATOM 2944 C C . VAL B 1 118 ? -1.458 22 14.289 1 98.88 118 VAL B C 1
ATOM 2946 O O . VAL B 1 118 ? -2.426 21.453 14.82 1 98.88 118 VAL B O 1
ATOM 2949 N N . TYR B 1 119 ? -1.33 22.219 13 1 98.81 119 TYR B N 1
ATOM 2950 C CA . TYR B 1 119 ? -2.332 21.703 12.07 1 98.81 119 TYR B CA 1
ATOM 2951 C C . TYR B 1 119 ? -1.677 20.953 10.922 1 98.81 119 TYR B C 1
ATOM 2953 O O . TYR B 1 119 ? -0.643 21.375 10.398 1 98.81 119 TYR B O 1
ATOM 2961 N N . ALA B 1 120 ? -2.213 19.844 10.57 1 98.31 120 ALA B N 1
ATOM 2962 C CA . ALA B 1 120 ? -1.802 19.109 9.375 1 98.31 120 ALA B CA 1
ATOM 2963 C C . ALA B 1 120 ? -2.994 18.422 8.719 1 98.31 120 ALA B C 1
ATOM 2965 O O . ALA B 1 120 ? -3.781 17.75 9.391 1 98.31 120 ALA B O 1
ATOM 2966 N N . GLU B 1 121 ? -3.15 18.641 7.477 1 97.25 121 GLU B N 1
ATOM 2967 C CA . GLU B 1 121 ? -4.188 18 6.672 1 97.25 121 GLU B CA 1
ATOM 2968 C C . GLU B 1 121 ? -3.58 17.094 5.602 1 97.25 121 GLU B C 1
ATOM 2970 O O . GLU B 1 121 ? -2.771 17.562 4.785 1 97.25 121 GLU B O 1
ATOM 2975 N N . HIS B 1 122 ? -3.988 15.773 5.582 1 95 122 HIS B N 1
ATOM 2976 C CA . HIS B 1 122 ? -3.576 14.836 4.543 1 95 122 HIS B CA 1
ATOM 2977 C C . HIS B 1 122 ? -2.059 14.805 4.398 1 95 122 HIS B C 1
ATOM 2979 O O . HIS B 1 122 ? -1.534 14.945 3.293 1 95 122 HIS B O 1
ATOM 2985 N N . LEU B 1 123 ? -1.362 14.578 5.488 1 96.62 123 LEU B N 1
ATOM 2986 C CA . LEU B 1 123 ? 0.093 14.531 5.574 1 96.62 123 LEU B CA 1
ATOM 2987 C C . LEU B 1 123 ? 0.562 13.211 6.172 1 96.62 123 LEU B C 1
ATOM 2989 O O . LEU B 1 123 ? 1.39 12.516 5.574 1 96.62 123 LEU B O 1
ATOM 2993 N N . ILE B 1 124 ? -0.036 12.82 7.316 1 97.81 124 ILE B N 1
ATOM 2994 C CA . ILE B 1 124 ? 0.482 11.734 8.141 1 97.81 124 ILE B CA 1
ATOM 2995 C C . ILE B 1 124 ? 0.409 10.422 7.367 1 97.81 124 ILE B C 1
ATOM 2997 O O . ILE B 1 124 ? 1.214 9.516 7.598 1 97.81 124 ILE B O 1
ATOM 3001 N N . GLU B 1 125 ? -0.546 10.289 6.406 1 97 125 GLU B N 1
ATOM 3002 C CA . GLU B 1 125 ? -0.695 9.062 5.629 1 97 125 GLU B CA 1
ATOM 3003 C C . GLU B 1 125 ? 0.467 8.883 4.656 1 97 125 GLU B C 1
ATOM 3005 O O . GLU B 1 125 ? 0.657 7.797 4.105 1 97 125 GLU B O 1
ATOM 3010 N N . HIS B 1 126 ? 1.298 9.875 4.488 1 94.25 126 HIS B N 1
ATOM 3011 C CA . HIS B 1 126 ? 2.377 9.836 3.506 1 94.25 126 HIS B CA 1
ATOM 3012 C C . HIS B 1 126 ? 3.697 9.438 4.156 1 94.25 126 HIS B C 1
ATOM 3014 O O . HIS B 1 126 ? 4.734 9.391 3.488 1 94.25 126 HIS B O 1
ATOM 3020 N N . VAL B 1 127 ? 3.705 9.156 5.355 1 93.5 127 VAL B N 1
ATOM 3021 C CA . VAL B 1 127 ? 4.938 8.75 6.02 1 93.5 127 VAL B CA 1
ATOM 3022 C C . VAL B 1 127 ? 4.723 7.418 6.742 1 93.5 127 VAL B C 1
ATOM 3024 O O . VAL B 1 127 ? 3.584 7.016 6.988 1 93.5 127 VAL B O 1
ATOM 3027 N N . THR B 1 128 ? 5.805 6.777 7.078 1 90.56 128 THR B N 1
ATOM 3028 C CA . THR B 1 128 ? 5.734 5.508 7.793 1 90.56 128 THR B CA 1
ATOM 3029 C C . THR B 1 128 ? 5.324 5.727 9.242 1 90.56 128 THR B C 1
ATOM 3031 O O . THR B 1 128 ? 5.387 6.852 9.75 1 90.56 128 THR B O 1
ATOM 3034 N N . LEU B 1 129 ? 4.941 4.707 9.906 1 91.38 129 LEU B N 1
ATOM 3035 C CA . LEU B 1 129 ? 4.445 4.801 11.273 1 91.38 129 LEU B CA 1
ATOM 3036 C C . LEU B 1 129 ? 5.512 5.371 12.203 1 91.38 129 LEU B C 1
ATOM 3038 O O . LEU B 1 129 ? 5.227 6.258 13.016 1 91.38 129 LEU B O 1
ATOM 3042 N N . PRO B 1 130 ? 6.762 4.898 12.102 1 90.56 130 PRO B N 1
ATOM 3043 C CA . PRO B 1 130 ? 7.773 5.477 12.984 1 90.56 130 PRO B CA 1
ATOM 3044 C C . PRO B 1 130 ? 7.969 6.973 12.766 1 90.56 130 PRO B C 1
ATOM 3046 O O . PRO B 1 130 ? 8.109 7.73 13.727 1 90.56 130 PRO B O 1
ATOM 3049 N N . VAL B 1 131 ? 7.965 7.34 11.531 1 94.56 131 VAL B N 1
ATOM 3050 C CA . VAL B 1 131 ? 8.117 8.758 11.219 1 94.56 131 VAL B CA 1
ATOM 3051 C C . VAL B 1 131 ? 6.91 9.531 11.734 1 94.56 131 VAL B C 1
ATOM 3053 O O . VAL B 1 131 ? 7.059 10.617 12.305 1 94.56 131 VAL B O 1
ATOM 3056 N N . ALA B 1 132 ? 5.738 8.961 11.547 1 97.06 132 ALA B N 1
ATOM 3057 C CA . ALA B 1 132 ? 4.512 9.602 12.023 1 97.06 132 ALA B CA 1
ATOM 3058 C C . ALA B 1 132 ? 4.559 9.812 13.531 1 97.06 132 ALA B C 1
ATOM 3060 O O . ALA B 1 132 ? 4.281 10.914 14.016 1 97.06 132 ALA B O 1
ATOM 3061 N N . ILE B 1 133 ? 4.918 8.828 14.227 1 96.81 133 ILE B N 1
ATOM 3062 C CA . ILE B 1 133 ? 4.969 8.898 15.688 1 96.81 133 ILE B CA 1
ATOM 3063 C C . ILE B 1 133 ? 6.023 9.906 16.125 1 96.81 133 ILE B C 1
ATOM 3065 O O . ILE B 1 133 ? 5.797 10.695 17.031 1 96.81 133 ILE B O 1
ATOM 3069 N N . GLY B 1 134 ? 7.156 9.852 15.453 1 97.44 134 GLY B N 1
ATOM 3070 C CA . GLY B 1 134 ? 8.188 10.836 15.734 1 97.44 134 GLY B CA 1
ATOM 3071 C C . GLY B 1 134 ? 7.727 12.266 15.516 1 97.44 134 GLY B C 1
ATOM 3072 O O . GLY B 1 134 ? 7.977 13.133 16.344 1 97.44 134 GLY B O 1
ATOM 3073 N N . TRP B 1 135 ? 7.086 12.461 14.422 1 98.56 135 TRP B N 1
ATOM 3074 C CA . TRP B 1 135 ? 6.582 13.789 14.117 1 98.56 135 TRP B CA 1
ATOM 3075 C C . TRP B 1 135 ? 5.539 14.227 15.141 1 98.56 135 TRP B C 1
ATOM 3077 O O . TRP B 1 135 ? 5.531 15.383 15.57 1 98.56 135 TRP B O 1
ATOM 3087 N N . LEU B 1 136 ? 4.652 13.352 15.523 1 98.81 136 LEU B N 1
ATOM 3088 C CA . LEU B 1 136 ? 3.623 13.672 16.516 1 98.81 136 LEU B CA 1
ATOM 3089 C C . LEU B 1 136 ? 4.246 13.992 17.859 1 98.81 136 LEU B C 1
ATOM 3091 O O . LEU B 1 136 ? 3.748 14.859 18.594 1 98.81 136 LEU B O 1
ATOM 3095 N N . ARG B 1 137 ? 5.297 13.328 18.203 1 98.75 137 ARG B N 1
ATOM 3096 C CA . ARG B 1 137 ? 6.035 13.648 19.422 1 98.75 137 ARG B CA 1
ATOM 3097 C C . ARG B 1 137 ? 6.582 15.07 19.375 1 98.75 137 ARG B C 1
ATOM 3099 O O . ARG B 1 137 ? 6.488 15.812 20.359 1 98.75 137 ARG B O 1
ATOM 3106 N N . GLU B 1 138 ? 7.152 15.391 18.25 1 98.88 138 GLU B N 1
ATOM 3107 C CA . GLU B 1 138 ? 7.656 16.75 18.062 1 98.88 138 GLU B CA 1
ATOM 3108 C C . GLU B 1 138 ? 6.523 17.766 18.109 1 98.88 138 GLU B C 1
ATOM 3110 O O . GLU B 1 138 ? 6.664 18.828 18.719 1 98.88 138 GLU B O 1
ATOM 3115 N N . ALA B 1 139 ? 5.41 17.422 17.484 1 98.81 139 ALA B N 1
ATOM 3116 C CA . ALA B 1 139 ? 4.25 18.312 17.531 1 98.81 139 ALA B CA 1
ATOM 3117 C C . ALA B 1 139 ? 3.801 18.547 18.969 1 98.81 139 ALA B C 1
ATOM 3119 O O . ALA B 1 139 ? 3.521 19.688 19.344 1 98.81 139 ALA B O 1
ATOM 3120 N N . ARG B 1 140 ? 3.746 17.484 19.719 1 98.81 140 ARG B N 1
ATOM 3121 C CA . ARG B 1 140 ? 3.379 17.609 21.125 1 98.81 140 ARG B CA 1
ATOM 3122 C C . ARG B 1 140 ? 4.387 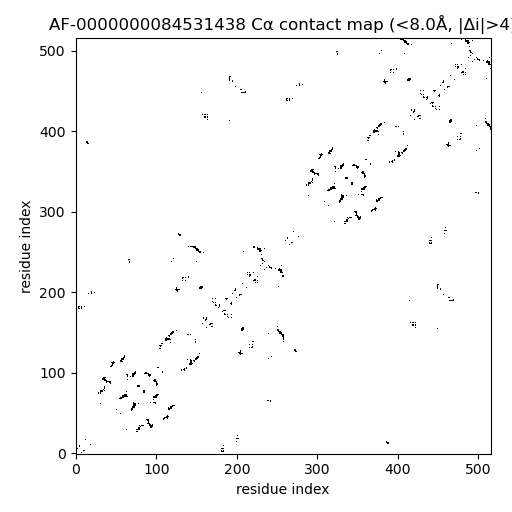18.469 21.875 1 98.81 140 ARG B C 1
ATOM 3124 O O . ARG B 1 140 ? 4.008 19.328 22.688 1 98.81 140 ARG B O 1
ATOM 3131 N N . ARG B 1 141 ? 5.66 18.234 21.609 1 98.81 141 ARG B N 1
ATOM 3132 C CA . ARG B 1 141 ? 6.73 18.953 22.281 1 98.81 141 ARG B CA 1
ATOM 3133 C C . ARG B 1 141 ? 6.621 20.453 22.047 1 98.81 141 ARG B C 1
ATOM 3135 O O . ARG B 1 141 ? 6.785 21.25 22.969 1 98.81 141 ARG B O 1
ATOM 3142 N N . VAL B 1 142 ? 6.332 20.859 20.875 1 98.88 142 VAL B N 1
ATOM 3143 C CA . VAL B 1 142 ? 6.367 22.281 20.531 1 98.88 142 VAL B CA 1
ATOM 3144 C C . VAL B 1 142 ? 5.062 22.938 20.953 1 98.88 142 VAL B C 1
ATOM 3146 O O . VAL B 1 142 ? 4.988 24.172 21.047 1 98.88 142 VAL B O 1
ATOM 3149 N N . LEU B 1 143 ? 4.02 22.203 21.188 1 98.81 143 LEU B N 1
ATOM 3150 C CA . LEU B 1 143 ? 2.758 22.766 21.656 1 98.81 143 LEU B CA 1
ATOM 3151 C C . LEU B 1 143 ? 2.887 23.25 23.109 1 98.81 143 LEU B C 1
ATOM 3153 O O . LEU B 1 143 ? 3.486 22.562 23.938 1 98.81 143 LEU B O 1
ATOM 3157 N N . ARG B 1 144 ? 2.375 24.391 23.375 1 98.62 144 ARG B N 1
ATOM 3158 C CA . ARG B 1 144 ? 2.223 24.844 24.75 1 98.62 144 ARG B CA 1
ATOM 3159 C C . ARG B 1 144 ? 1.21 23.984 25.5 1 98.62 144 ARG B C 1
ATOM 3161 O O . ARG B 1 144 ? 0.343 23.359 24.891 1 98.62 144 ARG B O 1
ATOM 3168 N N . PRO B 1 145 ? 1.388 23.938 26.906 1 97.75 145 PRO B N 1
ATOM 3169 C CA . PRO B 1 145 ? 0.306 23.312 27.656 1 97.75 145 PRO B CA 1
ATOM 3170 C C . PRO B 1 145 ? -1.067 23.891 27.328 1 97.75 145 PRO B C 1
ATOM 3172 O O . PRO B 1 145 ? -1.245 25.109 27.312 1 97.75 145 PRO B O 1
ATOM 3175 N N . GLY B 1 146 ? -1.919 23.016 26.938 1 96.56 146 GLY B N 1
ATOM 3176 C CA . GLY B 1 146 ? -3.246 23.469 26.547 1 96.56 146 GLY B CA 1
ATOM 3177 C C . GLY B 1 146 ? -3.377 23.703 25.062 1 96.56 146 GLY B C 1
ATOM 3178 O O . GLY B 1 146 ? -4.473 23.969 24.562 1 96.56 146 GLY B O 1
ATOM 3179 N N . GLY B 1 147 ? -2.244 23.641 24.344 1 98.38 147 GLY B N 1
ATOM 3180 C CA . GLY B 1 147 ? -2.277 23.766 22.891 1 98.38 147 GLY B CA 1
ATOM 3181 C C . GLY B 1 147 ? -2.951 22.594 22.203 1 98.38 147 GLY B C 1
ATOM 3182 O O . GLY B 1 147 ? -3.158 21.547 22.828 1 98.38 147 GLY B O 1
ATOM 3183 N N . VAL B 1 148 ? -3.305 22.859 20.906 1 98.56 148 VAL B N 1
ATOM 3184 C CA . VAL B 1 148 ? -4.109 21.844 20.234 1 98.56 148 VAL B CA 1
ATOM 3185 C C . VAL B 1 148 ? -3.416 21.406 18.953 1 98.56 148 VAL B C 1
ATOM 3187 O O . VAL B 1 148 ? -2.881 22.234 18.203 1 98.56 148 VAL B O 1
ATOM 3190 N N . LEU B 1 149 ? -3.357 20.125 18.812 1 98.88 149 LEU B N 1
ATOM 3191 C CA . LEU B 1 149 ? -3.049 19.516 17.516 1 98.88 149 LEU B CA 1
ATOM 3192 C C . LEU B 1 149 ? -4.328 19.141 16.781 1 98.88 149 LEU B C 1
ATOM 3194 O O . LEU B 1 149 ? -5.191 18.453 17.344 1 98.88 149 LEU B O 1
ATOM 3198 N N . ARG B 1 150 ? -4.5 19.625 15.578 1 98.75 150 ARG B N 1
ATOM 3199 C CA . ARG B 1 150 ? -5.57 19.156 14.711 1 98.75 150 ARG B CA 1
ATOM 3200 C C . ARG B 1 150 ? -5.004 18.422 13.5 1 98.75 150 ARG B C 1
ATOM 3202 O O . ARG B 1 150 ? -4.18 18.969 12.766 1 98.75 150 ARG B O 1
ATOM 3209 N N . LEU B 1 151 ? -5.441 17.219 13.391 1 98.19 151 LEU B N 1
ATOM 3210 C CA . LEU B 1 151 ? -4.961 16.297 12.367 1 98.19 151 LEU B CA 1
ATOM 3211 C C . LEU B 1 151 ? -6.117 15.781 11.516 1 98.19 151 LEU B C 1
ATOM 3213 O O . LEU B 1 151 ? -7.148 15.367 12.047 1 98.19 151 LEU B O 1
ATOM 3217 N N . THR B 1 152 ? -5.98 15.875 10.188 1 98.06 152 THR B N 1
ATOM 3218 C CA . THR B 1 152 ? -6.98 15.32 9.289 1 98.06 152 THR B CA 1
ATOM 3219 C C . THR B 1 152 ? -6.324 14.445 8.227 1 98.06 152 THR B C 1
ATOM 3221 O O . THR B 1 152 ? -5.223 14.742 7.758 1 98.06 152 THR B O 1
ATOM 3224 N N . THR B 1 153 ? -6.898 13.344 7.906 1 98.12 153 THR B N 1
ATOM 3225 C CA . THR B 1 153 ? -6.355 12.367 6.965 1 98.12 153 THR B CA 1
ATOM 3226 C C . THR B 1 153 ? -7.465 11.508 6.379 1 98.12 153 THR B C 1
ATOM 3228 O O . THR B 1 153 ? -8.594 11.516 6.875 1 98.12 153 THR B O 1
ATOM 3231 N N . PRO B 1 154 ? -7.23 10.844 5.25 1 97.25 154 PRO B N 1
ATOM 3232 C CA . PRO B 1 154 ? -8.273 9.945 4.742 1 97.25 154 PRO B CA 1
ATOM 3233 C C . PRO B 1 154 ? -8.742 8.938 5.785 1 97.25 154 PRO B C 1
ATOM 3235 O O . PRO B 1 154 ? -7.922 8.391 6.531 1 97.25 154 PRO B O 1
ATOM 3238 N N . ASP B 1 155 ? -10.039 8.797 5.824 1 98.19 155 ASP B N 1
ATOM 3239 C CA . ASP B 1 155 ? -10.633 7.859 6.77 1 98.19 155 ASP B CA 1
ATOM 3240 C C . ASP B 1 155 ? -10.719 6.457 6.172 1 98.19 155 ASP B C 1
ATOM 3242 O O . ASP B 1 155 ? -11.602 6.184 5.352 1 98.19 155 ASP B O 1
ATOM 3246 N N . LEU B 1 156 ? -9.875 5.586 6.645 1 98.44 156 LEU B N 1
ATOM 3247 C CA . LEU B 1 156 ? -9.844 4.215 6.152 1 98.44 156 LEU B CA 1
ATOM 3248 C C . LEU B 1 156 ? -11.203 3.545 6.309 1 98.44 156 LEU B C 1
ATOM 3250 O O . LEU B 1 156 ? -11.625 2.781 5.438 1 98.44 156 LEU B O 1
ATOM 3254 N N . ALA B 1 157 ? -11.875 3.799 7.383 1 98.31 157 ALA B N 1
ATOM 3255 C CA . ALA B 1 157 ? -13.164 3.18 7.672 1 98.31 157 ALA B CA 1
ATOM 3256 C C . ALA B 1 157 ? -14.172 3.471 6.566 1 98.31 157 ALA B C 1
ATOM 3258 O O . ALA B 1 157 ? -14.961 2.602 6.191 1 98.31 157 ALA B O 1
ATOM 3259 N N . ARG B 1 158 ? -14.156 4.684 6.051 1 97.44 158 ARG B N 1
ATOM 3260 C CA . ARG B 1 158 ? -15.102 5.051 5 1 97.44 158 ARG B CA 1
ATOM 3261 C C . ARG B 1 158 ? -14.906 4.191 3.758 1 97.44 158 ARG B C 1
ATOM 3263 O O . ARG B 1 158 ? -15.875 3.738 3.15 1 97.44 158 ARG B O 1
ATOM 3270 N N . TYR B 1 159 ? -13.719 3.92 3.398 1 97.88 159 TYR B N 1
ATOM 3271 C CA . TYR B 1 159 ? -13.406 3.123 2.219 1 97.88 159 TYR B CA 1
ATOM 3272 C C . TYR B 1 159 ? -13.805 1.666 2.424 1 97.88 159 TYR B C 1
ATOM 3274 O O . TYR B 1 159 ? -14.461 1.068 1.565 1 97.88 159 TYR B O 1
ATOM 3282 N N . LEU B 1 160 ? -13.422 1.125 3.58 1 98.38 160 LEU B N 1
ATOM 3283 C CA . LEU B 1 160 ? -13.625 -0.299 3.822 1 98.38 160 LEU B CA 1
ATOM 3284 C C . LEU B 1 160 ? -15.094 -0.609 4.051 1 98.38 160 LEU B C 1
ATOM 3286 O O . LEU B 1 160 ? -15.617 -1.604 3.537 1 98.38 160 LEU B O 1
ATOM 3290 N N . VAL B 1 161 ? -15.766 0.237 4.832 1 98 161 VAL B N 1
ATOM 3291 C CA . VAL B 1 161 ? -17.188 0.067 5.055 1 98 161 VAL B CA 1
ATOM 3292 C C . VAL B 1 161 ? -17.953 0.303 3.748 1 98 161 VAL B C 1
ATOM 3294 O O . VAL B 1 161 ? -18.891 -0.43 3.428 1 98 161 VAL B O 1
ATOM 3297 N N . GLY B 1 162 ? -17.516 1.332 3.01 1 97.69 162 GLY B N 1
ATOM 3298 C CA . GLY B 1 162 ? -18.109 1.563 1.704 1 97.69 162 GLY B CA 1
ATOM 3299 C C . GLY B 1 162 ? -17.984 0.372 0.773 1 97.69 162 GLY B C 1
ATOM 3300 O O . GLY B 1 162 ? -18.938 0.039 0.056 1 97.69 162 GLY B O 1
ATOM 3301 N N . TYR B 1 163 ? -16.859 -0.275 0.73 1 98.19 163 TYR B N 1
ATOM 3302 C CA . TYR B 1 163 ? -16.656 -1.487 -0.054 1 98.19 163 TYR B CA 1
ATOM 3303 C C . TYR B 1 163 ? -17.625 -2.588 0.384 1 98.19 163 TYR B C 1
ATOM 3305 O O . TYR B 1 163 ? -18.281 -3.209 -0.45 1 98.19 163 TYR B O 1
ATOM 3313 N N . ALA B 1 164 ? -17.703 -2.826 1.679 1 97.62 164 ALA B N 1
ATOM 3314 C CA . ALA B 1 164 ? -18.422 -3.982 2.221 1 97.62 164 ALA B CA 1
ATOM 3315 C C . ALA B 1 164 ? -19.922 -3.807 2.094 1 97.62 164 ALA B C 1
ATOM 3317 O O . ALA B 1 164 ? -20.656 -4.777 1.874 1 97.62 164 ALA B O 1
ATOM 3318 N N . THR B 1 165 ? -20.406 -2.531 2.162 1 96.19 165 THR B N 1
ATOM 3319 C CA . THR B 1 165 ? -21.844 -2.316 2.275 1 96.19 165 THR B CA 1
ATOM 3320 C C . THR B 1 165 ? -22.422 -1.79 0.964 1 96.19 165 THR B C 1
ATOM 3322 O O . THR B 1 165 ? -23.641 -1.844 0.746 1 96.19 165 THR B O 1
ATOM 3325 N N . GLY B 1 166 ? -21.578 -1.272 0.163 1 95.56 166 GLY B N 1
ATOM 3326 C CA . GLY B 1 166 ? -22.078 -0.637 -1.041 1 95.56 166 GLY B CA 1
ATOM 3327 C C . GLY B 1 166 ? -22.953 0.574 -0.756 1 95.56 166 GLY B C 1
ATOM 3328 O O . GLY B 1 166 ? -23.969 0.777 -1.41 1 95.56 166 GLY B O 1
ATOM 3329 N N . ASP B 1 167 ? -22.594 1.36 0.229 1 94.69 167 ASP B N 1
ATOM 3330 C CA . ASP B 1 167 ? -23.438 2.445 0.722 1 94.69 167 ASP B CA 1
ATOM 3331 C C . ASP B 1 167 ? -23.344 3.67 -0.183 1 94.69 167 ASP B C 1
ATOM 3333 O O . ASP B 1 167 ? -23.922 4.715 0.116 1 94.69 167 ASP B O 1
ATOM 3337 N N . GLY B 1 168 ? -22.594 3.594 -1.236 1 94.88 168 GLY B N 1
ATOM 3338 C CA . GLY B 1 168 ? -22.531 4.664 -2.219 1 94.88 168 GLY B CA 1
ATOM 3339 C C . GLY B 1 168 ? -21.312 5.555 -2.062 1 94.88 168 GLY B C 1
ATOM 3340 O O . GLY B 1 168 ? -21.016 6.355 -2.947 1 94.88 168 GLY B O 1
ATOM 3341 N N . PHE B 1 169 ? -20.594 5.469 -1.002 1 95.19 169 PHE B N 1
ATOM 3342 C CA . PHE B 1 169 ? -19.438 6.324 -0.758 1 95.19 169 PHE B CA 1
ATOM 3343 C C . PHE B 1 169 ? -18.438 6.215 -1.899 1 95.19 169 PHE B C 1
ATOM 3345 O O . PHE B 1 169 ? -18.016 7.227 -2.467 1 95.19 169 PHE B O 1
ATOM 3352 N N . LEU B 1 170 ? -18.109 5 -2.25 1 95.88 170 LEU B N 1
ATOM 3353 C CA . LEU B 1 170 ? -17.062 4.809 -3.25 1 95.88 170 LEU B CA 1
ATOM 3354 C C . LEU B 1 170 ? -17.469 5.422 -4.586 1 95.88 170 LEU B C 1
ATOM 3356 O O . LEU B 1 170 ? -16.656 6.078 -5.246 1 95.88 170 LEU B O 1
ATOM 3360 N N . ALA B 1 171 ? -18.672 5.215 -4.941 1 94.38 171 ALA B N 1
ATOM 3361 C CA . ALA B 1 171 ? -19.172 5.766 -6.199 1 94.38 171 ALA B CA 1
ATOM 3362 C C . ALA B 1 171 ? -19.172 7.293 -6.168 1 94.38 171 ALA B C 1
ATOM 3364 O O . ALA B 1 171 ? -18.75 7.938 -7.133 1 94.38 171 ALA B O 1
ATOM 3365 N N . LYS B 1 172 ? -19.656 7.848 -5.102 1 92.69 172 LYS B N 1
ATOM 3366 C CA . LYS B 1 172 ? -19.703 9.305 -4.945 1 92.69 172 LYS B CA 1
ATOM 3367 C C . LYS B 1 172 ? -18.297 9.891 -4.945 1 92.69 172 LYS B C 1
ATOM 3369 O O . LYS B 1 172 ? -18.047 10.914 -5.59 1 92.69 172 LYS B O 1
ATOM 3374 N N . HIS B 1 173 ? -17.422 9.258 -4.207 1 89.75 173 HIS B N 1
ATOM 3375 C CA . HIS B 1 173 ? -16.047 9.711 -4.125 1 89.75 173 HIS B CA 1
ATOM 3376 C C . HIS B 1 173 ? -15.367 9.672 -5.492 1 89.75 173 HIS B C 1
ATOM 3378 O O . HIS B 1 173 ? -14.703 10.633 -5.887 1 89.75 173 HIS B O 1
ATOM 3384 N N . ARG B 1 174 ? -15.547 8.609 -6.207 1 89.44 174 ARG B N 1
ATOM 3385 C CA . ARG B 1 174 ? -15.039 8.461 -7.562 1 89.44 174 ARG B CA 1
ATOM 3386 C C . ARG B 1 174 ? -15.523 9.594 -8.461 1 89.44 174 ARG B C 1
ATOM 3388 O O . ARG B 1 174 ? -14.734 10.203 -9.188 1 89.44 174 ARG B O 1
ATOM 3395 N N . ARG B 1 175 ? -16.781 9.883 -8.438 1 88.12 175 ARG B N 1
ATOM 3396 C CA . ARG B 1 175 ? -17.375 10.938 -9.25 1 88.12 175 ARG B CA 1
ATOM 3397 C C . ARG B 1 175 ? -16.781 12.297 -8.906 1 88.12 175 ARG B C 1
ATOM 3399 O O . ARG B 1 175 ? -16.5 13.102 -9.789 1 88.12 175 ARG B O 1
ATOM 3406 N N . ARG B 1 176 ? -16.625 12.508 -7.715 1 83.88 176 ARG B N 1
ATOM 3407 C CA . ARG B 1 176 ? -16.062 13.773 -7.254 1 83.88 176 ARG B CA 1
ATOM 3408 C C . ARG B 1 176 ? -14.641 13.961 -7.773 1 83.88 176 ARG B C 1
ATOM 3410 O O . ARG B 1 176 ? -14.297 15.023 -8.289 1 83.88 176 ARG B O 1
ATOM 3417 N N . LEU B 1 177 ? -13.836 12.945 -7.637 1 78.94 177 LEU B N 1
ATOM 3418 C CA . LEU B 1 177 ? -12.453 13.031 -8.102 1 78.94 177 LEU B CA 1
ATOM 3419 C C . LEU B 1 177 ? -12.398 13.227 -9.609 1 78.94 177 LEU B C 1
ATOM 3421 O O . LEU B 1 177 ? -11.531 13.945 -10.117 1 78.94 177 LEU B O 1
ATOM 3425 N N . THR B 1 178 ? -13.25 12.602 -10.266 1 78 178 THR B N 1
ATOM 3426 C CA . THR B 1 178 ? -13.344 12.773 -11.711 1 78 178 THR B CA 1
ATOM 3427 C C . THR B 1 178 ? -13.688 14.219 -12.07 1 78 178 THR B C 1
ATOM 3429 O O . THR B 1 178 ? -13.094 14.789 -12.984 1 78 178 THR B O 1
ATOM 3432 N N . THR B 1 179 ? -14.523 14.766 -11.352 1 76.94 179 THR B N 1
ATOM 3433 C CA . THR B 1 179 ? -14.984 16.125 -11.617 1 76.94 179 THR B CA 1
ATOM 3434 C C . THR B 1 179 ? -13.867 17.141 -11.352 1 76.94 179 THR B C 1
ATOM 3436 O O . THR B 1 179 ? -13.789 18.172 -12.008 1 76.94 179 THR B O 1
ATOM 3439 N N . LEU B 1 180 ? -12.953 16.812 -10.531 1 72.19 180 LEU B N 1
ATOM 3440 C CA . LEU B 1 180 ? -11.852 17.703 -10.172 1 72.19 180 LEU B CA 1
ATOM 3441 C C . LEU B 1 180 ? -10.734 17.625 -11.211 1 72.19 180 LEU B C 1
ATOM 3443 O O . LEU B 1 180 ? -9.805 18.422 -11.188 1 72.19 180 LEU B O 1
ATOM 3447 N N . GLY B 1 181 ? -10.844 16.719 -12.117 1 65.5 181 GLY B N 1
ATOM 3448 C CA . GLY B 1 181 ? -9.93 16.656 -13.25 1 65.5 181 GLY B CA 1
ATOM 3449 C C . GLY B 1 181 ? -8.602 16.016 -12.906 1 65.5 181 GLY B C 1
ATOM 3450 O O . GLY B 1 181 ? -7.574 16.328 -13.508 1 65.5 181 GLY B O 1
ATOM 3451 N N . PHE B 1 182 ? -8.477 15.297 -11.914 1 63.38 182 PHE B N 1
ATOM 3452 C CA . PHE B 1 182 ? -7.227 14.664 -11.5 1 63.38 182 PHE B CA 1
ATOM 3453 C C . PHE B 1 182 ? -6.836 13.562 -12.477 1 63.38 182 PHE B C 1
ATOM 3455 O O . PHE B 1 182 ? -5.746 13 -12.375 1 63.38 182 PHE B O 1
ATOM 3462 N N . GLY B 1 183 ? -7.555 13.484 -13.641 1 66.62 183 GLY B N 1
ATOM 3463 C CA . GLY B 1 183 ? -7.312 12.414 -14.602 1 66.62 183 GLY B CA 1
ATOM 3464 C C . GLY B 1 183 ? -8.586 11.875 -15.227 1 66.62 183 GLY B C 1
ATOM 3465 O O . GLY B 1 183 ? -9.672 12.414 -15 1 66.62 183 GLY B O 1
ATOM 3466 N N . PRO B 1 184 ? -8.32 10.875 -16.078 1 76.81 184 PRO B N 1
ATOM 3467 C CA . PRO B 1 184 ? -9.531 10.219 -16.578 1 76.81 184 PRO B CA 1
ATOM 3468 C C . PRO B 1 184 ? -10.359 9.57 -15.469 1 76.81 184 PRO B C 1
ATOM 3470 O O . PRO B 1 184 ? -9.875 9.43 -14.336 1 76.81 184 PRO B O 1
ATOM 3473 N N . PRO B 1 185 ? -11.602 9.32 -15.836 1 83.19 185 PRO B N 1
ATOM 3474 C CA . PRO B 1 185 ? -12.414 8.672 -14.805 1 83.19 185 PRO B CA 1
ATOM 3475 C C . PRO B 1 185 ? -11.781 7.395 -14.266 1 83.19 185 PRO B C 1
ATOM 3477 O O . PRO B 1 185 ? -11.297 6.566 -15.039 1 83.19 185 PRO B O 1
ATOM 3480 N N . MET B 1 186 ? -11.844 7.301 -12.992 1 87.81 186 MET B N 1
ATOM 3481 C CA . MET B 1 186 ? -11.312 6.109 -12.336 1 87.81 186 MET B CA 1
ATOM 3482 C C . MET B 1 186 ? -12.195 4.895 -12.617 1 87.81 186 MET B C 1
ATOM 3484 O O . MET B 1 186 ? -13.406 5.031 -12.773 1 87.81 186 MET B O 1
ATOM 3488 N N . PRO B 1 187 ? -11.562 3.682 -12.688 1 91.56 187 PRO B N 1
ATOM 3489 C CA . PRO B 1 187 ? -12.391 2.477 -12.711 1 91.56 187 PRO B CA 1
ATOM 3490 C C . PRO B 1 187 ? -13.367 2.398 -11.539 1 91.56 187 PRO B C 1
ATOM 3492 O O . PRO B 1 187 ? -13.023 2.805 -10.422 1 91.56 187 PRO B O 1
ATOM 3495 N N . ALA B 1 188 ? -14.562 1.822 -11.82 1 94.5 188 ALA B N 1
ATOM 3496 C CA . ALA B 1 188 ? -15.633 1.806 -10.828 1 94.5 188 ALA B CA 1
ATOM 3497 C C . ALA B 1 188 ? -15.508 0.592 -9.906 1 94.5 188 ALA B C 1
ATOM 3499 O O . ALA B 1 188 ? -16.219 0.48 -8.914 1 94.5 188 ALA B O 1
ATOM 3500 N N . ARG B 1 189 ? -14.594 -0.364 -10.219 1 95.5 189 ARG B N 1
ATOM 3501 C CA . ARG B 1 189 ? -14.445 -1.572 -9.414 1 95.5 189 ARG B CA 1
ATOM 3502 C C . ARG B 1 189 ? -14.047 -1.23 -7.984 1 95.5 189 ARG B C 1
ATOM 3504 O O . ARG B 1 189 ? -13.031 -0.568 -7.758 1 95.5 189 ARG B O 1
ATOM 3511 N N . PRO B 1 190 ? -14.852 -1.691 -7.016 1 97.06 190 PRO B N 1
ATOM 3512 C CA . PRO B 1 190 ? -14.602 -1.312 -5.625 1 97.06 190 PRO B CA 1
ATOM 3513 C C . PRO B 1 190 ? -13.195 -1.681 -5.156 1 97.06 190 PRO B C 1
ATOM 3515 O O . PRO B 1 190 ? -12.555 -0.904 -4.441 1 97.06 190 PRO B O 1
ATOM 3518 N N . ALA B 1 191 ? -12.727 -2.855 -5.57 1 97.06 191 ALA B N 1
ATOM 3519 C CA . ALA B 1 191 ? -11.375 -3.26 -5.191 1 97.06 191 ALA B CA 1
ATOM 3520 C C . ALA B 1 191 ? -10.344 -2.268 -5.715 1 97.06 191 ALA B C 1
ATOM 3522 O O . ALA B 1 191 ? -9.383 -1.938 -5.012 1 97.06 191 ALA B O 1
ATOM 3523 N N . PHE B 1 192 ? -10.516 -1.795 -6.949 1 95.19 192 PHE B N 1
ATOM 3524 C CA . PHE B 1 192 ? -9.633 -0.776 -7.496 1 95.19 192 PHE B CA 1
ATOM 3525 C C . PHE B 1 192 ? -9.648 0.477 -6.629 1 95.19 192 PHE B C 1
ATOM 3527 O O . PHE B 1 192 ? -8.594 1.02 -6.293 1 95.19 192 PHE B O 1
ATOM 3534 N N . LEU B 1 193 ? -10.828 0.881 -6.305 1 95.19 193 LEU B N 1
ATOM 3535 C CA . LEU B 1 193 ? -11.008 2.129 -5.57 1 95.19 193 LEU B CA 1
ATOM 3536 C C . LEU B 1 193 ? -10.383 2.041 -4.184 1 95.19 193 LEU B C 1
ATOM 3538 O O . LEU B 1 193 ? -9.922 3.045 -3.643 1 95.19 193 LEU B O 1
ATOM 3542 N N . VAL B 1 194 ? -10.328 0.877 -3.607 1 96.75 194 VAL B N 1
ATOM 3543 C CA . VAL B 1 194 ? -9.664 0.699 -2.322 1 96.75 194 VAL B CA 1
ATOM 3544 C C . VAL B 1 194 ? -8.156 0.591 -2.533 1 96.75 194 VAL B C 1
ATOM 3546 O O . VAL B 1 194 ? -7.375 1.26 -1.85 1 96.75 194 VAL B O 1
ATOM 3549 N N . ASN B 1 195 ? -7.684 -0.205 -3.523 1 95.06 195 ASN B N 1
ATOM 3550 C CA . ASN B 1 195 ? -6.262 -0.363 -3.82 1 95.06 195 ASN B CA 1
ATOM 3551 C C . ASN B 1 195 ? -5.59 0.983 -4.07 1 95.06 195 ASN B C 1
ATOM 3553 O O . ASN B 1 195 ? -4.469 1.217 -3.609 1 95.06 195 ASN B O 1
ATOM 3557 N N . GLN B 1 196 ? -6.277 1.804 -4.824 1 90 196 GLN B N 1
ATOM 3558 C CA . GLN B 1 196 ? -5.633 3.023 -5.297 1 90 196 GLN B CA 1
ATOM 3559 C C . GLN B 1 196 ? -5.258 3.938 -4.137 1 90 196 GLN B C 1
ATOM 3561 O O . GLN B 1 196 ? -4.262 4.66 -4.203 1 90 196 GLN B O 1
ATOM 3566 N N . ILE B 1 197 ? -5.957 3.902 -2.961 1 92.19 197 ILE B N 1
ATOM 3567 C CA . ILE B 1 197 ? -5.617 4.805 -1.866 1 92.19 197 ILE B CA 1
ATOM 3568 C C . ILE B 1 197 ? -4.348 4.316 -1.173 1 92.19 197 ILE B C 1
ATOM 3570 O O . ILE B 1 197 ? -3.664 5.09 -0.496 1 92.19 197 ILE B O 1
ATOM 3574 N N . PHE B 1 198 ? -4.051 3.07 -1.346 1 92 198 PHE B N 1
ATOM 3575 C CA . PHE B 1 198 ? -2.842 2.521 -0.741 1 92 198 PHE B CA 1
ATOM 3576 C C . PHE B 1 198 ? -1.656 2.645 -1.692 1 92 198 PHE B C 1
ATOM 3578 O O . PHE B 1 198 ? -0.507 2.719 -1.254 1 92 198 PHE B O 1
ATOM 3585 N N . ARG B 1 199 ? -1.943 2.662 -2.92 1 88 199 ARG B N 1
ATOM 3586 C CA . ARG B 1 199 ? -0.857 2.434 -3.867 1 88 199 ARG B CA 1
ATOM 3587 C C . ARG B 1 199 ? -0.579 3.686 -4.695 1 88 199 ARG B C 1
ATOM 3589 O O . ARG B 1 199 ? 0.518 3.848 -5.23 1 88 199 ARG B O 1
ATOM 3596 N N . HIS B 1 200 ? -1.701 4.348 -4.719 1 81.44 200 HIS B N 1
ATOM 3597 C CA . HIS B 1 200 ? -1.544 5.566 -5.508 1 81.44 200 HIS B CA 1
ATOM 3598 C C . HIS B 1 200 ? -1.272 6.77 -4.609 1 81.44 200 HIS B C 1
ATOM 3600 O O . HIS B 1 200 ? -1.393 6.676 -3.387 1 81.44 200 HIS B O 1
ATOM 3606 N N . TYR B 1 201 ? -0.611 7.762 -4.887 1 81.38 201 TYR B N 1
ATOM 3607 C CA . TYR B 1 201 ? -0.48 9.078 -4.273 1 81.38 201 TYR B CA 1
ATOM 3608 C C . TYR B 1 201 ? 0.64 9.094 -3.24 1 81.38 201 TYR B C 1
ATOM 3610 O O . TYR B 1 201 ? 0.724 10.008 -2.42 1 81.38 201 TYR B O 1
ATOM 3618 N N . GLY B 1 202 ? 1.263 7.965 -3.012 1 83.94 202 GLY B N 1
ATOM 3619 C CA . GLY B 1 202 ? 2.404 7.934 -2.111 1 83.94 202 GLY B CA 1
ATOM 3620 C C . GLY B 1 202 ? 2.02 7.66 -0.67 1 83.94 202 GLY B C 1
ATOM 3621 O O . GLY B 1 202 ? 2.824 7.852 0.242 1 83.94 202 GLY B O 1
ATOM 3622 N N . HIS B 1 203 ? 0.791 7.234 -0.371 1 91.69 203 HIS B N 1
ATOM 3623 C CA . HIS B 1 203 ? 0.361 6.898 0.981 1 91.69 203 HIS B CA 1
ATOM 3624 C C . HIS B 1 203 ? 1.171 5.734 1.543 1 91.69 203 HIS B C 1
ATOM 3626 O O . HIS B 1 203 ? 1.457 4.77 0.829 1 91.69 203 HIS B O 1
ATOM 3632 N N . GLN B 1 204 ? 1.547 5.875 2.791 1 91.5 204 GLN B N 1
ATOM 3633 C CA . GLN B 1 204 ? 2.352 4.848 3.443 1 91.5 204 GLN B CA 1
ATOM 3634 C C . GLN B 1 204 ? 1.533 4.086 4.48 1 91.5 204 GLN B C 1
ATOM 3636 O O . GLN B 1 204 ? 1.801 2.914 4.75 1 91.5 204 GLN B O 1
ATOM 3641 N N . TRP B 1 205 ? 0.622 4.723 5.043 1 94.88 205 TRP B N 1
ATOM 3642 C CA . TRP B 1 205 ? -0.223 4.148 6.086 1 94.88 205 TRP B CA 1
ATOM 3643 C C . TRP B 1 205 ? -1.552 4.891 6.18 1 94.88 205 TRP B C 1
ATOM 3645 O O . TRP B 1 205 ? -1.58 6.125 6.227 1 94.88 205 TRP B O 1
ATOM 3655 N N . ILE B 1 206 ? -2.639 4.203 6.125 1 97.38 206 ILE B N 1
ATOM 3656 C CA . ILE B 1 206 ? -3.951 4.836 6.172 1 97.38 206 ILE B CA 1
ATOM 3657 C C . ILE B 1 206 ? -4.586 4.609 7.539 1 97.38 206 ILE B C 1
ATOM 3659 O O . ILE B 1 206 ? -4.41 3.547 8.141 1 97.38 206 ILE B O 1
ATOM 3663 N N . TYR B 1 207 ? -5.375 5.535 7.992 1 98.25 207 TYR B N 1
ATOM 3664 C CA . TYR B 1 207 ? -5.793 5.539 9.391 1 98.25 207 TYR B CA 1
ATOM 3665 C C . TYR B 1 207 ? -7.312 5.516 9.508 1 98.25 207 TYR B C 1
ATOM 3667 O O . TYR B 1 207 ? -8.008 6.141 8.703 1 98.25 207 TYR B O 1
ATOM 3675 N N . ASP B 1 208 ? -7.801 4.758 10.414 1 98.38 208 ASP B N 1
ATOM 3676 C CA . ASP B 1 208 ? -9.102 5.047 11.016 1 98.38 208 ASP B CA 1
ATOM 3677 C C . ASP B 1 208 ? -8.938 5.703 12.383 1 98.38 208 ASP B C 1
ATOM 3679 O O . ASP B 1 208 ? -7.832 6.098 12.758 1 98.38 208 ASP B O 1
ATOM 3683 N N . LEU B 1 209 ? -10 5.938 13.086 1 98.25 209 LEU B N 1
ATOM 3684 C CA . LEU B 1 209 ? -9.938 6.652 14.359 1 98.25 209 LEU B CA 1
ATOM 3685 C C . LEU B 1 209 ? -9.062 5.902 15.359 1 98.25 209 LEU B C 1
ATOM 3687 O O . LEU B 1 209 ? -8.227 6.504 16.031 1 98.25 209 LEU B O 1
ATOM 3691 N N . ASP B 1 210 ? -9.227 4.574 15.453 1 97.56 210 ASP B N 1
ATOM 3692 C CA . ASP B 1 210 ? -8.484 3.77 16.406 1 97.56 210 ASP B CA 1
ATOM 3693 C C . ASP B 1 210 ? -6.984 3.809 16.125 1 97.56 210 ASP B C 1
ATOM 3695 O O . ASP B 1 210 ? -6.168 3.85 17.031 1 97.56 210 ASP B O 1
ATOM 3699 N N . GLU B 1 211 ? -6.629 3.752 14.859 1 97.12 211 GLU B N 1
ATOM 3700 C CA . GLU B 1 211 ? -5.223 3.838 14.477 1 97.12 211 GLU B CA 1
ATOM 3701 C C . GLU B 1 211 ? -4.637 5.203 14.82 1 97.12 211 GLU B C 1
ATOM 3703 O O . GLU B 1 211 ? -3.492 5.297 15.266 1 97.12 211 GLU B O 1
ATOM 3708 N N . LEU B 1 212 ? -5.395 6.246 14.602 1 98.38 212 LEU B N 1
ATOM 3709 C CA . LEU B 1 212 ? -4.941 7.586 14.961 1 98.38 212 LEU B CA 1
ATOM 3710 C C . LEU B 1 212 ? -4.746 7.703 16.469 1 98.38 212 LEU B C 1
ATOM 3712 O O . LEU B 1 212 ? -3.76 8.281 16.922 1 98.38 212 LEU B O 1
ATOM 3716 N N . ARG B 1 213 ? -5.719 7.188 17.234 1 98.12 213 ARG B N 1
ATOM 3717 C CA . ARG B 1 213 ? -5.582 7.188 18.688 1 98.12 213 ARG B CA 1
ATOM 3718 C C . ARG B 1 213 ? -4.309 6.469 19.125 1 98.12 213 ARG B C 1
ATOM 3720 O O . ARG B 1 213 ? -3.609 6.922 20.031 1 98.12 213 ARG B O 1
ATOM 3727 N N . HIS B 1 214 ? -4.031 5.391 18.438 1 97 214 HIS B N 1
ATOM 3728 C CA . HIS B 1 214 ? -2.846 4.605 18.766 1 97 214 HIS B CA 1
ATOM 3729 C C . HIS B 1 214 ? -1.575 5.43 18.578 1 97 214 HIS B C 1
ATOM 3731 O O . HIS B 1 214 ? -0.761 5.531 19.5 1 97 214 HIS B O 1
ATOM 3737 N N . VAL B 1 215 ? -1.393 6.082 17.438 1 97.38 215 VAL B N 1
ATOM 3738 C CA . VAL B 1 215 ? -0.145 6.789 17.172 1 97.38 215 VAL B CA 1
ATOM 3739 C C . VAL B 1 215 ? -0.062 8.047 18.031 1 97.38 215 VAL B C 1
ATOM 3741 O O . VAL B 1 215 ? 1.024 8.438 18.469 1 97.38 215 VAL B O 1
ATOM 3744 N N . LEU B 1 216 ? -1.177 8.695 18.25 1 98.56 216 LEU B N 1
ATOM 3745 C CA . LEU B 1 216 ? -1.19 9.859 19.125 1 98.56 216 LEU B CA 1
ATOM 3746 C C . LEU B 1 216 ? -0.8 9.477 20.547 1 98.56 216 LEU B C 1
ATOM 3748 O O . LEU B 1 216 ? -0.016 10.18 21.188 1 98.56 216 LEU B O 1
ATOM 3752 N N . THR B 1 217 ? -1.324 8.352 21.031 1 97.94 217 THR B N 1
ATOM 3753 C CA . THR B 1 217 ? -0.986 7.867 22.359 1 97.94 217 THR B CA 1
ATOM 3754 C C . THR B 1 217 ? 0.491 7.492 22.453 1 97.94 217 THR B C 1
ATOM 3756 O O . THR B 1 217 ? 1.175 7.848 23.406 1 97.94 217 THR B O 1
ATOM 3759 N N . ARG B 1 218 ? 0.984 6.859 21.422 1 96.38 218 ARG B N 1
ATOM 3760 C CA . ARG B 1 218 ? 2.395 6.484 21.375 1 96.38 218 ARG B CA 1
ATOM 3761 C C . ARG B 1 218 ? 3.287 7.723 21.375 1 96.38 218 ARG B C 1
ATOM 3763 O O . ARG B 1 218 ? 4.41 7.684 21.875 1 96.38 218 ARG B O 1
ATOM 3770 N N . ALA B 1 219 ? 2.779 8.773 20.859 1 97.94 219 ALA B N 1
ATOM 3771 C CA . ALA B 1 219 ? 3.539 10.016 20.766 1 97.94 219 ALA B CA 1
ATOM 3772 C C . ALA B 1 219 ? 3.49 10.789 22.078 1 97.94 219 ALA B C 1
ATOM 3774 O O . ALA B 1 219 ? 4.172 11.805 22.234 1 97.94 219 ALA B O 1
ATOM 3775 N N . GLY B 1 220 ? 2.611 10.391 22.984 1 98.12 220 GLY B N 1
ATOM 3776 C CA . GLY B 1 220 ? 2.615 10.992 24.312 1 98.12 220 GLY B CA 1
ATOM 3777 C C . GLY B 1 220 ? 1.343 11.758 24.625 1 98.12 220 GLY B C 1
ATOM 3778 O O . GLY B 1 220 ? 1.176 12.266 25.734 1 98.12 220 GLY B O 1
ATOM 3779 N N . PHE B 1 221 ? 0.417 11.828 23.688 1 98.56 221 PHE B N 1
ATOM 3780 C CA . PHE B 1 221 ? -0.862 12.461 24 1 98.56 221 PHE B CA 1
ATOM 3781 C C . PHE B 1 221 ? -1.717 11.555 24.875 1 98.56 221 PHE B C 1
ATOM 3783 O O . PHE B 1 221 ? -1.755 10.344 24.672 1 98.56 221 PHE B O 1
ATOM 3790 N N . ALA B 1 222 ? -2.369 12.133 25.828 1 97.69 222 ALA B N 1
ATOM 3791 C CA . ALA B 1 222 ? -3.262 11.367 26.688 1 97.69 222 ALA B CA 1
ATOM 3792 C C . ALA B 1 222 ? -4.492 10.891 25.922 1 97.69 222 ALA B C 1
ATOM 3794 O O . ALA B 1 222 ? -5.137 11.68 25.219 1 97.69 222 ALA B O 1
ATOM 3795 N N . PRO B 1 223 ? -4.832 9.656 26.062 1 96.31 223 PRO B N 1
ATOM 3796 C CA . PRO B 1 223 ? -5.969 9.109 25.312 1 96.31 223 PRO B CA 1
ATOM 3797 C C . PRO B 1 223 ? -7.254 9.898 25.531 1 96.31 223 PRO B C 1
ATOM 3799 O O . PRO B 1 223 ? -8.047 10.07 24.609 1 96.31 223 PRO B O 1
ATOM 3802 N N . GLU B 1 224 ? -7.461 10.406 26.719 1 96.31 224 GLU B N 1
ATOM 3803 C CA . GLU B 1 224 ? -8.688 11.125 27.047 1 96.31 224 GLU B CA 1
ATOM 3804 C C . GLU B 1 224 ? -8.711 12.508 26.406 1 96.31 224 GLU B C 1
ATOM 3806 O O . GLU B 1 224 ? -9.75 13.172 26.406 1 96.31 224 GLU B O 1
ATOM 3811 N N . LYS B 1 225 ? -7.555 12.945 25.828 1 96.94 225 LYS B N 1
ATOM 3812 C CA . LYS B 1 225 ? -7.461 14.266 25.219 1 96.94 225 LYS B CA 1
ATOM 3813 C C . LYS B 1 225 ? -7.512 14.18 23.703 1 96.94 225 LYS B C 1
ATOM 3815 O O . LYS B 1 225 ? -7.262 15.164 23.016 1 96.94 225 LYS B O 1
ATOM 3820 N N . VAL B 1 226 ? -7.73 13.016 23.219 1 97.81 226 VAL B N 1
ATOM 3821 C CA . VAL B 1 226 ? -7.914 12.812 21.781 1 97.81 226 VAL B CA 1
ATOM 3822 C C . VAL B 1 226 ? -9.406 12.828 21.453 1 97.81 226 VAL B C 1
ATOM 3824 O O . VAL B 1 226 ? -10.18 12.055 22.016 1 97.81 226 VAL B O 1
ATOM 3827 N N . ARG B 1 227 ? -9.773 13.695 20.5 1 97.88 227 ARG B N 1
ATOM 3828 C CA . ARG B 1 227 ? -11.188 13.883 20.188 1 97.88 227 ARG B CA 1
ATOM 3829 C C . ARG B 1 227 ? -11.438 13.727 18.688 1 97.88 227 ARG B C 1
ATOM 3831 O O . ARG B 1 227 ? -10.703 14.273 17.875 1 97.88 227 ARG B O 1
ATOM 3838 N N . HIS B 1 228 ? -12.43 12.961 18.422 1 98.19 228 HIS B N 1
ATOM 3839 C CA . HIS B 1 228 ? -12.984 12.93 17.062 1 98.19 228 HIS B CA 1
ATOM 3840 C C . HIS B 1 228 ? -13.844 14.164 16.797 1 98.19 228 HIS B C 1
ATOM 3842 O O . HIS B 1 228 ? -14.773 14.445 17.562 1 98.19 228 HIS B O 1
ATOM 3848 N N . CYS B 1 229 ? -13.594 14.898 15.766 1 97.94 229 CYS B N 1
ATOM 3849 C CA . CYS B 1 229 ? -14.281 16.156 15.461 1 97.94 229 CYS B CA 1
ATOM 3850 C C . CYS B 1 229 ? -14.961 16.078 14.102 1 97.94 229 CYS B C 1
ATOM 3852 O O . CYS B 1 229 ? -14.75 15.125 13.352 1 97.94 229 CYS B O 1
ATOM 3854 N N . ALA B 1 230 ? -15.812 17.047 13.875 1 97.25 230 ALA B N 1
ATOM 3855 C CA . ALA B 1 230 ? -16.422 17.219 12.562 1 97.25 230 ALA B CA 1
ATOM 3856 C C . ALA B 1 230 ? -15.719 18.312 11.766 1 97.25 230 ALA B C 1
ATOM 3858 O O . ALA B 1 230 ? -14.859 19.016 12.297 1 97.25 230 ALA B O 1
ATOM 3859 N N . TYR B 1 231 ? -15.992 18.312 10.477 1 97.69 231 TYR B N 1
ATOM 3860 C CA . TYR B 1 231 ? -15.461 19.328 9.562 1 97.69 231 TYR B CA 1
ATOM 3861 C C . TYR B 1 231 ? -15.664 20.734 10.133 1 97.69 231 TYR B C 1
ATOM 3863 O O . TYR B 1 231 ? -16.781 21.125 10.453 1 97.69 231 TYR B O 1
ATOM 3871 N N . ARG B 1 232 ? -14.586 21.422 10.352 1 98 232 ARG B N 1
ATOM 3872 C CA . ARG B 1 232 ? -14.523 22.812 10.781 1 98 232 ARG B CA 1
ATOM 3873 C C . ARG B 1 232 ? -15.18 23 12.141 1 98 232 ARG B C 1
ATOM 3875 O O . ARG B 1 232 ? -15.758 24.062 12.414 1 98 232 ARG B O 1
ATOM 3882 N N . GLN B 1 233 ? -15.188 22.016 12.93 1 97.38 233 GLN B N 1
ATOM 3883 C CA . GLN B 1 233 ? -15.617 22.047 14.328 1 97.38 233 GLN B CA 1
ATOM 3884 C C . GLN B 1 233 ? -14.539 21.5 15.25 1 97.38 233 GLN B C 1
ATOM 3886 O O . GLN B 1 233 ? -14.023 20.391 15.031 1 97.38 233 GLN B O 1
ATOM 3891 N N . GLY B 1 234 ? -14.203 22.297 16.234 1 96.38 234 GLY B N 1
ATOM 3892 C CA . GLY B 1 234 ? -13.172 21.875 17.172 1 96.38 234 GLY B CA 1
ATOM 3893 C C . GLY B 1 234 ? -12.969 22.844 18.312 1 96.38 234 GLY B C 1
ATOM 3894 O O . GLY B 1 234 ? -13.766 23.766 18.5 1 96.38 234 GLY B O 1
ATOM 3895 N N . ALA B 1 235 ? -11.977 22.562 19.125 1 94.44 235 ALA B N 1
ATOM 3896 C CA . ALA B 1 235 ? -11.695 23.359 20.312 1 94.44 235 ALA B CA 1
ATOM 3897 C C . ALA B 1 235 ? -11.266 24.781 19.953 1 94.44 235 ALA B C 1
ATOM 3899 O O . ALA B 1 235 ? -11.578 25.734 20.656 1 94.44 235 ALA B O 1
ATOM 3900 N N . CYS B 1 236 ? -10.523 24.938 18.891 1 95.06 236 CYS B N 1
ATOM 3901 C CA . CYS B 1 236 ? -10.086 26.219 18.359 1 95.06 236 CYS B CA 1
ATOM 3902 C C . CYS B 1 236 ? -10.703 26.484 16.984 1 95.06 236 CYS B C 1
ATOM 3904 O O . CYS B 1 236 ? -10.195 26 15.969 1 95.06 236 CYS B O 1
ATOM 3906 N N . PRO B 1 237 ? -11.727 27.266 16.938 1 96.56 237 PRO B N 1
ATOM 3907 C CA . PRO B 1 237 ? -12.461 27.469 15.688 1 96.56 237 PRO B CA 1
ATOM 3908 C C . PRO B 1 237 ? -11.57 27.969 14.555 1 96.56 237 PRO B C 1
ATOM 3910 O O . PRO B 1 237 ? -11.727 27.531 13.406 1 96.56 237 PRO B O 1
ATOM 3913 N N . GLU B 1 238 ? -10.664 28.859 14.875 1 96.5 238 GLU B N 1
ATOM 3914 C CA . GLU B 1 238 ? -9.812 29.438 13.836 1 96.5 238 GLU B CA 1
ATOM 3915 C C . GLU B 1 238 ? -8.906 28.375 13.219 1 96.5 238 GLU B C 1
ATOM 3917 O O . GLU B 1 238 ? -8.539 28.469 12.047 1 96.5 238 GLU B O 1
ATOM 3922 N N . VAL B 1 239 ? -8.555 27.359 14 1 97.75 239 VAL B N 1
ATOM 3923 C CA . VAL B 1 239 ? -7.727 26.266 13.5 1 97.75 239 VAL B CA 1
ATOM 3924 C C . VAL B 1 239 ? -8.594 25.281 12.727 1 97.75 239 VAL B C 1
ATOM 3926 O O . VAL B 1 239 ? -8.211 24.828 11.648 1 97.75 239 VAL B O 1
ATOM 3929 N N . ALA B 1 240 ? -9.805 25.016 13.219 1 97.81 240 ALA B N 1
ATOM 3930 C CA . ALA B 1 240 ? -10.727 24.109 12.547 1 97.81 240 ALA B CA 1
ATOM 3931 C C . ALA B 1 240 ? -11.125 24.641 11.172 1 97.81 240 ALA B C 1
ATOM 3933 O O . ALA B 1 240 ? -11.367 23.875 10.25 1 97.81 240 ALA B O 1
ATOM 3934 N N . ASP B 1 241 ? -11.125 25.938 11.031 1 97.12 241 ASP B N 1
ATOM 3935 C CA . ASP B 1 241 ? -11.516 26.594 9.789 1 97.12 241 ASP B CA 1
ATOM 3936 C C . ASP B 1 241 ? -10.492 26.328 8.688 1 97.12 241 ASP B C 1
ATOM 3938 O O . ASP B 1 241 ? -10.75 26.609 7.516 1 97.12 241 ASP B O 1
ATOM 3942 N N . LEU B 1 242 ? -9.297 25.781 9.039 1 97.19 242 LEU B N 1
ATOM 3943 C CA . LEU B 1 242 ? -8.273 25.469 8.055 1 97.19 242 LEU B CA 1
ATOM 3944 C C . LEU B 1 242 ? -8.664 24.234 7.242 1 97.19 242 LEU B C 1
ATOM 3946 O O . LEU B 1 242 ? -8.078 23.969 6.191 1 97.19 242 LEU B O 1
ATOM 3950 N N . ASP B 1 243 ? -9.688 23.469 7.727 1 97.06 243 ASP B N 1
ATOM 3951 C CA . ASP B 1 243 ? -10.156 22.297 6.996 1 97.06 243 ASP B CA 1
ATOM 3952 C C . ASP B 1 243 ? -10.57 22.656 5.57 1 97.06 243 ASP B C 1
ATOM 3954 O O . ASP B 1 243 ? -11.328 23.609 5.363 1 97.06 243 ASP B O 1
ATOM 3958 N N . THR B 1 244 ? -10.109 21.906 4.629 1 92.5 244 THR B N 1
ATOM 3959 C CA . THR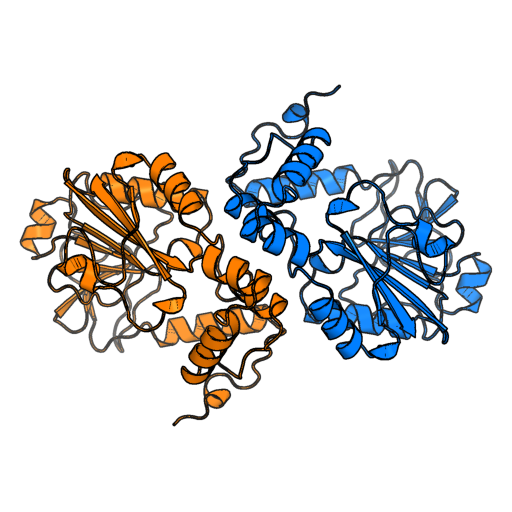 B 1 244 ? -10.492 22.172 3.246 1 92.5 244 THR B CA 1
ATOM 3960 C C . THR B 1 244 ? -11.773 21.406 2.895 1 92.5 244 THR B C 1
ATOM 3962 O O . THR B 1 244 ? -11.992 20.297 3.375 1 92.5 244 THR B O 1
ATOM 3965 N N . ALA B 1 245 ? -12.531 21.984 2.023 1 86.88 245 ALA B N 1
ATOM 3966 C CA . ALA B 1 245 ? -13.844 21.453 1.671 1 86.88 245 ALA B CA 1
ATOM 3967 C C . ALA B 1 245 ? -13.727 20.312 0.675 1 86.88 245 ALA B C 1
ATOM 3969 O O . ALA B 1 245 ? -14.57 19.406 0.65 1 86.88 245 ALA B O 1
ATOM 3970 N N . PHE B 1 246 ? -12.734 20.266 -0.073 1 79.94 246 PHE B N 1
ATOM 3971 C CA . PHE B 1 246 ? -12.625 19.422 -1.256 1 79.94 246 PHE B CA 1
ATOM 3972 C C . PHE B 1 246 ? -12.602 17.953 -0.868 1 79.94 246 PHE B C 1
ATOM 3974 O O . PHE B 1 246 ? -13.078 17.094 -1.621 1 79.94 246 PHE B O 1
ATOM 3981 N N . ARG B 1 247 ? -12.172 17.5 0.286 1 82.31 247 ARG B N 1
ATOM 3982 C CA . ARG B 1 247 ? -12.008 16.094 0.63 1 82.31 247 ARG B CA 1
ATOM 398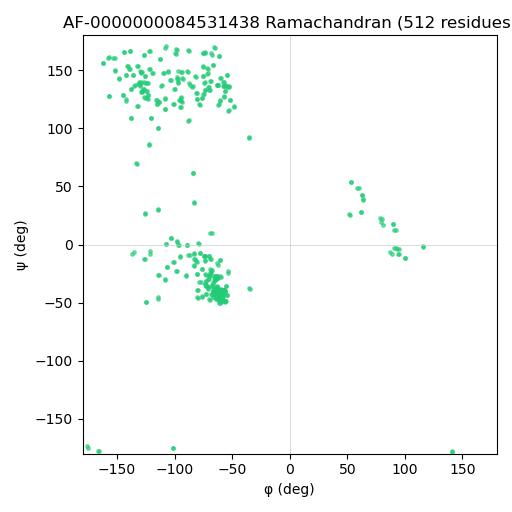3 C C . ARG B 1 247 ? -12.773 15.75 1.905 1 82.31 247 ARG B C 1
ATOM 3985 O O . ARG B 1 247 ? -12.445 14.773 2.584 1 82.31 247 ARG B O 1
ATOM 3992 N N . THR B 1 248 ? -13.781 16.5 2.137 1 89.44 248 THR B N 1
ATOM 3993 C CA . THR B 1 248 ? -14.5 16.328 3.393 1 89.44 248 THR B CA 1
ATOM 3994 C C . THR B 1 248 ? -15.156 14.961 3.459 1 89.44 248 THR B C 1
ATOM 3996 O O . THR B 1 248 ? -15.273 14.367 4.535 1 89.44 248 THR B O 1
ATOM 3999 N N . ASP B 1 249 ? -15.516 14.43 2.377 1 89.5 249 ASP B N 1
ATOM 4000 C CA . ASP B 1 249 ? -16.25 13.18 2.35 1 89.5 249 ASP B CA 1
ATOM 4001 C C . ASP B 1 249 ? -15.367 12.008 2.771 1 89.5 249 ASP B C 1
ATOM 4003 O O . ASP B 1 249 ? -15.859 11 3.283 1 89.5 249 ASP B O 1
ATOM 4007 N N . GLU B 1 250 ? -14.047 12.125 2.553 1 94.31 250 GLU B N 1
ATOM 4008 C CA . GLU B 1 250 ? -13.172 10.992 2.854 1 94.31 250 GLU B CA 1
ATOM 4009 C C . GLU B 1 250 ? -12.336 11.266 4.102 1 94.31 250 GLU B C 1
ATOM 4011 O O . GLU B 1 250 ? -11.539 10.414 4.516 1 94.31 250 GLU B O 1
ATOM 4016 N N . THR B 1 251 ? -12.508 12.445 4.734 1 97.12 251 THR B N 1
ATOM 4017 C CA . THR B 1 251 ? -11.539 12.906 5.719 1 97.12 251 THR B CA 1
ATOM 4018 C C . THR B 1 251 ? -12.031 12.641 7.137 1 97.12 251 THR B C 1
ATOM 4020 O O . THR B 1 251 ? -13.211 12.852 7.441 1 97.12 251 THR B O 1
ATOM 4023 N N . ILE B 1 252 ? -11.219 12.133 7.965 1 98.19 252 ILE B N 1
ATOM 4024 C CA . ILE B 1 252 ? -11.453 12.078 9.406 1 98.19 252 ILE B CA 1
ATOM 4025 C C . ILE B 1 252 ? -10.734 13.242 10.086 1 98.19 252 ILE B C 1
ATOM 4027 O O . ILE B 1 252 ? -9.617 13.602 9.711 1 98.19 252 ILE B O 1
ATOM 4031 N N . TYR B 1 253 ? -11.359 13.859 11.055 1 98.56 253 TYR B N 1
ATOM 4032 C CA . TYR B 1 253 ? -10.852 15.016 11.781 1 98.56 253 TYR B CA 1
ATOM 4033 C C . TYR B 1 253 ? -10.617 14.672 13.25 1 98.56 253 TYR B C 1
ATOM 4035 O O . TYR B 1 253 ? -11.547 14.289 13.961 1 98.56 253 TYR B O 1
ATOM 4043 N N . VAL B 1 254 ? -9.398 14.82 13.727 1 98.75 254 VAL B N 1
ATOM 4044 C CA . VAL B 1 254 ? -9.062 14.477 15.102 1 98.75 254 VAL B CA 1
ATOM 4045 C C . VAL B 1 254 ? -8.281 15.625 15.742 1 98.75 254 VAL B C 1
ATOM 4047 O O . VAL B 1 254 ? -7.434 16.25 15.094 1 98.75 254 VAL B O 1
ATOM 4050 N N . GLU B 1 255 ? -8.594 15.914 16.953 1 98.81 255 GLU B N 1
ATOM 4051 C CA . GLU B 1 255 ? -7.824 16.875 17.75 1 98.81 255 GLU B CA 1
ATOM 4052 C C . GLU B 1 255 ? -7.227 16.203 18.984 1 98.81 255 GLU B C 1
ATOM 4054 O O . GLU B 1 255 ? -7.793 15.25 19.516 1 98.81 255 GLU B O 1
ATOM 4059 N N . ALA B 1 256 ? -6.117 16.641 19.391 1 98.69 256 ALA B N 1
ATOM 4060 C CA . ALA B 1 256 ? -5.461 16.219 20.625 1 98.69 256 ALA B CA 1
ATOM 4061 C C . ALA B 1 256 ? -4.855 17.406 21.375 1 98.69 256 ALA B C 1
ATOM 4063 O O . ALA B 1 256 ? -4.18 18.234 20.766 1 98.69 256 ALA B O 1
ATOM 4064 N N . ASP B 1 257 ? -5.062 17.469 22.609 1 97.31 257 ASP B N 1
ATOM 4065 C CA . ASP B 1 257 ? -4.527 18.562 23.422 1 97.31 257 ASP B CA 1
ATOM 4066 C C . ASP B 1 257 ? -3.236 18.141 24.125 1 97.31 257 ASP B C 1
ATOM 4068 O O . ASP B 1 257 ? -3.086 16.984 24.516 1 97.31 257 ASP B O 1
ATOM 4072 N N . ARG B 1 258 ? -2.4 19.062 24.172 1 96.06 258 ARG B N 1
ATOM 4073 C CA . ARG B 1 258 ? -1.223 18.812 25 1 96.06 258 ARG B CA 1
ATOM 4074 C C . ARG B 1 258 ? -1.538 19.031 26.469 1 96.06 258 ARG B C 1
ATOM 4076 O O . ARG B 1 258 ? -2.135 20.047 26.844 1 96.06 258 ARG B O 1
#

pLDDT: mean 91.64, std 11.44, range [29.77, 98.88]

Solvent-accessible surface area (backbone atoms only — not comparable to full-atom values): 27173 Å² total; per-residue (Å²): 129,78,55,30,53,62,81,42,70,84,73,48,93,58,37,51,69,62,48,47,55,50,50,50,53,47,51,57,65,62,33,58,48,82,37,67,40,77,47,92,58,76,60,56,34,41,39,66,49,24,46,75,71,52,31,45,27,40,32,43,75,25,80,64,48,87,46,89,34,31,34,7,20,24,70,65,63,44,30,27,92,87,43,66,59,49,73,75,42,30,28,33,44,64,82,75,32,36,28,36,37,44,57,63,82,44,86,66,84,51,36,72,42,24,25,47,33,37,37,36,57,68,49,66,32,54,34,49,55,57,42,38,27,51,32,46,29,45,53,48,44,26,29,19,88,70,11,39,38,40,44,32,32,58,28,42,54,58,52,32,36,21,60,58,65,62,75,46,50,60,61,53,52,49,51,52,49,34,71,70,34,84,28,66,73,68,74,83,51,60,54,54,60,53,45,41,62,55,57,35,90,59,35,56,45,70,30,33,72,70,53,47,52,49,43,42,38,74,28,66,40,51,71,90,41,51,41,84,42,53,92,54,41,58,96,49,54,76,63,23,59,66,58,65,75,90,52,52,91,47,45,39,37,37,35,37,40,72,130,77,55,30,52,65,82,42,70,84,73,48,92,55,38,51,68,62,47,47,55,50,50,50,52,47,52,59,65,63,32,58,47,81,38,66,42,77,46,90,59,76,59,58,34,42,39,67,48,24,46,76,70,52,32,45,28,40,32,44,75,23,80,64,49,87,45,89,34,32,34,7,19,23,69,64,64,43,30,26,94,86,43,67,59,49,73,76,42,32,29,33,43,64,82,75,32,36,27,34,37,44,56,64,81,45,85,66,85,50,35,72,41,25,25,46,32,40,38,34,59,70,48,64,33,55,35,47,56,56,42,37,29,52,32,45,30,44,51,49,44,25,28,20,87,70,12,39,37,40,43,31,32,58,26,42,54,57,52,32,36,22,60,58,65,62,76,46,51,58,61,52,52,48,51,52,47,33,71,71,37,83,30,66,74,68,73,82,50,58,54,54,60,54,44,42,63,56,58,34,90,59,35,55,44,70,34,33,71,68,52,46,51,49,43,43,38,74,28,66,38,52,71,91,42,52,41,84,41,52,91,55,41,58,96,48,54,75,64,24,59,68,59,64,76,90,52,52,91,48,45,39,37,36,36,35,42,75

Radius of gyration: 26.52 Å; Cα contacts (8 Å, |Δi|>4): 1037; chains: 2; bounding box: 51×75×55 Å

Nearest PDB structures (foldseek):
  7clu-assembly1_B  TM=5.935E-01  e=7.808E-06  Serratia marcescens
  8owy-assembly2_B  TM=6.374E-01  e=2.363E-05  Homo sapiens
  7clu-assembly1_A  TM=5.311E-01  e=1.358E-05  Serratia marcescens
  2p8j-assembly1_B  TM=5.012E-01  e=5.075E-06  Clostridium acetobutylicum
  3dp7-assembly1_B  TM=5.886E-01  e=1.324E-04  Phocaeicola vulgatus ATCC 8482

InterPro domains:
  IPR013216 Methyltransferase type 11 [PF08241] (100-149)
  IPR029063 S-adenosyl-L-methionine-dependent methyltransferase superfamily [G3DSA:3.40.50.150] (28-254)
  IPR029063 S-adenosyl-L-methionine-dependent methyltransferase superfamily [SSF53335] (97-230)

Sequence (516 aa):
MTDPNARFPGWDWDDPDDLAVRLDEFSADVATCAELAAHPGPLPRTHAEFTELGLTGIEFAAFRTAHPAGLGTDLATLRSPDAATEPGTLYRVDGDRWFTQLDIAEPLPFADASVDWVYAEHLIEHVTLPVAIGWLREARRVLRPGGVLRLTTPDLARYLVGYATGDGFLAKHRRRLTTLGFGPPMPARPAFLVNQIFRHYGHQWIYDLDELRHVLTRAGFAPEKVRHCAYRQGACPEVADLDTAFRTDETIYVEADRMTDPNARFPGWDWDDPDDLAVRLDEFSADVATCAELAAHPGPLPRTHAEFTELGLTGIEFAAFRTAHPAGLGTDLATLRSPDAATEPGTLYRVDGDRWFTQLDIAEPLPFADASVDWVYAEHLIEHVTLPVAIGWLREARRVLRPGGVLRLTTPDLARYLVGYATGDGFLAKHRRRLTTLGFGPPMPARPAFLVNQIFRHYGHQWIYDLDELRHVLTRAGFAPEKVRHCAYRQGACPEVADLDTAFRTDETIYVEADR

Foldseek 3Di:
DPQLCNLPPPDDLVDQVVQQVSVVVVVLVVLEAADKDWDPDWDEAAQVSLVVVQAAEEEEPDQFFPQQRYEYEYQDWRDHPVDIADAGIWMDTPNRHIYHYDDLLDQDRYAFQNHQEYEYEADLQQDALVSSLSSLLNRNRNHHAFGKYKYKHFALCLLVVCLVPVPCLLVVVQVLVCVVSSHHRDDSPSVSSNVCVCRHPNGDHGDHPVRVLVSNVSSPFDSVQKDWDAQQDDPDNSNSPSGDDSCRSRMTMMMTGD/DPQLCNLPPPDDLVDQVVQQVSVVVVVLVVLEAADKAWDPDWDEAALVSLVVVQAAEEEEPDQFFPQQRYEYEYQDWRDHPVDIADAGIWMDTPNRHIYHYDDLLDQDRYAFQNHQEYEYEADLQQDALVSSLSSLLNRNRNHHAFHKYKYKHFALCLLVVCLVPVPCLLVVVQVLVCVVSSHHRDDSPSVSSNVCVCRHPNGDHHDHPVRVLVSNVSSPFDSVQKDWAAQQDDPDNSNSPSGDDSCRSRMTMMMTGD

Secondary structure (DSSP, 8-state):
---HHHHSTT--TT-HHHHHHHHHHHHHHH-B-S-EEE-SSPPP-SHHHHHHTT--EEEES-SS-SSTTEEEEESSPPB-SS-B--TT-EEEETTTEEEEE--TTS--SS-TT-EEEEEEES-GGGS-HHHHHHHHHHHHHHEEEEEEEEEEEEBHHHHHHHHHH--SHHHHHHHHHHHTTSSSPPP--HHHHHHHHHHSTT----B-HHHHHHHHHHTT--GGGEEEE-TT-SSSHHHHTT--STTGGGEEEEEEE-/---HHHHSTT--TT-HHHHHHHHHHHHHHH-B-S-EEE-SSPPP-SHHHHHHTT--EEEES-SS-SSTTEEEEESSPPB-SS-B--TT-EEEETTTEEEEE--TTS--SS-TT-EEEEEEES-GGGS-HHHHHHHHHHHHHHEEEEEEEEEEEEBHHHHHHHHHH--SHHHHHHHHHHHTTSSSPPP--HHHHHHHHHHSTT----B-HHHHHHHHHHTT--GGGEEEE-TT-SSSHHHHTT--STTGGGEEEEEEE-